Protein 2QXX (pdb70)

Sequence (378 aa):
MLLSDRDLRAEISSGRLGIDPFDDTLVQPSSIDVRLDCLFRVFNNTRYTHIDPAKQQDELTSLVQPVDGEPFVLHPGEFVLGSTLELFTLPDNLAGRLEGKSSLGRLGLLTHSTAGFIDPGFSGHITLELSNVANLPITLWPGMKIGQLCMLRLTSPSEHPYGSSRAGSKYQGQRGPTPSRSYQNFIRSMLLSDRDLRAEISSGRLGIDPFDDTLVQPSSIDVRLDCLFRVFNNTRYTHIDPAKQQDELTSLVQPVDGEPFVLHPGEFVLGSTLELFTLPDNLAGRLEGKSSLGRLGLLTHSTAGFIDPGFSGHITLELSNVANLPITLWPGMKIGQLCMLRLTSPSEHPYGSSRAGSKYQGQRGPTPSRSYQNFIRS

Radius of gyration: 27.89 Å; Cα contacts (8 Å, |Δi|>4): 872; chains: 2; bounding box: 77×61×64 Å

GO terms:
  GO:0033973 dCTP deaminase (dUMP-forming) activity (F, IDA)
  GO:0004170 dUTP diphosphatase activity (F, IDA)
  GO:0033973 dCTP deaminase (dUMP-forming) activity (F, EXP)

Nearest PDB structures (foldseek):
  2qxx-assembly1_A  TM=1.005E+00  e=3.492E-38  Mycobacterium tuberculosis H37Rv
  4a6a-assembly1_A  TM=9.926E-01  e=9.448E-34  Mycobacterium tuberculosis H37Rv
  2qlp-assembly2_E  TM=9.787E-01  e=1.272E-26  Mycobacterium tuberculosis H37Rv
  2v9x-assembly2_F  TM=9.375E-01  e=1.054E-19  Escherichia coli
  2v9x-assembly1_J  TM=9.568E-01  e=3.405E-17  Escherichia coli

InterPro domains:
  IPR011962 dCTP deaminase [MF_00146] (1-182)
  IPR011962 dCTP deaminase [PF22769] (2-151)
  IPR011962 dCTP deaminase [TIGR02274] (3-181)
  IPR033704 dUTPase, trimeric [cd07557] (68-149)
  IPR036157 dUTPase-like superfamily [G3DSA:2.70.40.10] (1-187)
  IPR036157 dUTPase-like superfamily [SSF51283] (1-184)

Structure (mmCIF, N/CA/C/O backbone):
data_2QXX
#
_entry.id   2QXX
#
_cell.length_a   82.640
_cell.length_b   82.640
_cell.length_c   82.640
_cell.angle_alpha   70.750
_cell.angle_beta   70.750
_cell.angle_gamma   70.750
#
_symmetry.space_group_name_H-M   'R 3 2'
#
loop_
_entity.id
_entity.type
_entity.pdbx_description
1 polymer 'Deoxycytidine triphosphate deaminase'
2 non-polymer 'MAGNESIUM ION'
3 non-polymer "THYMIDINE-5'-TRIPHOSPHATE"
4 non-polymer 'PENTAETHYLENE GLYCOL'
5 water water
#
loop_
_atom_site.group_PDB
_atom_site.id
_atom_site.type_symbol
_atom_site.label_atom_id
_atom_site.label_alt_id
_atom_site.label_comp_id
_atom_site.label_asym_id
_atom_site.label_entity_id
_atom_site.label_seq_id
_atom_site.pdbx_PDB_ins_code
_atom_site.Cartn_x
_atom_site.Cartn_y
_atom_site.Cartn_z
_atom_site.occupancy
_atom_site.B_iso_or_equiv
_atom_site.auth_seq_id
_atom_site.auth_comp_id
_atom_site.auth_asym_id
_atom_site.auth_atom_id
_atom_site.pdbx_PDB_model_num
ATOM 1 N N . MET A 1 1 ? -4.506 -3.838 -3.967 1.00 27.29 1 MET A N 1
ATOM 2 C CA . MET A 1 1 ? -3.175 -3.807 -4.614 1.00 26.38 1 MET A CA 1
ATOM 3 C C . MET A 1 1 ? -2.943 -5.090 -5.406 1.00 21.16 1 MET A C 1
ATOM 4 O O . MET A 1 1 ? -2.609 -6.133 -4.847 1.00 21.22 1 MET A O 1
ATOM 9 N N . LEU A 1 2 ? -3.117 -4.984 -6.713 1.00 16.60 2 LEU A N 1
ATOM 10 C CA . LEU A 1 2 ? -3.068 -6.099 -7.639 1.00 15.46 2 LEU A CA 1
ATOM 11 C C . LEU A 1 2 ? -1.705 -6.143 -8.308 1.00 14.38 2 LEU A C 1
ATOM 12 O O . LEU A 1 2 ? -1.217 -5.118 -8.768 1.00 14.31 2 LEU A O 1
ATOM 17 N N . LEU A 1 3 ? -1.090 -7.324 -8.372 1.00 12.15 3 LEU A N 1
ATOM 18 C CA . LEU A 1 3 ? 0.260 -7.459 -8.931 1.00 11.26 3 LEU A CA 1
ATOM 19 C C . LEU A 1 3 ? 0.294 -7.256 -10.445 1.00 12.56 3 LEU A C 1
ATOM 20 O O . LEU A 1 3 ? -0.433 -7.907 -11.190 1.00 14.52 3 LEU A O 1
ATOM 25 N N . SER A 1 4 ? 1.158 -6.360 -10.895 1.00 11.61 4 SER A N 1
ATOM 26 C CA . SER A 1 4 ? 1.420 -6.173 -12.317 1.00 8.71 4 SER A CA 1
ATOM 27 C C . SER A 1 4 ? 2.170 -7.390 -12.870 1.00 9.54 4 SER A C 1
ATOM 28 O O . SER A 1 4 ? 2.691 -8.189 -12.108 1.00 11.52 4 SER A O 1
ATOM 31 N N . ASP A 1 5 ? 2.249 -7.507 -14.191 1.00 10.29 5 ASP A N 1
ATOM 32 C CA . ASP A 1 5 ? 3.064 -8.550 -14.841 1.00 10.68 5 ASP A CA 1
ATOM 33 C C . ASP A 1 5 ? 4.486 -8.710 -14.298 1.00 10.76 5 ASP A C 1
ATOM 34 O O . ASP A 1 5 ? 4.966 -9.833 -14.078 1.00 15.18 5 ASP A O 1
ATOM 39 N N . ARG A 1 6 ? 5.158 -7.589 -14.062 1.00 11.28 6 ARG A N 1
ATOM 40 C CA . ARG A 1 6 ? 6.527 -7.603 -13.570 1.00 11.29 6 ARG A CA 1
ATOM 41 C C . ARG A 1 6 ? 6.646 -8.179 -12.160 1.00 13.16 6 ARG A C 1
ATOM 42 O O . ARG A 1 6 ? 7.544 -8.968 -11.875 1.00 15.01 6 ARG A O 1
ATOM 50 N N . ASP A 1 7 ? 5.738 -7.773 -11.282 1.00 11.27 7 ASP A N 1
ATOM 51 C CA . ASP A 1 7 ? 5.756 -8.231 -9.909 1.00 15.03 7 ASP A CA 1
ATOM 52 C C . ASP A 1 7 ? 5.317 -9.694 -9.803 1.00 15.60 7 ASP A C 1
ATOM 53 O O . ASP A 1 7 ? 5.837 -10.448 -8.961 1.00 16.05 7 ASP A O 1
ATOM 58 N N . LEU A 1 8 ? 4.371 -10.103 -10.653 1.00 15.23 8 LEU A N 1
ATOM 59 C CA . LEU A 1 8 ? 4.018 -11.523 -10.749 1.00 13.92 8 LEU A CA 1
ATOM 60 C C . LEU A 1 8 ? 5.258 -12.319 -11.118 1.00 12.92 8 LEU A C 1
ATOM 61 O O . LEU A 1 8 ? 5.530 -13.363 -10.534 1.00 15.86 8 LEU A O 1
ATOM 66 N N . ARG A 1 9 ? 6.007 -11.827 -12.091 1.00 13.01 9 ARG A N 1
ATOM 67 C CA . ARG A 1 9 ? 7.237 -12.492 -12.525 1.00 13.00 9 ARG A CA 1
ATOM 68 C C . ARG A 1 9 ? 8.298 -12.557 -11.413 1.00 15.07 9 ARG A C 1
ATOM 69 O O . ARG A 1 9 ? 9.021 -13.559 -11.271 1.00 13.41 9 ARG A O 1
ATOM 77 N N . ALA A 1 10 ? 8.376 -11.495 -10.618 1.00 14.99 10 ALA A N 1
ATOM 78 C CA . ALA A 1 10 ? 9.299 -11.450 -9.479 1.00 15.88 10 ALA A CA 1
ATOM 79 C C . ALA A 1 10 ? 8.936 -12.444 -8.395 1.00 13.80 10 ALA A C 1
ATOM 80 O O . ALA A 1 10 ? 9.820 -13.028 -7.779 1.00 14.10 10 ALA A O 1
ATOM 82 N N . GLU A 1 11 ? 7.639 -12.630 -8.156 1.00 14.14 11 GLU A N 1
ATOM 83 C CA . GLU A 1 11 ? 7.183 -13.572 -7.135 1.00 14.52 11 GLU A CA 1
ATOM 84 C C . GLU A 1 11 ? 7.467 -14.991 -7.596 1.00 16.04 11 GLU A C 1
ATOM 85 O O . GLU A 1 11 ? 7.677 -15.894 -6.781 1.00 13.51 11 GLU A O 1
ATOM 91 N N . ILE A 1 12 ? 7.456 -15.181 -8.912 1.00 14.86 12 ILE A N 1
ATOM 92 C CA . ILE A 1 12 ? 7.696 -16.493 -9.478 1.00 17.79 12 ILE A CA 1
ATOM 93 C C . ILE A 1 12 ? 9.191 -16.779 -9.481 1.00 18.70 12 ILE A C 1
ATOM 94 O O . ILE A 1 12 ? 9.617 -17.808 -8.980 1.00 18.57 12 ILE A O 1
ATOM 99 N N . SER A 1 13 ? 9.994 -15.865 -10.019 1.00 20.40 13 SER A N 1
ATOM 100 C CA . SER A 1 13 ? 11.446 -16.083 -10.037 1.00 21.99 13 SER A CA 1
ATOM 101 C C . SER A 1 13 ? 12.050 -16.173 -8.621 1.00 22.36 13 SER A C 1
ATOM 102 O O . SER A 1 13 ? 13.043 -16.861 -8.414 1.00 22.21 13 SER A O 1
ATOM 105 N N . SER A 1 14 ? 11.436 -15.514 -7.641 1.00 20.31 14 SER A N 1
ATOM 106 C CA . SER A 1 14 ? 11.950 -15.583 -6.283 1.00 20.03 14 SER A CA 1
ATOM 107 C C . SER A 1 14 ? 11.562 -16.884 -5.595 1.00 21.20 14 SER A C 1
ATOM 108 O O . SER A 1 14 ? 12.104 -17.227 -4.540 1.00 22.28 14 SER A O 1
ATOM 111 N N . GLY A 1 15 ? 10.615 -17.604 -6.184 1.00 20.22 15 GLY A N 1
ATOM 112 C CA . GLY A 1 15 ? 10.155 -18.862 -5.616 1.00 19.17 15 GLY A CA 1
ATOM 113 C C . GLY A 1 15 ? 9.096 -18.689 -4.545 1.00 17.32 15 GLY A C 1
ATOM 114 O O . GLY A 1 15 ? 8.739 -19.653 -3.881 1.00 19.25 15 GLY A O 1
ATOM 115 N N . ARG A 1 16 ? 8.594 -17.471 -4.358 1.00 18.35 16 ARG A N 1
ATOM 116 C CA . ARG A 1 16 ? 7.528 -17.232 -3.374 1.00 20.43 16 ARG A CA 1
ATOM 117 C C . ARG A 1 16 ? 6.167 -17.754 -3.862 1.00 20.91 16 ARG A C 1
ATOM 118 O O . ARG A 1 16 ? 5.321 -18.210 -3.065 1.00 20.51 16 ARG A O 1
ATOM 126 N N . LEU A 1 17 ? 5.959 -17.678 -5.175 1.00 18.11 17 LEU A N 1
ATOM 127 C CA . LEU A 1 17 ? 4.728 -18.145 -5.790 1.00 16.76 17 LEU A CA 1
ATOM 128 C C . LEU A 1 17 ? 5.043 -19.300 -6.747 1.00 17.30 17 LEU A C 1
ATOM 129 O O . LEU A 1 17 ? 5.797 -19.143 -7.710 1.00 18.87 17 LEU A O 1
ATOM 134 N N . GLY A 1 18 ? 4.467 -20.465 -6.480 1.00 17.06 18 GLY A N 1
ATOM 135 C CA . GLY A 1 18 ? 4.683 -21.619 -7.343 1.00 12.24 18 GLY A CA 1
ATOM 136 C C . GLY A 1 18 ? 3.580 -21.756 -8.378 1.00 12.06 18 GLY A C 1
ATOM 137 O O . GLY A 1 18 ? 2.401 -21.646 -8.073 1.00 9.87 18 GLY A O 1
ATOM 138 N N . ILE A 1 19 ? 3.969 -21.970 -9.622 1.00 9.69 19 ILE A N 1
ATOM 139 C CA . ILE A 1 19 ? 3.009 -22.306 -10.645 1.00 11.21 19 ILE A CA 1
ATOM 140 C C . ILE A 1 19 ? 3.690 -23.370 -11.455 1.00 12.96 19 ILE A C 1
ATOM 141 O O . ILE A 1 19 ? 4.742 -23.113 -12.043 1.00 12.26 19 ILE A O 1
ATOM 146 N N . ASP A 1 20 ? 3.094 -24.560 -11.485 1.00 14.59 20 ASP A N 1
ATOM 147 C CA . ASP A 1 20 ? 3.709 -25.724 -12.107 1.00 16.83 20 ASP A CA 1
ATOM 148 C C . ASP A 1 20 ? 2.737 -26.429 -13.059 1.00 16.53 20 ASP A C 1
ATOM 149 O O . ASP A 1 20 ? 1.740 -26.997 -12.624 1.00 18.57 20 ASP A O 1
ATOM 154 N N . PRO A 1 21 ? 3.023 -26.404 -14.368 1.00 15.19 21 PRO A N 1
ATOM 155 C CA . PRO A 1 21 ? 4.137 -25.734 -15.034 1.00 17.58 21 PRO A CA 1
ATOM 156 C C . PRO A 1 21 ? 3.945 -24.235 -15.233 1.00 18.47 21 PRO A C 1
ATOM 157 O O . PRO A 1 21 ? 2.821 -23.759 -15.420 1.00 19.35 21 PRO A O 1
ATOM 161 N N . PHE A 1 22 ? 5.050 -23.499 -15.226 1.00 18.23 22 PHE A N 1
ATOM 162 C CA . PHE A 1 22 ? 4.980 -22.079 -15.488 1.00 20.46 22 PHE A CA 1
ATOM 163 C C . PHE A 1 22 ? 5.358 -21.771 -16.933 1.00 21.00 22 PHE A C 1
ATOM 164 O O . PHE A 1 22 ? 6.438 -22.133 -17.404 1.00 21.91 22 PHE A O 1
ATOM 172 N N . ASP A 1 23 ? 4.462 -21.110 -17.649 1.00 20.42 23 ASP A N 1
ATOM 173 C CA . ASP A 1 23 ? 4.803 -20.676 -18.994 1.00 20.74 23 ASP A CA 1
ATOM 174 C C . ASP A 1 23 ? 4.762 -19.163 -18.999 1.00 21.13 23 ASP A C 1
ATOM 175 O O . ASP A 1 23 ? 3.701 -18.564 -18.815 1.00 23.15 23 ASP A O 1
ATOM 180 N N . ASP A 1 24 ? 5.925 -18.554 -19.207 1.00 19.52 24 ASP A N 1
ATOM 181 C CA . ASP A 1 24 ? 6.071 -17.110 -19.114 1.00 21.50 24 ASP A CA 1
ATOM 182 C C . ASP A 1 24 ? 5.311 -16.376 -20.211 1.00 20.57 24 ASP A C 1
ATOM 183 O O . ASP A 1 24 ? 4.878 -15.242 -20.006 1.00 17.82 24 ASP A O 1
ATOM 188 N N . THR A 1 25 ? 5.151 -17.012 -21.368 1.00 19.71 25 THR A N 1
ATOM 189 C CA . THR A 1 25 ? 4.338 -16.416 -22.423 1.00 21.50 25 THR A CA 1
ATOM 190 C C . THR A 1 25 ? 2.867 -16.210 -22.031 1.00 18.76 25 THR A C 1
ATOM 191 O O . THR A 1 25 ? 2.133 -15.548 -22.749 1.00 16.73 25 THR A O 1
ATOM 195 N N . LEU A 1 26 ? 2.441 -16.770 -20.902 1.00 17.48 26 LEU A N 1
ATOM 196 C CA . LEU A 1 26 ? 1.055 -16.590 -20.435 1.00 15.09 26 LEU A CA 1
ATOM 197 C C . LEU A 1 26 ? 0.855 -15.397 -19.521 1.00 16.54 26 LEU A C 1
ATOM 198 O O . LEU A 1 26 ? -0.287 -15.088 -19.161 1.00 14.14 26 LEU A O 1
ATOM 203 N N . VAL A 1 27 ? 1.940 -14.736 -19.113 1.00 13.74 27 VAL A N 1
ATOM 204 C CA . VAL A 1 27 ? 1.785 -13.627 -18.184 1.00 13.89 27 VAL A CA 1
ATOM 205 C C . VAL A 1 27 ? 1.136 -12.467 -18.922 1.00 13.59 27 VAL A C 1
ATOM 206 O O . VAL A 1 27 ? 1.418 -12.239 -20.096 1.00 12.69 27 VAL A O 1
ATOM 210 N N . GLN A 1 28 ? 0.237 -11.767 -18.243 1.00 10.70 28 GLN A N 1
ATOM 211 C CA . GLN A 1 28 ? -0.507 -10.671 -18.877 1.00 13.42 28 GLN A CA 1
ATOM 212 C C . GLN A 1 28 ? -0.349 -9.371 -18.071 1.00 13.97 28 GLN A C 1
ATOM 213 O O . GLN A 1 28 ? 0.233 -9.382 -16.985 1.00 12.42 28 GLN A O 1
ATOM 219 N N . PRO A 1 29 ? -0.864 -8.245 -18.593 1.00 13.89 29 PRO A N 1
ATOM 220 C CA . PRO A 1 29 ? -0.616 -6.973 -17.945 1.00 13.14 29 PRO A CA 1
ATOM 221 C C . PRO A 1 29 ? -0.806 -7.020 -16.450 1.00 15.78 29 PRO A C 1
ATOM 222 O O . PRO A 1 29 ? -0.079 -6.342 -15.711 1.00 16.37 29 PRO A O 1
ATOM 226 N N . SER A 1 30 ? -1.759 -7.830 -16.005 1.00 14.43 30 SER A N 1
ATOM 227 C CA . SER A 1 30 ? -2.206 -7.780 -14.628 1.00 14.53 30 SER A CA 1
ATOM 228 C C . SER A 1 30 ? -2.606 -9.159 -14.082 1.00 14.22 30 SER A C 1
ATOM 229 O O . SER A 1 30 ? -3.280 -9.254 -13.055 1.00 14.80 30 SER A O 1
ATOM 232 N N . SER A 1 31 ? -2.209 -10.227 -14.775 1.00 13.59 31 SER A N 1
ATOM 233 C CA . SER A 1 31 ? -2.692 -11.570 -14.445 1.00 14.32 31 SER A CA 1
ATOM 234 C C . SER A 1 31 ? -1.883 -12.579 -15.217 1.00 13.71 31 SER A C 1
ATOM 235 O O . SER A 1 31 ? -1.059 -12.203 -16.038 1.00 11.25 31 SER A O 1
ATOM 238 N N . ILE A 1 32 ? -2.075 -13.861 -14.936 1.00 13.53 32 ILE A N 1
ATOM 239 C CA . ILE A 1 32 ? -1.451 -14.863 -15.793 1.00 13.73 32 ILE A CA 1
ATOM 240 C C . ILE A 1 32 ? -2.556 -15.774 -16.324 1.00 12.57 32 ILE A C 1
ATOM 241 O O . ILE A 1 32 ? -3.391 -16.225 -15.562 1.00 11.85 32 ILE A O 1
ATOM 246 N N . ASP A 1 33 ? -2.599 -15.984 -17.638 1.00 14.67 33 ASP A N 1
ATOM 247 C CA . ASP A 1 33 ? -3.614 -16.860 -18.217 1.00 14.50 33 ASP A CA 1
ATOM 248 C C . ASP A 1 33 ? -3.351 -18.259 -17.714 1.00 14.13 33 ASP A C 1
ATOM 249 O O . ASP A 1 33 ? -2.188 -18.646 -17.574 1.00 15.61 33 ASP A O 1
ATOM 254 N N . VAL A 1 34 ? -4.423 -19.002 -17.420 1.00 13.72 34 VAL A N 1
ATOM 255 C CA . VAL A 1 34 ? -4.308 -20.387 -16.966 1.00 11.56 34 VAL A CA 1
ATOM 256 C C . VAL A 1 34 ? -5.007 -21.356 -17.939 1.00 13.72 34 VAL A C 1
ATOM 257 O O . VAL A 1 34 ? -5.800 -20.935 -18.791 1.00 11.70 34 VAL A O 1
ATOM 261 N N . ARG A 1 35 ? -4.687 -22.647 -17.817 1.00 11.04 35 ARG A N 1
ATOM 262 C CA . ARG A 1 35 ? -5.139 -23.656 -18.773 1.00 11.34 35 ARG A CA 1
ATOM 263 C C . ARG A 1 35 ? -6.018 -24.734 -18.152 1.00 11.38 35 ARG A C 1
ATOM 264 O O . ARG A 1 35 ? -5.936 -25.022 -16.948 1.00 15.72 35 ARG A O 1
ATOM 272 N N . LEU A 1 36 ? -6.859 -25.322 -18.994 1.00 11.01 36 LEU A N 1
ATOM 273 C CA . LEU A 1 36 ? -7.818 -26.338 -18.599 1.00 12.40 36 LEU A CA 1
ATOM 274 C C . LEU A 1 36 ? -7.200 -27.734 -18.583 1.00 12.46 36 LEU A C 1
ATOM 275 O O . LEU A 1 36 ? -6.501 -28.123 -19.529 1.00 10.21 36 LEU A O 1
ATOM 280 N N . ASP A 1 37 ? -7.478 -28.487 -17.517 1.00 11.00 37 ASP A N 1
ATOM 281 C CA . ASP A 1 37 ? -7.035 -29.885 -17.399 1.00 12.76 37 ASP A CA 1
ATOM 282 C C . ASP A 1 37 ? -7.947 -30.833 -18.186 1.00 11.96 37 ASP A C 1
ATOM 283 O O . ASP A 1 37 ? -8.858 -30.395 -18.888 1.00 12.49 37 ASP A O 1
ATOM 288 N N . CYS A 1 38 ? -7.700 -32.140 -18.082 1.00 12.10 38 CYS A N 1
ATOM 289 C CA . CYS A 1 38 ? -8.493 -33.115 -18.831 1.00 11.23 38 CYS A CA 1
ATOM 290 C C . CYS A 1 38 ? -9.488 -33.824 -17.923 1.00 12.85 38 CYS A C 1
ATOM 291 O O . CYS A 1 38 ? -9.997 -34.882 -18.256 1.00 12.55 38 CYS A O 1
ATOM 294 N N . LEU A 1 39 ? -9.775 -33.223 -16.768 1.00 13.42 39 LEU A N 1
ATOM 295 C CA . LEU A 1 39 ? -10.622 -33.845 -15.777 1.00 12.40 39 LEU A CA 1
ATOM 296 C C . LEU A 1 39 ? -11.872 -33.009 -15.578 1.00 11.89 39 LEU A C 1
ATOM 297 O O . LEU A 1 39 ? -11.770 -31.810 -15.287 1.00 7.45 39 LEU A O 1
ATOM 302 N N . PHE A 1 40 ? -13.041 -33.648 -15.713 1.00 9.97 40 PHE A N 1
ATOM 303 C CA . PHE A 1 40 ? -14.333 -32.969 -15.587 1.00 11.59 40 PHE A CA 1
ATOM 304 C C . PHE A 1 40 ? -15.301 -33.760 -14.706 1.00 14.31 40 PHE A C 1
ATOM 305 O O . PHE A 1 40 ? -15.295 -34.998 -14.702 1.00 15.41 40 PHE A O 1
ATOM 313 N N . ARG A 1 41 ? -16.106 -33.039 -13.932 1.00 13.98 41 ARG A N 1
ATOM 314 C CA . ARG A 1 41 ? -17.194 -33.660 -13.186 1.00 11.83 41 ARG A CA 1
ATOM 315 C C . ARG A 1 41 ? -18.537 -33.190 -13.716 1.00 11.51 41 ARG A C 1
ATOM 316 O O . ARG A 1 41 ? -18.808 -31.979 -13.762 1.00 8.32 41 ARG A O 1
ATOM 324 N N . VAL A 1 42 ? -19.355 -34.156 -14.135 1.00 11.67 42 VAL A N 1
ATOM 325 C CA . VAL A 1 42 ? -20.716 -33.906 -14.625 1.00 11.92 42 VAL A CA 1
ATOM 326 C C . VAL A 1 42 ? -21.785 -34.290 -13.588 1.00 10.96 42 VAL A C 1
ATOM 327 O O . VAL A 1 42 ? -21.600 -35.218 -12.812 1.00 10.35 42 VAL A O 1
ATOM 331 N N . PHE A 1 43 ? -22.885 -33.542 -13.565 1.00 9.94 43 PHE A N 1
ATOM 332 C CA . PHE A 1 43 ? -23.967 -33.808 -12.644 1.00 11.85 43 PHE A CA 1
ATOM 333 C C . PHE A 1 43 ? -24.926 -34.811 -13.312 1.00 14.05 43 PHE A C 1
ATOM 334 O O . PHE A 1 43 ? -25.867 -34.431 -13.999 1.00 13.72 43 PHE A O 1
ATOM 342 N N . ASN A 1 44 ? -24.660 -36.106 -13.150 1.00 13.02 44 ASN A N 1
ATOM 343 C CA . ASN A 1 44 ? -25.407 -37.093 -13.912 1.00 16.09 44 ASN A CA 1
ATOM 344 C C . ASN A 1 44 ? -25.877 -38.225 -13.026 1.00 16.72 44 ASN A C 1
ATOM 345 O O . ASN A 1 44 ? -26.057 -39.355 -13.474 1.00 19.52 44 ASN A O 1
ATOM 350 N N . ASN A 1 45 ? -26.055 -37.914 -11.758 1.00 13.35 45 ASN A N 1
ATOM 351 C CA . ASN A 1 45 ? -26.542 -38.886 -10.806 1.00 13.27 45 ASN A CA 1
ATOM 352 C C . ASN A 1 45 ? -28.014 -39.221 -11.030 1.00 12.57 45 ASN A C 1
ATOM 353 O O . ASN A 1 45 ? -28.796 -38.343 -11.330 1.00 11.42 45 ASN A O 1
ATOM 358 N N . THR A 1 46 ? -28.405 -40.484 -10.861 1.00 14.27 46 THR A N 1
ATOM 359 C CA . THR A 1 46 ? -29.819 -40.839 -11.046 1.00 14.98 46 THR A CA 1
ATOM 360 C C . THR A 1 46 ? -30.448 -41.560 -9.856 1.00 14.25 46 THR A C 1
ATOM 361 O O . THR A 1 46 ? -31.485 -42.188 -10.028 1.00 17.65 46 THR A O 1
ATOM 365 N N . ARG A 1 47 ? -29.835 -41.469 -8.668 1.00 12.32 47 ARG A N 1
ATOM 366 C CA . ARG A 1 47 ? -30.353 -42.133 -7.478 1.00 13.47 47 ARG A CA 1
ATOM 367 C C . ARG A 1 47 ? -30.791 -41.189 -6.365 1.00 12.15 47 ARG A C 1
ATOM 368 O O . ARG A 1 47 ? -31.767 -41.474 -5.684 1.00 12.22 47 ARG A O 1
ATOM 376 N N . TYR A 1 48 ? -30.065 -40.093 -6.157 1.00 12.07 48 TYR A N 1
ATOM 377 C CA . TYR A 1 48 ? -30.369 -39.189 -5.052 1.00 10.41 48 TYR A CA 1
ATOM 378 C C . TYR A 1 48 ? -31.624 -38.391 -5.386 1.00 10.49 48 TYR A C 1
ATOM 379 O O . TYR A 1 48 ? -31.830 -38.019 -6.536 1.00 7.96 48 TYR A O 1
ATOM 388 N N . THR A 1 49 ? -32.396 -38.044 -4.361 1.00 10.35 49 THR A N 1
ATOM 389 C CA . THR A 1 49 ? -33.631 -37.286 -4.535 1.00 10.06 49 THR A CA 1
ATOM 390 C C . THR A 1 49 ? -33.398 -35.772 -4.531 1.00 9.98 49 THR A C 1
ATOM 391 O O . THR A 1 49 ? -34.259 -35.016 -4.984 1.00 13.24 49 THR A O 1
ATOM 395 N N . HIS A 1 50 ? -32.250 -35.358 -3.997 1.00 8.05 50 HIS A N 1
ATOM 396 C CA . HIS A 1 50 ? -31.884 -33.958 -3.752 1.00 9.51 50 HIS A CA 1
ATOM 397 C C . HIS A 1 50 ? -30.453 -33.819 -3.237 1.00 9.80 50 HIS A C 1
ATOM 398 O O . HIS A 1 50 ? -29.812 -34.805 -2.812 1.00 10.05 50 HIS A O 1
ATOM 405 N N . ILE A 1 51 ? -29.971 -32.574 -3.247 1.00 7.85 51 ILE A N 1
ATOM 406 C CA . ILE A 1 51 ? -28.672 -32.220 -2.659 1.00 9.02 51 ILE A CA 1
ATOM 407 C C . ILE A 1 51 ? -28.879 -31.623 -1.264 1.00 11.59 51 ILE A C 1
ATOM 408 O O . ILE A 1 51 ? -29.747 -30.752 -1.072 1.00 11.55 51 ILE A O 1
ATOM 413 N N . ASP A 1 52 ? -28.114 -32.118 -0.291 1.00 12.57 52 ASP A N 1
ATOM 414 C CA . ASP A 1 52 ? -28.138 -31.594 1.085 1.00 12.83 52 ASP A CA 1
ATOM 415 C C . ASP A 1 52 ? -26.703 -31.290 1.471 1.00 12.43 52 ASP A C 1
ATOM 416 O O . ASP A 1 52 ? -25.902 -32.201 1.672 1.00 14.40 52 ASP A O 1
ATOM 421 N N . PRO A 1 53 ? -26.356 -30.001 1.543 1.00 11.54 53 PRO A N 1
ATOM 422 C CA . PRO A 1 53 ? -24.983 -29.590 1.831 1.00 11.40 53 PRO A CA 1
ATOM 423 C C . PRO A 1 53 ? -24.475 -30.146 3.185 1.00 12.15 53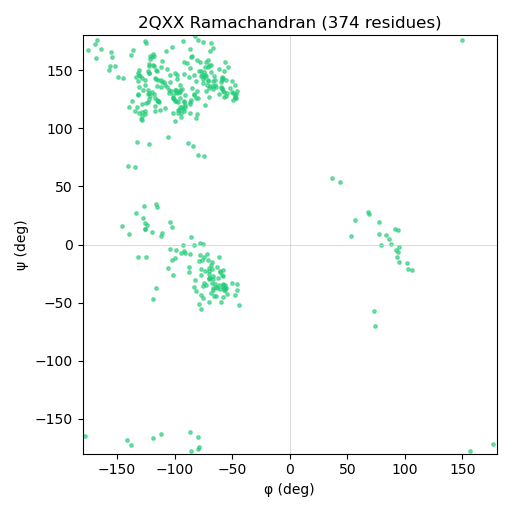 PRO A C 1
ATOM 424 O O . PRO A 1 53 ? -23.274 -30.254 3.395 1.00 14.29 53 PRO A O 1
ATOM 428 N N . ALA A 1 54 ? -25.390 -30.497 4.081 1.00 11.37 54 ALA A N 1
ATOM 429 C CA . ALA A 1 54 ? -25.021 -31.102 5.358 1.00 14.68 54 ALA A CA 1
ATOM 430 C C . ALA A 1 54 ? -24.659 -32.581 5.245 1.00 17.89 54 ALA A C 1
ATOM 431 O O . ALA A 1 54 ? -24.166 -33.157 6.211 1.00 20.65 54 ALA A O 1
ATOM 433 N N . LYS A 1 55 ? -24.886 -33.192 4.077 1.00 18.10 55 LYS A N 1
ATOM 434 C CA . LYS A 1 55 ? -24.671 -34.634 3.900 1.00 18.66 55 LYS A CA 1
ATOM 435 C C . LYS A 1 55 ? -23.564 -34.934 2.900 1.00 17.85 55 LYS A C 1
ATOM 436 O O . LYS A 1 55 ? -23.337 -34.172 1.967 1.00 17.12 55 LYS A O 1
ATOM 442 N N . GLN A 1 56 ? -22.867 -36.045 3.099 1.00 15.26 56 GLN A N 1
ATOM 443 C CA . GLN A 1 56 ? -21.862 -36.478 2.129 1.00 17.16 56 GLN A CA 1
ATOM 444 C C . GLN A 1 56 ? -22.519 -37.210 0.959 1.00 17.49 56 GLN A C 1
ATOM 445 O O . GLN A 1 56 ? -23.259 -38.172 1.146 1.00 17.98 56 GLN A O 1
ATOM 451 N N . GLN A 1 57 ? -22.234 -36.752 -0.254 1.00 18.67 57 GLN A N 1
ATOM 452 C CA . GLN A 1 57 ? -22.877 -37.274 -1.440 1.00 17.06 57 GLN A CA 1
ATOM 453 C C . GLN A 1 57 ? -21.860 -37.369 -2.544 1.00 18.73 57 GLN A C 1
ATOM 454 O O . GLN A 1 57 ? -21.956 -36.659 -3.533 1.00 15.97 57 GLN A O 1
ATOM 460 N N . ASP A 1 58 ? -20.893 -38.263 -2.386 1.00 20.06 58 ASP A N 1
ATOM 461 C CA . ASP A 1 58 ? -19.761 -38.275 -3.296 1.00 24.58 58 ASP A CA 1
ATOM 462 C C . ASP A 1 58 ? -20.142 -38.687 -4.694 1.00 23.88 58 ASP A C 1
ATOM 463 O O . ASP A 1 58 ? -19.440 -38.363 -5.653 1.00 27.25 58 ASP A O 1
ATOM 468 N N . GLU A 1 59 ? -21.273 -39.368 -4.812 1.00 21.67 59 GLU A N 1
ATOM 469 C CA . GLU A 1 59 ? -21.739 -39.821 -6.117 1.00 21.35 59 GLU A CA 1
ATOM 470 C C . GLU A 1 59 ? -22.562 -38.782 -6.884 1.00 16.35 59 GLU A C 1
ATOM 471 O O . GLU A 1 59 ? -23.114 -39.084 -7.935 1.00 10.66 59 GLU A O 1
ATOM 477 N N . LEU A 1 60 ? -22.645 -37.563 -6.359 1.00 12.27 60 LEU A N 1
ATOM 478 C CA . LEU A 1 60 ? -23.398 -36.516 -7.046 1.00 11.35 60 LEU A CA 1
ATOM 479 C C . LEU A 1 60 ? -22.879 -36.260 -8.456 1.00 12.76 60 LEU A C 1
ATOM 480 O O . LEU A 1 60 ? -23.651 -35.983 -9.379 1.00 12.19 60 LEU A O 1
ATOM 485 N N . THR A 1 61 ? -21.566 -36.353 -8.639 1.00 11.29 61 THR A N 1
ATOM 486 C CA . THR A 1 61 ? -20.986 -36.102 -9.952 1.00 12.61 61 THR A CA 1
ATOM 487 C C . THR A 1 61 ? -20.214 -37.335 -10.423 1.00 12.00 61 THR A C 1
ATOM 488 O O . THR A 1 61 ? -19.834 -38.191 -9.620 1.00 10.42 61 THR A O 1
ATOM 492 N N . SER A 1 62 ? -19.984 -37.426 -11.725 1.00 12.99 62 SER A N 1
ATOM 493 C CA . SER A 1 62 ? -19.104 -38.470 -12.270 1.00 14.97 62 SER A CA 1
ATOM 494 C C . SER A 1 62 ? -17.875 -37.793 -12.801 1.00 13.94 62 SER A C 1
ATOM 495 O O . SER A 1 62 ? -17.982 -36.729 -13.392 1.00 12.34 62 SER A O 1
ATOM 498 N N . LEU A 1 63 ? -16.718 -38.416 -12.609 1.00 13.21 63 LEU A N 1
ATOM 499 C CA . LEU A 1 63 ? -15.477 -37.913 -13.161 1.00 15.58 63 LEU A CA 1
ATOM 500 C C . LEU A 1 63 ? -15.350 -38.368 -14.617 1.00 18.95 63 LEU A C 1
ATOM 501 O O . LEU A 1 63 ? -15.508 -39.539 -14.930 1.00 18.63 63 LEU A O 1
ATOM 506 N N . VAL A 1 64 ? -15.080 -37.435 -15.514 1.00 15.88 64 VAL A N 1
ATOM 507 C CA . VAL A 1 64 ? -15.080 -37.742 -16.928 1.00 17.94 64 VAL A CA 1
ATOM 508 C C . VAL A 1 64 ? -13.780 -37.179 -17.493 1.00 19.62 64 VAL A C 1
ATOM 509 O O . VAL A 1 64 ? -13.377 -36.067 -17.155 1.00 20.78 64 VAL A O 1
ATOM 513 N N . GLN A 1 65 ? -13.105 -37.965 -18.319 1.00 20.35 65 GLN A N 1
ATOM 514 C CA . GLN A 1 65 ? -11.890 -37.517 -18.981 1.00 20.31 65 GLN A CA 1
ATOM 515 C C . GLN A 1 65 ? -12.048 -37.799 -20.469 1.00 20.70 65 GLN A C 1
ATOM 516 O O . GLN A 1 65 ? -12.283 -38.937 -20.855 1.00 23.87 65 GLN A O 1
ATOM 522 N N . PRO A 1 66 ? -11.974 -36.762 -21.319 1.00 21.35 66 PRO A N 1
ATOM 523 C CA . PRO A 1 66 ? -12.183 -37.102 -22.725 1.00 21.66 66 PRO A CA 1
ATOM 524 C C . PRO A 1 66 ? -11.026 -37.909 -23.322 1.00 23.41 66 PRO A C 1
ATOM 525 O O . PRO A 1 66 ? -9.893 -37.812 -22.855 1.00 22.44 66 PRO A O 1
ATOM 529 N N . VAL A 1 67 ? -11.318 -38.689 -24.360 1.00 26.63 67 VAL A N 1
ATOM 530 C CA . VAL A 1 67 ? -10.278 -39.386 -25.120 1.00 30.33 67 VAL A CA 1
ATOM 531 C C . VAL A 1 67 ? -9.188 -38.404 -25.565 1.00 30.99 67 VAL A C 1
ATOM 532 O O . VAL A 1 67 ? -9.490 -37.323 -26.048 1.00 29.89 67 VAL A O 1
ATOM 536 N N . ASP A 1 68 ? -7.925 -38.776 -25.405 1.00 32.84 68 ASP A N 1
ATOM 537 C CA . ASP A 1 68 ? -6.823 -37.902 -25.822 1.00 33.69 68 ASP A CA 1
ATOM 538 C C . ASP A 1 68 ? -7.031 -37.331 -27.226 1.00 31.35 68 ASP A C 1
ATOM 539 O O . ASP A 1 68 ? -7.255 -38.070 -28.187 1.00 29.87 68 ASP A O 1
ATOM 544 N N . GLY A 1 69 ? -6.961 -36.008 -27.334 1.00 29.34 69 GLY A N 1
ATOM 545 C CA . GLY A 1 69 ? -7.169 -35.328 -28.607 1.00 27.01 69 GLY A CA 1
ATOM 546 C C . GLY A 1 69 ? -8.604 -34.891 -28.854 1.00 26.18 69 GLY A C 1
ATOM 547 O O . GLY A 1 69 ? -8.893 -34.237 -29.854 1.00 27.20 69 GLY A O 1
ATOM 548 N N . GLU A 1 70 ? -9.509 -35.250 -27.947 1.00 23.01 70 GLU A N 1
ATOM 549 C CA . GLU A 1 70 ? -10.919 -34.876 -28.095 1.00 21.43 70 GLU A CA 1
ATOM 550 C C . GLU A 1 70 ? -11.347 -33.862 -27.033 1.00 17.13 70 GLU A C 1
ATOM 551 O O . GLU A 1 70 ? -10.779 -33.832 -25.952 1.00 13.12 70 GLU A O 1
ATOM 557 N N . PRO A 1 71 ? -12.350 -33.031 -27.346 1.00 17.92 71 PRO A N 1
ATOM 558 C CA . PRO A 1 71 ? -12.882 -32.066 -26.364 1.00 15.24 71 PRO A CA 1
ATOM 559 C C . PRO A 1 71 ? -13.929 -32.698 -25.456 1.00 15.72 71 PRO A C 1
ATOM 560 O O . PRO A 1 71 ? -14.446 -33.778 -25.748 1.00 15.58 71 PRO A O 1
ATOM 564 N N . PHE A 1 72 ? -14.203 -32.047 -24.333 1.00 13.32 72 PHE A N 1
ATOM 565 C CA . PHE A 1 72 ? -15.346 -32.390 -23.526 1.00 10.72 72 PHE A CA 1
ATOM 566 C C . PHE A 1 72 ? -16.419 -31.452 -24.012 1.00 10.91 72 PHE A C 1
ATOM 567 O O . PHE A 1 72 ? -16.159 -30.271 -24.176 1.00 13.48 72 PHE A O 1
ATOM 575 N N . VAL A 1 73 ? -17.620 -31.968 -24.255 1.00 12.65 73 VAL A N 1
ATOM 576 C CA . VAL A 1 73 ? -18.712 -31.131 -24.743 1.00 7.79 73 VAL A CA 1
ATOM 577 C C . VAL A 1 73 ? -19.593 -30.689 -23.586 1.00 9.78 73 VAL A C 1
ATOM 578 O O . VAL A 1 73 ? -20.257 -31.512 -22.952 1.00 9.47 73 VAL A O 1
ATOM 582 N N . LEU A 1 74 ? -19.568 -29.382 -23.329 1.00 8.89 74 LEU A N 1
ATOM 583 C CA . LEU A 1 74 ? -20.405 -28.720 -22.348 1.00 8.48 74 LEU A CA 1
ATOM 584 C C . LEU A 1 74 ? -21.693 -28.255 -23.035 1.00 11.24 74 LEU A C 1
ATOM 585 O O . LEU A 1 74 ? -21.681 -27.460 -23.999 1.00 11.39 74 LEU A O 1
ATOM 590 N N . HIS A 1 75 ? -22.810 -28.768 -22.545 1.00 9.09 75 HIS A N 1
ATOM 591 C CA . HIS A 1 75 ? -24.073 -28.591 -23.242 1.00 9.76 75 HIS A CA 1
ATOM 592 C C . HIS A 1 75 ? -24.723 -27.307 -22.751 1.00 9.87 75 HIS A C 1
ATOM 593 O O . HIS A 1 75 ? -24.434 -26.869 -21.639 1.00 10.30 75 HIS A O 1
ATOM 600 N N . PRO A 1 76 ? -25.603 -26.705 -23.576 1.00 10.00 76 PRO A N 1
ATOM 601 C CA . PRO A 1 76 ? -26.287 -25.462 -23.224 1.00 8.44 76 PRO A CA 1
ATOM 602 C C . PRO A 1 76 ? -27.071 -25.605 -21.930 1.00 10.75 76 PRO A C 1
ATOM 603 O O . PRO A 1 76 ? -27.849 -26.549 -21.795 1.00 11.61 76 PRO A O 1
ATOM 607 N N . GLY A 1 77 ? -26.903 -24.656 -21.012 1.00 10.41 77 GLY A N 1
ATOM 608 C CA . GLY A 1 77 ? -27.589 -24.689 -19.724 1.00 9.45 77 GLY A CA 1
ATOM 609 C C . GLY A 1 77 ? -26.950 -25.672 -18.766 1.00 13.19 77 GLY A C 1
ATOM 610 O O . GLY A 1 77 ? -27.503 -25.958 -17.707 1.00 15.31 77 GLY A O 1
ATOM 611 N N . GLU A 1 78 ? -25.786 -26.206 -19.132 1.00 13.69 78 GLU A N 1
ATOM 612 C CA . GLU A 1 78 ? -25.086 -27.147 -18.254 1.00 13.60 78 GLU A CA 1
ATOM 613 C C . GLU A 1 78 ? -23.945 -26.499 -17.444 1.00 11.20 78 GLU A C 1
ATOM 614 O O . GLU A 1 78 ? -23.314 -25.556 -17.891 1.00 9.16 78 GLU A O 1
ATOM 620 N N . PHE A 1 79 ? -23.730 -27.013 -16.233 1.00 10.31 79 PHE A N 1
ATOM 621 C CA . PHE A 1 79 ? -22.678 -26.593 -15.316 1.00 9.02 79 PHE A CA 1
ATOM 622 C C . PHE A 1 79 ? -21.873 -27.859 -15.018 1.00 9.45 79 PHE A C 1
ATOM 623 O O . PHE A 1 79 ? -22.451 -28.916 -14.788 1.00 12.12 79 PHE A O 1
ATOM 631 N N . VAL A 1 80 ? -20.547 -27.770 -15.091 1.00 10.79 80 VAL A N 1
ATOM 632 C CA . VAL A 1 80 ? -19.675 -28.854 -14.659 1.00 12.62 80 VAL A CA 1
ATOM 633 C C . VAL A 1 80 ? -18.532 -28.265 -13.850 1.00 11.72 80 VAL A C 1
ATOM 634 O O . VAL A 1 80 ? -18.314 -27.054 -13.865 1.00 11.66 80 VAL A O 1
ATOM 638 N N . LEU A 1 81 ? -17.793 -29.130 -13.164 1.00 9.79 81 LEU A N 1
ATOM 639 C CA . LEU A 1 81 ? -16.531 -28.739 -12.540 1.00 9.31 81 LEU A CA 1
ATOM 640 C C . LEU A 1 81 ? -15.377 -29.146 -13.427 1.00 9.49 81 LEU A C 1
ATOM 641 O O . LEU A 1 81 ? -15.304 -30.288 -13.875 1.00 10.56 81 LEU A O 1
ATOM 646 N N . GLY A 1 82 ? -14.447 -28.225 -13.639 1.00 9.89 82 GLY A N 1
ATOM 647 C CA . GLY A 1 82 ? -13.233 -28.536 -14.377 1.00 12.75 82 GLY A CA 1
ATOM 648 C C . GLY A 1 82 ? -12.076 -28.299 -13.429 1.00 11.90 82 GLY A C 1
ATOM 649 O O . GLY A 1 82 ? -12.291 -28.132 -12.231 1.00 12.57 82 GLY A O 1
ATOM 650 N N . SER A 1 83 ? -10.859 -28.261 -13.961 1.00 10.68 83 SER A N 1
ATOM 651 C CA . SER A 1 83 ? -9.682 -28.066 -13.126 1.00 9.86 83 SER A CA 1
ATOM 652 C C . SER A 1 83 ? -8.580 -27.393 -13.922 1.00 11.27 83 SER A C 1
ATOM 653 O O . SER A 1 83 ? -8.521 -27.5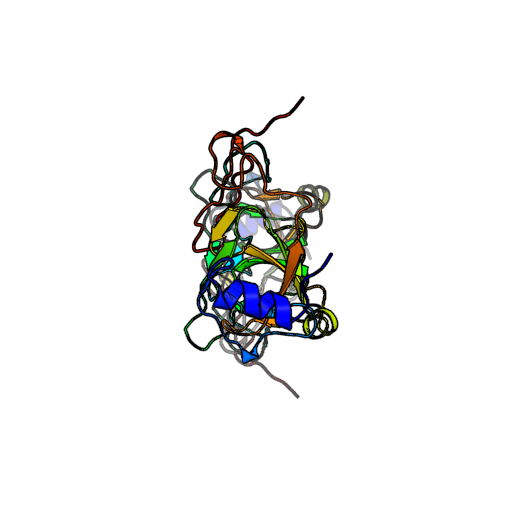36 -15.142 1.00 12.24 83 SER A O 1
ATOM 656 N N . THR A 1 84 ? -7.694 -26.668 -13.243 1.00 11.17 84 THR A N 1
ATOM 657 C CA . THR A 1 84 ? -6.561 -26.063 -13.926 1.00 9.93 84 THR A CA 1
ATOM 658 C C . THR A 1 84 ? -5.512 -27.133 -14.211 1.00 9.61 84 THR A C 1
ATOM 659 O O . THR A 1 84 ? -5.318 -28.071 -13.432 1.00 9.66 84 THR A O 1
ATOM 663 N N . LEU A 1 85 ? -4.849 -26.990 -15.343 1.00 11.45 85 LEU A N 1
ATOM 664 C CA . LEU A 1 85 ? -3.720 -27.840 -15.688 1.00 13.81 85 LEU A CA 1
ATOM 665 C C . LEU A 1 85 ? -2.568 -27.546 -14.699 1.00 14.08 85 LEU A C 1
ATOM 666 O O . LEU A 1 85 ? -1.870 -28.448 -14.239 1.00 19.33 85 LEU A O 1
ATOM 671 N N . GLU A 1 86 ? -2.403 -26.275 -14.353 1.00 15.59 86 GLU A N 1
ATOM 672 C CA . GLU A 1 86 ? -1.352 -25.833 -13.441 1.00 13.51 86 GLU A CA 1
ATOM 673 C C . GLU A 1 86 ? -1.636 -26.198 -11.997 1.00 14.07 86 GLU A C 1
ATOM 674 O O . GLU A 1 86 ? -2.791 -26.207 -11.563 1.00 13.48 86 GLU A O 1
ATOM 680 N N . LEU A 1 87 ? -0.566 -26.490 -11.253 1.00 15.07 87 LEU A N 1
ATOM 681 C CA . LEU A 1 87 ? -0.633 -26.582 -9.794 1.00 15.36 87 LEU A CA 1
ATOM 682 C C . LEU A 1 87 ? -0.085 -25.283 -9.194 1.00 12.58 87 LEU A C 1
ATOM 683 O O . LEU A 1 87 ? 1.024 -24.865 -9.497 1.00 13.80 87 LEU A O 1
ATOM 688 N N . PHE A 1 88 ? -0.877 -24.634 -8.358 1.00 13.07 88 PHE A N 1
ATOM 689 C CA . PHE A 1 88 ? -0.482 -23.346 -7.774 1.00 12.55 88 PHE A CA 1
ATOM 690 C C . PHE A 1 88 ? -0.047 -23.521 -6.331 1.00 12.42 88 PHE A C 1
ATOM 691 O O . PHE A 1 88 ? -0.659 -24.279 -5.583 1.00 13.08 88 PHE A O 1
ATOM 699 N N . THR A 1 89 ? 1.011 -22.825 -5.932 1.00 11.45 89 THR A N 1
ATOM 700 C CA . THR A 1 89 ? 1.394 -22.801 -4.511 1.00 13.68 89 THR A CA 1
ATOM 701 C C . THR A 1 89 ? 1.556 -21.353 -4.090 1.00 13.45 89 THR A C 1
ATOM 702 O O . THR A 1 89 ? 2.446 -20.666 -4.593 1.00 13.97 89 THR A O 1
ATOM 706 N N . LEU A 1 90 ? 0.683 -20.881 -3.193 1.00 12.27 90 LEU A N 1
ATOM 707 C CA . LEU A 1 90 ? 0.725 -19.486 -2.747 1.00 13.48 90 LEU A CA 1
ATOM 708 C C . LEU A 1 90 ? 1.459 -19.328 -1.420 1.00 15.70 90 LEU A C 1
ATOM 709 O O . LEU A 1 90 ? 1.381 -20.199 -0.549 1.00 16.42 90 LEU A O 1
ATOM 714 N N . PRO A 1 91 ? 2.159 -18.197 -1.252 1.00 16.15 91 PRO A N 1
ATOM 715 C CA . PRO A 1 91 ? 2.796 -17.911 0.029 1.00 18.76 91 PRO A CA 1
ATOM 716 C C . PRO A 1 91 ? 1.750 -17.373 1.000 1.00 19.20 91 PRO A C 1
ATOM 717 O O . PRO A 1 91 ? 0.597 -17.162 0.610 1.00 20.48 91 PRO A O 1
ATOM 721 N N . ASP A 1 92 ? 2.138 -17.139 2.245 1.00 17.88 92 ASP A N 1
ATOM 722 C CA . ASP A 1 92 ? 1.191 -16.690 3.252 1.00 18.60 92 ASP A CA 1
ATOM 723 C C . ASP A 1 92 ? 0.792 -15.212 3.116 1.00 15.67 92 ASP A C 1
ATOM 724 O O . ASP A 1 92 ? -0.010 -14.719 3.892 1.00 14.00 92 ASP A O 1
ATOM 729 N N . ASN A 1 93 ? 1.320 -14.515 2.115 1.00 13.35 93 ASN A N 1
ATOM 730 C CA . ASN A 1 93 ? 1.105 -13.072 2.025 1.00 15.28 93 ASN A CA 1
ATOM 731 C C . ASN A 1 93 ? 0.517 -12.553 0.697 1.00 16.36 93 ASN A C 1
ATOM 732 O O . ASN A 1 93 ? 0.529 -11.347 0.425 1.00 15.94 93 ASN A O 1
ATOM 737 N N . LEU A 1 94 ? 0.004 -13.471 -0.119 1.00 15.10 94 LEU A N 1
ATOM 738 C CA . LEU A 1 94 ? -0.670 -13.131 -1.364 1.00 16.96 94 LEU A CA 1
ATOM 739 C C . LEU A 1 94 ? -1.965 -13.894 -1.337 1.00 16.11 94 LEU A C 1
ATOM 740 O O . LEU A 1 94 ? -2.018 -14.956 -0.762 1.00 13.53 94 LEU A O 1
ATOM 745 N N . ALA A 1 95 ? -2.996 -13.358 -1.980 1.00 16.65 95 ALA A N 1
ATOM 746 C CA . ALA A 1 95 ? -4.204 -14.119 -2.299 1.00 16.90 95 ALA A CA 1
ATOM 747 C C . ALA A 1 95 ? -4.517 -13.957 -3.785 1.00 17.89 95 ALA A C 1
ATOM 748 O O . ALA A 1 95 ? -4.327 -12.884 -4.344 1.00 18.76 95 ALA A O 1
ATOM 750 N N . GLY A 1 96 ? -5.011 -15.009 -4.421 1.00 17.99 96 GLY A N 1
ATOM 751 C CA . GLY A 1 96 ? -5.285 -14.937 -5.847 1.00 18.10 96 GLY A CA 1
ATOM 752 C C . GLY A 1 96 ? -6.769 -14.872 -6.137 1.00 21.57 96 GLY A C 1
ATOM 753 O O . GLY A 1 96 ? -7.596 -15.115 -5.265 1.00 21.83 96 GLY A O 1
ATOM 754 N N . ARG A 1 97 ? -7.101 -14.525 -7.373 1.00 23.04 97 ARG A N 1
ATOM 755 C CA . ARG A 1 97 ? -8.452 -14.647 -7.893 1.00 24.14 97 ARG A CA 1
ATOM 756 C C . ARG A 1 97 ? -8.327 -15.423 -9.184 1.00 23.90 97 ARG A C 1
ATOM 757 O O . ARG A 1 97 ? -7.456 -15.117 -9.988 1.00 27.48 97 ARG A O 1
ATOM 765 N N . LEU A 1 98 ? -9.166 -16.437 -9.383 1.00 21.99 98 LEU A N 1
ATOM 766 C CA . LEU A 1 98 ? -9.155 -17.183 -10.639 1.00 22.90 98 LEU A CA 1
ATOM 767 C C . LEU A 1 98 ? -10.373 -16.804 -11.481 1.00 24.84 98 LEU A C 1
ATOM 768 O O . LEU A 1 98 ? -11.443 -17.386 -11.331 1.00 26.00 98 LEU A O 1
ATOM 773 N N . GLU A 1 99 ? -10.203 -15.819 -12.360 1.00 22.24 99 GLU A N 1
ATOM 774 C CA . GLU A 1 99 ? -11.309 -15.280 -13.137 1.00 20.84 99 GLU A CA 1
ATOM 775 C C . GLU A 1 99 ? -11.414 -16.001 -14.473 1.00 18.58 99 GLU A C 1
ATOM 776 O O . GLU A 1 99 ? -10.570 -16.840 -14.801 1.00 18.37 99 GLU A O 1
ATOM 782 N N . GLY A 1 100 ? -12.450 -15.677 -15.243 1.00 15.60 100 GLY A N 1
ATOM 783 C CA . GLY A 1 100 ? -12.613 -16.254 -16.572 1.00 14.19 100 GLY A CA 1
ATOM 784 C C . GLY A 1 100 ? -11.835 -15.410 -17.560 1.00 14.95 100 GLY A C 1
ATOM 785 O O . GLY A 1 100 ? -10.969 -14.652 -17.148 1.00 15.35 100 GLY A O 1
ATOM 786 N N . LYS A 1 101 ? -12.148 -15.528 -18.852 1.00 12.14 101 LYS A N 1
ATOM 787 C CA . LYS A 1 101 ? -11.543 -14.671 -19.870 1.00 15.18 101 LYS A CA 1
ATOM 788 C C . LYS A 1 101 ? -12.644 -14.116 -20.752 1.00 12.43 101 LYS A C 1
ATOM 789 O O . LYS A 1 101 ? -13.564 -14.842 -21.100 1.00 13.40 101 LYS A O 1
ATOM 795 N N . SER A 1 102 ? -12.524 -12.847 -21.135 1.00 10.76 102 SER A N 1
ATOM 796 C CA . SER A 1 102 ? -13.541 -12.166 -21.924 1.00 7.38 102 SER A CA 1
ATOM 797 C C . SER A 1 102 ? -13.852 -12.864 -23.249 1.00 5.97 102 SER A C 1
ATOM 798 O O . SER A 1 102 ? -15.009 -12.903 -23.656 1.00 6.62 102 SER A O 1
ATOM 801 N N . SER A 1 103 ? -12.831 -13.423 -23.910 1.00 8.15 103 SER A N 1
ATOM 802 C CA . SER A 1 103 ? -13.040 -14.170 -25.160 1.00 8.12 103 SER A CA 1
ATOM 803 C C . SER A 1 103 ? -14.001 -15.329 -24.975 1.00 8.71 103 SER A C 1
ATOM 804 O O . SER A 1 103 ? -14.709 -15.710 -25.896 1.00 7.75 103 SER A O 1
ATOM 807 N N . LEU A 1 104 ? -13.958 -15.936 -23.792 1.00 8.19 104 LEU A N 1
ATOM 808 C CA . LEU A 1 104 ? -14.748 -17.115 -23.536 1.00 9.49 104 LEU A CA 1
ATOM 809 C C . LEU A 1 104 ? -16.178 -16.734 -23.143 1.00 9.96 104 LEU A C 1
ATOM 810 O O . LEU A 1 104 ? -17.127 -17.409 -23.546 1.00 12.75 104 LEU A O 1
ATOM 815 N N . GLY A 1 105 ? -16.333 -15.643 -22.395 1.00 9.08 105 GLY A N 1
ATOM 816 C CA . GLY A 1 105 ? -17.654 -15.134 -22.057 1.00 8.11 105 GLY A CA 1
ATOM 817 C C . GLY A 1 105 ? -18.415 -14.624 -23.266 1.00 8.92 105 GLY A C 1
ATOM 818 O O . GLY A 1 105 ? -19.651 -14.646 -23.291 1.00 11.84 105 GLY A O 1
ATOM 819 N N . ARG A 1 106 ? -17.688 -14.177 -24.285 1.00 8.40 106 ARG A N 1
ATOM 820 C CA . ARG A 1 106 ? -18.312 -13.710 -25.533 1.00 6.96 106 ARG A CA 1
ATOM 821 C C . ARG A 1 106 ? -18.916 -14.846 -26.359 1.00 7.58 106 ARG A C 1
ATOM 822 O O . ARG A 1 106 ? -19.669 -14.611 -27.309 1.00 10.18 106 ARG A O 1
ATOM 830 N N . LEU A 1 107 ? -18.556 -16.076 -25.984 1.00 8.91 107 LEU A N 1
ATOM 831 C CA . LEU A 1 107 ? -19.112 -17.311 -26.540 1.00 9.96 107 LEU A CA 1
ATOM 832 C C . LEU A 1 107 ? -20.110 -17.977 -25.591 1.00 6.57 107 LEU A C 1
ATOM 833 O O . LEU A 1 107 ? -20.682 -19.007 -25.923 1.00 7.09 107 LEU A O 1
ATOM 838 N N . GLY A 1 108 ? -20.287 -17.436 -24.397 1.00 9.64 108 GLY A N 1
ATOM 839 C CA . GLY A 1 108 ? -21.287 -17.997 -23.475 1.00 5.91 108 GLY A CA 1
ATOM 840 C C . GLY A 1 108 ? -20.676 -19.012 -22.526 1.00 8.73 108 GLY A C 1
ATOM 841 O O . GLY A 1 108 ? -21.385 -19.769 -21.852 1.00 8.98 108 GLY A O 1
ATOM 842 N N . LEU A 1 109 ? -19.349 -19.043 -22.479 1.00 6.69 109 LEU A N 1
ATOM 843 C CA . LEU A 1 109 ? -18.641 -19.890 -21.534 1.00 9.39 109 LEU A CA 1
ATOM 844 C C . LEU A 1 109 ? -18.281 -19.041 -20.326 1.00 9.81 109 LEU A C 1
ATOM 845 O O . LEU A 1 109 ? -17.515 -18.077 -20.426 1.00 11.57 109 LEU A O 1
ATOM 850 N N . LEU A 1 110 ? -18.856 -19.390 -19.191 1.00 8.86 110 LEU A N 1
ATOM 851 C CA . LEU A 1 110 ? -18.667 -18.619 -17.972 1.00 10.65 110 LEU A CA 1
ATOM 852 C C . LEU A 1 110 ? -17.905 -19.444 -16.940 1.00 12.18 110 LEU A C 1
ATOM 853 O O . LEU A 1 110 ? -18.321 -20.537 -16.605 1.00 13.84 110 LEU A O 1
ATOM 858 N N . THR A 1 111 ? -16.781 -18.921 -16.458 1.00 15.33 111 THR A N 1
ATOM 859 C CA . THR A 1 111 ? -16.139 -19.446 -15.258 1.00 19.20 111 THR A CA 1
ATOM 860 C C . THR A 1 111 ? -16.676 -18.642 -14.079 1.00 21.99 111 THR A C 1
ATOM 861 O O . THR A 1 111 ? -16.467 -17.428 -14.003 1.00 25.97 111 THR A O 1
ATOM 865 N N . HIS A 1 112 ? -17.371 -19.309 -13.169 1.00 19.12 112 HIS A N 1
ATOM 866 C CA . HIS A 1 112 ? -18.004 -18.618 -12.054 1.00 21.04 112 HIS A CA 1
ATOM 867 C C . HIS A 1 112 ? -17.086 -18.191 -10.918 1.00 21.98 112 HIS A C 1
ATOM 868 O O . HIS A 1 112 ? -17.225 -17.080 -10.407 1.00 22.57 112 HIS A O 1
ATOM 875 N N . SER A 1 113 ? -16.172 -19.071 -10.509 1.00 21.87 113 SER A N 1
ATOM 876 C CA . SER A 1 113 ? -15.321 -18.818 -9.338 1.00 25.65 113 SER A CA 1
ATOM 877 C C . SER A 1 113 ? -16.125 -18.086 -8.276 1.00 23.96 113 SER A C 1
ATOM 878 O O . SER A 1 113 ? -15.783 -16.989 -7.845 1.00 24.34 113 SER A O 1
ATOM 881 N N . THR A 1 114 ? -17.214 -18.714 -7.875 1.00 27.13 114 THR A N 1
ATOM 882 C CA . THR A 1 114 ? -18.165 -18.121 -6.955 1.00 27.67 114 THR A CA 1
ATOM 883 C C . THR A 1 114 ? -17.479 -17.681 -5.655 1.00 26.47 114 THR A C 1
ATOM 884 O O . THR A 1 114 ? -17.807 -16.631 -5.102 1.00 24.26 114 THR A O 1
ATOM 888 N N . ALA A 1 115 ? -16.514 -18.482 -5.195 1.00 23.20 115 ALA A N 1
ATOM 889 C CA . ALA A 1 115 ? -15.789 -18.227 -3.940 1.00 26.74 115 ALA A CA 1
ATOM 890 C C . ALA A 1 115 ? -14.765 -17.094 -4.058 1.00 26.37 115 ALA A C 1
ATOM 891 O O . ALA A 1 115 ? -14.215 -16.643 -3.058 1.00 24.33 115 ALA A O 1
ATOM 893 N N . GLY A 1 116 ? -14.503 -16.659 -5.292 1.00 28.17 116 GLY A N 1
ATOM 894 C CA . GLY A 1 116 ? -13.618 -15.521 -5.564 1.00 28.03 116 GLY A CA 1
ATOM 895 C C . GLY A 1 116 ? -12.131 -15.762 -5.387 1.00 26.65 116 GLY A C 1
ATOM 896 O O . GLY A 1 116 ? -11.373 -15.806 -6.369 1.00 29.16 116 GLY A O 1
ATOM 897 N N . PHE A 1 117 ? -11.712 -15.922 -4.135 1.00 25.14 117 PHE A N 1
ATOM 898 C CA . PHE A 1 117 ? -10.281 -15.943 -3.780 1.00 23.34 117 PHE A CA 1
ATOM 899 C C . PHE A 1 117 ? -9.631 -17.327 -3.604 1.00 19.22 117 PHE A C 1
ATOM 900 O O . PHE A 1 117 ? -10.251 -18.260 -3.120 1.00 16.18 117 PHE A O 1
ATOM 908 N N . ILE A 1 118 ? -8.379 -17.431 -4.054 1.00 15.95 118 ILE A N 1
ATOM 909 C CA . ILE A 1 118 ? -7.510 -18.541 -3.733 1.00 12.25 118 ILE A CA 1
ATOM 910 C C . ILE A 1 118 ? -6.754 -18.087 -2.490 1.00 13.90 118 ILE A C 1
ATOM 911 O O . ILE A 1 118 ? -6.111 -17.034 -2.501 1.00 10.62 118 ILE A O 1
ATOM 916 N N . ASP A 1 119 ? -6.858 -18.859 -1.411 1.00 8.73 119 ASP A N 1
ATOM 917 C CA . ASP A 1 119 ? -6.370 -18.423 -0.107 1.00 11.02 119 ASP A CA 1
ATOM 918 C C . ASP A 1 119 ? -4.864 -18.404 0.066 1.00 9.57 119 ASP A C 1
ATOM 919 O O . ASP A 1 119 ? -4.168 -19.289 -0.438 1.00 14.57 119 ASP A O 1
ATOM 924 N N . PRO A 1 120 ? -4.362 -17.424 0.841 1.00 12.78 120 PRO A N 1
ATOM 925 C CA . PRO A 1 120 ? -2.962 -17.445 1.263 1.00 12.27 120 PRO A CA 1
ATOM 926 C C . PRO A 1 120 ? -2.633 -18.844 1.774 1.00 13.92 120 PRO A C 1
ATOM 927 O O . PRO A 1 120 ? -3.376 -19.415 2.582 1.00 12.35 120 PRO A O 1
ATOM 931 N N . GLY A 1 121 ? -1.548 -19.412 1.276 1.00 14.45 121 GLY A N 1
ATOM 932 C CA . GLY A 1 121 ? -1.121 -20.719 1.759 1.00 12.93 121 GLY A CA 1
ATOM 933 C C . GLY A 1 121 ? -1.649 -21.882 0.937 1.00 13.21 121 GLY A C 1
ATOM 934 O O . GLY A 1 121 ? -1.212 -23.024 1.130 1.00 13.09 121 GLY A O 1
ATOM 935 N N . PHE A 1 122 ? -2.599 -21.617 0.038 1.00 9.97 122 PHE A N 1
ATOM 936 C CA . PHE A 1 122 ? -3.179 -22.690 -0.774 1.00 10.86 122 PHE A CA 1
ATOM 937 C C . PHE A 1 122 ? -2.155 -23.327 -1.731 1.00 11.91 122 PHE A C 1
ATOM 938 O O . PHE A 1 122 ? -1.360 -22.637 -2.359 1.00 12.53 122 PHE A O 1
ATOM 946 N N . SER A 1 123 ? -2.174 -24.647 -1.830 1.00 13.30 123 SER A N 1
ATOM 947 C CA . SER A 1 123 ? -1.359 -25.354 -2.821 1.00 13.38 123 SER A CA 1
ATOM 948 C C . SER A 1 123 ? -2.182 -26.461 -3.482 1.00 13.79 123 SER A C 1
ATOM 949 O O . SER A 1 123 ? -2.712 -27.348 -2.807 1.00 15.50 123 SER A O 1
ATOM 952 N N . GLY A 1 124 ? -2.288 -26.426 -4.804 1.00 15.66 124 GLY A N 1
ATOM 953 C CA . GLY A 1 124 ? -3.060 -27.447 -5.513 1.00 12.28 124 GLY A CA 1
ATOM 954 C C . GLY A 1 124 ? -3.540 -26.973 -6.869 1.00 14.11 124 GLY A C 1
ATOM 955 O O . GLY A 1 124 ? -3.221 -25.858 -7.288 1.00 13.97 124 GLY A O 1
ATOM 956 N N . HIS A 1 125 ? -4.292 -27.822 -7.570 1.00 12.27 125 HIS A N 1
ATOM 957 C CA . HIS A 1 125 ? -4.933 -27.383 -8.788 1.00 12.39 125 HIS A CA 1
ATOM 958 C C . HIS A 1 125 ? -6.164 -26.634 -8.360 1.00 13.37 125 HIS A C 1
ATOM 959 O O . HIS A 1 125 ? -6.623 -26.805 -7.238 1.00 10.93 125 HIS A O 1
ATOM 966 N N . ILE A 1 126 ? -6.681 -25.778 -9.228 1.00 10.56 126 ILE A N 1
ATOM 967 C CA . ILE A 1 126 ? -7.859 -24.994 -8.868 1.00 14.12 126 ILE A CA 1
ATOM 968 C C . ILE A 1 126 ? -9.074 -25.570 -9.588 1.00 14.53 126 ILE A C 1
ATOM 969 O O . ILE A 1 126 ? -9.013 -25.855 -10.795 1.00 13.50 126 ILE A O 1
ATOM 974 N N . THR A 1 127 ? -10.162 -25.757 -8.843 1.00 11.57 127 THR A N 1
ATOM 975 C CA . THR A 1 127 ? -11.384 -26.354 -9.362 1.00 9.72 127 THR A CA 1
ATOM 976 C C . THR A 1 127 ? -12.239 -25.277 -9.992 1.00 12.74 127 THR A C 1
ATOM 977 O O . THR A 1 127 ? -12.629 -24.320 -9.314 1.00 11.05 127 THR A O 1
ATOM 981 N N . LEU A 1 128 ? -12.561 -25.456 -11.271 1.00 10.68 128 LEU A N 1
ATOM 982 C CA . LEU A 1 128 ? -13.288 -24.435 -12.038 1.00 10.52 128 LEU A CA 1
ATOM 983 C C . LEU A 1 128 ? -14.773 -24.741 -12.189 1.00 12.17 128 LEU A C 1
ATOM 984 O O . LEU A 1 128 ? -15.160 -25.833 -12.624 1.00 11.64 128 LEU A O 1
ATOM 989 N N . GLU A 1 129 ? -15.603 -23.759 -11.853 1.00 7.16 129 GLU A N 1
ATOM 990 C CA . GLU A 1 129 ? -17.025 -23.890 -11.990 1.00 8.93 129 GLU A CA 1
ATOM 991 C C . GLU A 1 129 ? -17.414 -23.307 -13.331 1.00 9.73 129 GLU A C 1
ATOM 992 O O . GLU A 1 129 ? -17.355 -22.091 -13.510 1.00 10.62 129 GLU A O 1
ATOM 998 N N . LEU A 1 130 ? -17.819 -24.178 -14.257 1.00 9.53 130 LEU A N 1
ATOM 999 C CA . LEU A 1 130 ? -18.044 -23.799 -15.653 1.00 11.67 130 LEU A CA 1
ATOM 1000 C C . LEU A 1 130 ? -19.489 -23.997 -16.099 1.00 11.91 130 LEU A C 1
ATOM 1001 O O . LEU A 1 130 ? -20.054 -25.070 -15.920 1.00 10.29 130 LEU A O 1
ATOM 1006 N N . SER A 1 131 ? -20.053 -22.951 -16.695 1.00 11.62 131 SER A N 1
ATOM 1007 C CA . SER A 1 131 ? -21.413 -22.939 -17.203 1.00 11.23 131 SER A CA 1
ATOM 1008 C C . SER A 1 131 ? -21.395 -22.604 -18.672 1.00 9.40 131 SER A C 1
ATOM 1009 O O . SER A 1 131 ? -20.579 -21.801 -19.124 1.00 9.33 131 SER A O 1
ATOM 1012 N N . ASN A 1 132 ? -22.346 -23.168 -19.398 1.00 5.99 132 ASN A N 1
ATOM 1013 C CA . ASN A 1 132 ? -22.602 -22.751 -20.765 1.00 6.72 132 ASN A CA 1
ATOM 1014 C C . ASN A 1 132 ? -23.970 -22.086 -20.811 1.00 6.43 132 ASN A C 1
ATOM 1015 O O . ASN A 1 132 ? -24.980 -22.723 -20.542 1.00 7.90 132 ASN A O 1
ATOM 1020 N N . VAL A 1 133 ? -23.996 -20.792 -21.135 1.00 7.73 133 VAL A N 1
ATOM 1021 C CA . VAL A 1 133 ? -25.242 -20.030 -21.175 1.00 9.38 133 VAL A CA 1
ATOM 1022 C C . VAL A 1 133 ? -25.605 -19.650 -22.614 1.00 10.10 133 VAL A C 1
ATOM 1023 O O . VAL A 1 133 ? -26.520 -18.862 -22.838 1.00 9.22 133 VAL A O 1
ATOM 1027 N N . ALA A 1 134 ? -24.894 -20.226 -23.583 1.00 8.32 134 ALA A N 1
ATOM 1028 C CA . ALA A 1 134 ? -25.247 -20.083 -25.000 1.00 8.33 134 ALA A CA 1
ATOM 1029 C C . ALA A 1 134 ? -26.357 -21.071 -25.396 1.00 11.64 134 ALA A C 1
ATOM 1030 O O . ALA A 1 134 ? -26.845 -21.878 -24.566 1.00 9.76 134 ALA A O 1
ATOM 1032 N N . ASN A 1 135 ? -26.747 -21.011 -26.672 1.00 9.54 135 ASN A N 1
ATOM 1033 C CA . ASN A 1 135 ? -27.772 -21.886 -27.208 1.00 11.24 135 ASN A CA 1
ATOM 1034 C C . ASN A 1 135 ? -27.159 -23.138 -27.829 1.00 11.74 135 ASN A C 1
ATOM 1035 O O . ASN A 1 135 ? -27.877 -24.003 -28.319 1.00 10.54 135 ASN A O 1
ATOM 1040 N N . LEU A 1 136 ? -25.833 -23.228 -27.794 1.00 9.86 136 LEU A N 1
ATOM 1041 C CA . LEU A 1 136 ? -25.119 -24.291 -28.502 1.00 7.82 136 LEU A CA 1
ATOM 1042 C C . LEU A 1 136 ? -24.107 -24.934 -27.591 1.00 8.73 136 LEU A C 1
ATOM 1043 O O . LEU A 1 136 ? -23.546 -24.263 -26.743 1.00 6.69 136 LEU A O 1
ATOM 1048 N N . PRO A 1 137 ? -23.853 -26.246 -27.774 1.00 10.34 137 PRO A N 1
ATOM 1049 C CA . PRO A 1 137 ? -22.771 -26.903 -27.042 1.00 9.51 137 PRO A CA 1
ATOM 1050 C C . PRO A 1 137 ? -21.415 -26.285 -27.379 1.00 11.49 137 PRO A C 1
ATOM 1051 O O . PRO A 1 137 ? -21.207 -25.786 -28.497 1.00 11.60 137 PRO A O 1
ATOM 1055 N N . ILE A 1 138 ? -20.497 -26.350 -26.417 1.00 10.37 138 ILE A N 1
ATOM 1056 C CA . ILE A 1 138 ? -19.161 -25.758 -26.544 1.00 10.42 138 ILE A CA 1
ATOM 1057 C C . ILE A 1 138 ? -18.151 -26.868 -26.343 1.00 11.34 138 ILE A C 1
ATOM 1058 O O . ILE A 1 138 ? -18.205 -27.608 -25.336 1.00 9.82 138 ILE A O 1
ATOM 1063 N N . THR A 1 139 ? -17.257 -27.023 -27.312 1.00 7.92 139 THR A N 1
ATOM 1064 C CA . THR A 1 139 ? -16.171 -27.994 -27.166 1.00 8.10 139 THR A CA 1
ATOM 1065 C C . THR A 1 139 ? -15.046 -27.411 -26.308 1.00 9.38 139 THR A C 1
ATOM 1066 O O . THR A 1 139 ? -14.370 -26.458 -26.707 1.00 11.75 139 THR A O 1
ATOM 1070 N N . LEU A 1 140 ? -14.860 -27.969 -25.115 1.00 9.78 140 LEU A N 1
ATOM 1071 C CA . LEU A 1 140 ? -13.780 -27.550 -24.236 1.00 9.97 140 LEU A CA 1
ATOM 1072 C C . LEU A 1 140 ? -12.577 -28.450 -24.456 1.00 12.54 140 LEU A C 1
ATOM 1073 O O . LEU A 1 140 ? -12.643 -29.656 -24.217 1.00 11.58 140 LEU A O 1
ATOM 1078 N N . TRP A 1 141 ? -11.472 -27.852 -24.889 1.00 12.78 141 TRP A N 1
ATOM 1079 C CA . TRP A 1 141 ? -10.248 -28.597 -25.167 1.00 12.31 141 TRP A CA 1
ATOM 1080 C C . TRP A 1 141 ? -9.295 -28.584 -23.979 1.00 10.33 141 TRP A C 1
ATOM 1081 O O . TRP A 1 141 ? -8.858 -27.524 -23.581 1.00 12.21 141 TRP A O 1
ATOM 1092 N N . PRO A 1 142 ? -8.976 -29.755 -23.406 1.00 12.90 142 PRO A N 1
ATOM 1093 C CA . PRO A 1 142 ? -7.896 -29.847 -22.433 1.00 13.02 142 PRO A CA 1
ATOM 1094 C C . PRO A 1 142 ? -6.655 -29.134 -22.928 1.00 13.25 142 PRO A C 1
ATOM 1095 O O . PRO A 1 142 ? -6.204 -29.394 -24.046 1.00 15.26 142 PRO A O 1
ATOM 1099 N N . GLY A 1 143 ? -6.118 -28.230 -22.109 1.00 11.54 143 GLY A N 1
ATOM 1100 C CA . GLY A 1 143 ? -4.931 -27.468 -22.484 1.00 12.56 143 GLY A CA 1
ATOM 1101 C C . GLY A 1 143 ? -5.226 -26.051 -22.939 1.00 13.08 143 GLY A C 1
ATOM 1102 O O . GLY A 1 143 ? -4.322 -25.220 -22.988 1.00 14.23 143 GLY A O 1
ATOM 1103 N N . MET A 1 144 ? -6.487 -25.753 -23.253 1.00 10.40 144 MET A N 1
ATOM 1104 C CA . MET A 1 144 ? -6.830 -24.413 -23.725 1.00 11.27 144 MET A CA 1
ATOM 1105 C C . MET A 1 144 ? -6.728 -23.427 -22.567 1.00 13.11 144 MET A C 1
ATOM 1106 O O . MET A 1 144 ? -6.816 -23.827 -21.398 1.00 10.84 144 MET A O 1
ATOM 1111 N N . LYS A 1 145 ? -6.568 -22.143 -22.880 1.00 9.37 145 LYS A N 1
ATOM 1112 C CA . LYS A 1 145 ? -6.617 -21.128 -21.843 1.00 14.45 145 LYS A CA 1
ATOM 1113 C C . LYS A 1 145 ? -8.063 -20.997 -21.402 1.00 12.50 145 LYS A C 1
ATOM 1114 O O . LYS A 1 145 ? -8.962 -20.904 -22.240 1.00 16.51 145 LYS A O 1
ATOM 1120 N N . ILE A 1 146 ? -8.298 -21.008 -20.098 1.00 12.29 146 ILE A N 1
ATOM 1121 C CA . ILE A 1 146 ? -9.662 -21.149 -19.582 1.00 9.82 146 ILE A CA 1
ATOM 1122 C C . ILE A 1 146 ? -10.029 -20.000 -18.636 1.00 12.28 146 ILE A C 1
ATOM 1123 O O . ILE A 1 146 ? -11.186 -19.833 -18.252 1.00 11.31 146 ILE A O 1
ATOM 1128 N N . GLY A 1 147 ? -9.029 -19.210 -18.259 1.00 13.44 147 GLY A N 1
ATOM 1129 C CA . GLY A 1 147 ? -9.202 -18.192 -17.229 1.00 14.21 147 GLY A CA 1
ATOM 1130 C C . GLY A 1 147 ? -7.877 -17.504 -16.954 1.00 14.23 147 GLY A C 1
ATOM 1131 O O . GLY A 1 147 ? -6.913 -17.715 -17.675 1.00 10.33 147 GLY A O 1
ATOM 1132 N N . GLN A 1 148 ? -7.833 -16.672 -15.919 1.00 12.81 148 GLN A N 1
ATOM 1133 C CA . GLN A 1 148 ? -6.598 -15.985 -15.555 1.00 13.13 148 GLN A CA 1
ATOM 1134 C C . GLN A 1 148 ? -6.471 -15.818 -14.058 1.00 14.48 148 GLN A C 1
ATOM 1135 O O . GLN A 1 148 ? -7.453 -15.568 -13.366 1.00 14.88 148 GLN A O 1
ATOM 1141 N N . LEU A 1 149 ? -5.244 -15.944 -13.569 1.00 16.01 149 LEU A N 1
ATOM 1142 C CA . LEU A 1 149 ? -4.961 -15.785 -12.150 1.00 15.72 149 LEU A CA 1
ATOM 1143 C C . LEU A 1 149 ? -4.463 -14.367 -11.868 1.00 15.30 149 LEU A C 1
ATOM 1144 O O . LEU A 1 149 ? -3.480 -13.920 -12.447 1.00 11.84 149 LEU A O 1
ATOM 1149 N N . CYS A 1 150 ? -5.156 -13.665 -10.979 1.00 17.23 150 CYS A N 1
ATOM 1150 C CA . CYS A 1 150 ? -4.727 -12.362 -10.526 1.00 17.64 150 CYS A CA 1
ATOM 1151 C C . CYS A 1 150 ? -4.300 -12.478 -9.074 1.00 18.54 150 CYS A C 1
ATOM 1152 O O . CYS A 1 150 ? -4.941 -13.182 -8.286 1.00 16.64 150 CYS A O 1
ATOM 1155 N N . MET A 1 151 ? -3.218 -11.799 -8.717 1.00 14.39 151 MET A N 1
ATOM 1156 C CA . MET A 1 151 ? -2.704 -11.880 -7.364 1.00 13.63 151 MET A CA 1
ATOM 1157 C C . MET A 1 151 ? -2.872 -10.553 -6.651 1.00 12.56 151 MET A C 1
ATOM 1158 O O . MET A 1 151 ? -2.637 -9.490 -7.229 1.00 15.16 151 MET A O 1
ATOM 1163 N N . LEU A 1 152 ? -3.325 -10.621 -5.407 1.00 7.85 152 LEU A N 1
ATOM 1164 C CA . LEU A 1 152 ? -3.370 -9.444 -4.555 1.00 15.19 152 LEU A CA 1
ATOM 1165 C C . LEU A 1 152 ? -2.427 -9.573 -3.372 1.00 15.44 152 LEU A C 1
ATOM 1166 O O . LEU A 1 152 ? -2.295 -10.656 -2.784 1.00 13.43 152 LEU A O 1
ATOM 1171 N N . ARG A 1 153 ? -1.778 -8.465 -3.012 1.00 12.03 153 ARG A N 1
ATOM 1172 C CA . ARG A 1 153 ? -0.996 -8.458 -1.803 1.00 14.14 153 ARG A CA 1
ATOM 1173 C C . ARG A 1 153 ? -1.947 -8.474 -0.621 1.00 13.76 153 ARG A C 1
ATOM 1174 O O . ARG A 1 153 ? -2.965 -7.774 -0.630 1.00 13.39 153 ARG A O 1
ATOM 1182 N N . LEU A 1 154 ? -1.624 -9.277 0.387 1.00 11.86 154 LEU A N 1
ATOM 1183 C CA . LEU A 1 154 ? -2.319 -9.209 1.674 1.00 14.34 154 LEU A CA 1
ATOM 1184 C C . LEU A 1 154 ? -1.777 -8.007 2.446 1.00 14.01 154 LEU A C 1
ATOM 1185 O O . LEU A 1 154 ? -0.650 -7.560 2.200 1.00 12.21 154 LEU A O 1
ATOM 1190 N N . THR A 1 155 ? -2.554 -7.497 3.394 1.00 14.68 155 THR A N 1
ATOM 1191 C CA . THR A 1 155 ? -2.101 -6.381 4.220 1.00 14.11 155 THR A CA 1
ATOM 1192 C C . THR A 1 155 ? -0.899 -6.819 5.042 1.00 16.08 155 THR A C 1
ATOM 1193 O O . THR A 1 155 ? 0.038 -6.043 5.289 1.00 19.11 155 THR A O 1
ATOM 1197 N N . SER A 1 156 ? -0.946 -8.072 5.475 1.00 15.63 156 SER A N 1
ATOM 1198 C CA . SER A 1 156 ? 0.126 -8.687 6.233 1.00 14.82 156 SER A CA 1
ATOM 1199 C C . SER A 1 156 ? 0.052 -10.196 6.032 1.00 14.69 156 SER A C 1
ATOM 1200 O O . SER A 1 156 ? -0.945 -10.720 5.538 1.00 17.15 156 SER A O 1
ATOM 1203 N N . PRO A 1 157 ? 1.109 -10.907 6.400 1.00 14.69 157 PRO A N 1
ATOM 1204 C CA . PRO A 1 157 ? 1.060 -12.354 6.234 1.00 15.60 157 PRO A CA 1
ATOM 1205 C C . PRO A 1 157 ? -0.111 -12.918 7.014 1.00 17.97 157 PRO A C 1
ATOM 1206 O O . PRO A 1 157 ? -0.420 -12.423 8.100 1.00 18.13 157 PRO A O 1
ATOM 1210 N N . SER A 1 158 ? -0.772 -13.929 6.458 1.00 16.67 158 SER A N 1
ATOM 1211 C CA . SER A 1 158 ? -1.868 -14.596 7.158 1.00 16.73 158 SER A CA 1
ATOM 1212 C C . SER A 1 158 ? -1.323 -15.378 8.340 1.00 17.74 158 SER A C 1
ATOM 1213 O O . SER A 1 158 ? -0.325 -16.068 8.218 1.00 14.19 158 SER A O 1
ATOM 1216 N N . GLU A 1 159 ? -1.998 -15.278 9.483 1.00 20.27 159 GLU A N 1
ATOM 1217 C CA . GLU A 1 159 ? -1.549 -15.928 10.698 1.00 21.46 159 GLU A CA 1
ATOM 1218 C C . GLU A 1 159 ? -1.682 -17.444 10.630 1.00 21.54 159 GLU A C 1
ATOM 1219 O O . GLU A 1 159 ? -0.730 -18.153 10.953 1.00 25.14 159 GLU A O 1
ATOM 1225 N N . HIS A 1 160 ? -2.859 -17.940 10.230 1.00 18.13 160 HIS A N 1
ATOM 1226 C CA . HIS A 1 160 ? -3.096 -19.386 10.040 1.00 17.47 160 HIS A CA 1
ATOM 1227 C C . HIS A 1 160 ? -3.542 -19.648 8.610 1.00 17.84 160 HIS A C 1
ATOM 1228 O O . HIS A 1 160 ? -4.738 -19.722 8.340 1.00 19.30 160 HIS A O 1
ATOM 1235 N N . PRO A 1 161 ? -2.587 -19.821 7.693 1.00 17.36 161 PRO A N 1
ATOM 1236 C CA . PRO A 1 161 ? -2.890 -19.861 6.268 1.00 14.02 161 PRO A CA 1
ATOM 1237 C C . PRO A 1 161 ? -3.674 -21.108 5.886 1.00 13.84 161 PRO A C 1
ATOM 1238 O O . PRO A 1 161 ? -3.855 -22.001 6.709 1.00 8.69 161 PRO A O 1
ATOM 1242 N N . TYR A 1 162 ? -4.118 -21.180 4.634 1.00 12.78 162 TYR A N 1
ATOM 1243 C CA . TYR A 1 162 ? -4.884 -22.326 4.190 1.00 12.89 162 TYR A CA 1
ATOM 1244 C C . TYR A 1 162 ? -4.019 -23.557 4.425 1.00 13.17 162 TYR A C 1
ATOM 1245 O O . TYR A 1 162 ? -2.809 -23.496 4.243 1.00 13.33 162 TYR A O 1
ATOM 1254 N N . GLY A 1 163 ? -4.637 -24.667 4.817 1.00 12.89 163 GLY A N 1
ATOM 1255 C CA . GLY A 1 163 ? -3.882 -25.911 5.037 1.00 14.94 163 GLY A CA 1
ATOM 1256 C C . GLY A 1 163 ? -3.659 -26.173 6.510 1.00 17.12 163 GLY A C 1
ATOM 1257 O O . GLY A 1 163 ? -3.394 -27.303 6.914 1.00 17.36 163 GLY A O 1
ATOM 1258 N N . SER A 1 164 ? -3.757 -25.123 7.319 1.00 17.43 164 SER A N 1
ATOM 1259 C CA . SER A 1 164 ? -3.547 -25.264 8.750 1.00 19.10 164 SER A CA 1
ATOM 1260 C C . SER A 1 164 ? -4.768 -25.910 9.416 1.00 21.68 164 SER A C 1
ATOM 1261 O O . SER A 1 164 ? -5.906 -25.680 9.006 1.00 21.67 164 SER A O 1
ATOM 1264 N N . SER A 1 165 ? -4.544 -26.715 10.451 1.00 22.10 165 SER A N 1
ATOM 1265 C CA . SER A 1 165 ? -5.666 -27.329 11.150 1.00 22.33 165 SER A CA 1
ATOM 1266 C C . SER A 1 165 ? -6.645 -26.265 11.649 1.00 24.00 165 SER A C 1
ATOM 1267 O O . SER A 1 165 ? -7.855 -26.464 11.612 1.00 24.79 165 SER A O 1
ATOM 1270 N N . ARG A 1 166 ? -6.121 -25.133 12.104 1.00 25.98 166 ARG A N 1
ATOM 1271 C CA . ARG A 1 166 ? -6.959 -24.066 12.654 1.00 28.52 166 ARG A CA 1
ATOM 1272 C C . ARG A 1 166 ? -7.906 -23.445 11.599 1.00 28.44 166 ARG A C 1
ATOM 1273 O O . ARG A 1 166 ? -9.030 -23.050 11.920 1.00 27.85 166 ARG A O 1
ATOM 1281 N N . ALA A 1 167 ? -7.460 -23.371 10.344 1.00 24.91 167 ALA A N 1
ATOM 1282 C CA . ALA A 1 167 ? -8.331 -22.911 9.262 1.00 23.37 167 ALA A CA 1
ATOM 1283 C C . ALA A 1 167 ? -9.386 -23.957 8.874 1.00 23.91 167 ALA A C 1
ATOM 1284 O O . ALA A 1 167 ? -10.425 -23.615 8.295 1.00 24.38 167 ALA A O 1
ATOM 1286 N N . GLY A 1 168 ? -9.103 -25.221 9.184 1.00 20.25 168 GLY A N 1
ATOM 1287 C CA . GLY A 1 168 ? -10.021 -26.330 8.938 1.00 20.28 168 GLY A CA 1
ATOM 1288 C C . GLY A 1 168 ? -10.222 -26.631 7.467 1.00 20.39 168 GLY A C 1
ATOM 1289 O O . GLY A 1 168 ? -11.265 -27.147 7.069 1.00 21.35 168 GLY A O 1
ATOM 1290 N N . SER A 1 169 ? -9.202 -26.315 6.677 1.00 18.32 169 SER A N 1
ATOM 1291 C CA . SER A 1 169 ? -9.236 -26.390 5.212 1.00 16.82 169 SER A CA 1
ATOM 1292 C C . SER A 1 169 ? -9.548 -27.788 4.684 1.00 17.90 169 SER A C 1
ATOM 1293 O O . SER A 1 169 ? -9.095 -28.770 5.253 1.00 21.58 169 SER A O 1
ATOM 1296 N N . LYS A 1 170 ? -10.296 -27.864 3.579 1.00 15.37 170 LYS A N 1
ATOM 1297 C CA . LYS A 1 170 ? -10.826 -29.132 3.061 1.00 12.88 170 LYS A CA 1
ATOM 1298 C C . LYS A 1 170 ? -10.098 -29.657 1.813 1.00 15.11 170 LYS A C 1
ATOM 1299 O O . LYS A 1 170 ? -10.182 -30.843 1.521 1.00 14.97 170 LYS A O 1
ATOM 1305 N N . TYR A 1 171 ? -9.394 -28.783 1.088 1.00 14.55 171 TYR A N 1
ATOM 1306 C CA . TYR A 1 171 ? -8.936 -29.088 -0.273 1.00 13.14 171 TYR A CA 1
ATOM 1307 C C . TYR A 1 171 ? -7.446 -28.910 -0.509 1.00 16.18 171 TYR A C 1
ATOM 1308 O O . TYR A 1 171 ? -7.002 -28.895 -1.663 1.00 15.44 171 TYR A O 1
ATOM 1317 N N . GLN A 1 172 ? -6.675 -28.765 0.564 1.00 13.56 172 GLN A N 1
ATOM 1318 C CA . GLN A 1 172 ? -5.237 -28.570 0.428 1.00 15.48 172 GLN A CA 1
ATOM 1319 C C . GLN A 1 172 ? -4.626 -29.726 -0.348 1.00 13.48 172 GLN A C 1
ATOM 1320 O O . GLN A 1 172 ? -4.849 -30.884 -0.016 1.00 16.73 172 GLN A O 1
ATOM 1326 N N . GLY 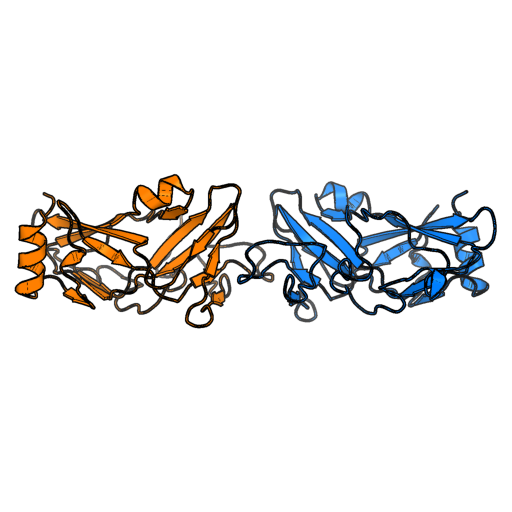A 1 173 ? -3.881 -29.412 -1.405 1.00 14.80 173 GLY A N 1
ATOM 1327 C CA . GLY A 1 173 ? -3.178 -30.437 -2.175 1.00 13.26 173 GLY A CA 1
ATOM 1328 C C . GLY A 1 173 ? -3.978 -31.101 -3.279 1.00 17.04 173 GLY A C 1
ATOM 1329 O O . GLY A 1 173 ? -3.492 -32.024 -3.925 1.00 15.16 173 GLY A O 1
ATOM 1330 N N . GLN A 1 174 ? -5.203 -30.641 -3.522 1.00 18.03 174 GLN A N 1
ATOM 1331 C CA . GLN A 1 174 ? -6.077 -31.363 -4.454 1.00 15.12 174 GLN A CA 1
ATOM 1332 C C . GLN A 1 174 ? -5.433 -31.442 -5.828 1.00 16.99 174 GLN A C 1
ATOM 1333 O O . GLN A 1 174 ? -4.888 -30.452 -6.327 1.00 16.88 174 GLN A O 1
ATOM 1339 N N . ARG A 1 175 ? -5.487 -32.624 -6.439 1.00 17.03 175 ARG A N 1
ATOM 1340 C CA . ARG A 1 175 ? -4.930 -32.807 -7.781 1.00 18.96 175 ARG A CA 1
ATOM 1341 C C . ARG A 1 175 ? -6.000 -32.769 -8.880 1.00 18.96 175 ARG A C 1
ATOM 1342 O O . ARG A 1 175 ? -5.692 -32.703 -10.075 1.00 21.13 175 ARG A O 1
ATOM 1350 N N . GLY A 1 176 ? -7.263 -32.825 -8.486 1.00 17.30 176 GLY A N 1
ATOM 1351 C CA . GLY A 1 176 ? -8.340 -32.778 -9.471 1.00 18.03 176 GLY A CA 1
ATOM 1352 C C . GLY A 1 176 ? -9.497 -31.958 -8.951 1.00 16.67 176 GLY A C 1
ATOM 1353 O O . GLY A 1 176 ? -9.353 -31.246 -7.940 1.00 19.24 176 GLY A O 1
ATOM 1354 N N . PRO A 1 177 ? -10.647 -32.023 -9.639 1.00 15.03 177 PRO A N 1
ATOM 1355 C CA . PRO A 1 177 ? -11.806 -31.295 -9.125 1.00 16.27 177 PRO A CA 1
ATOM 1356 C C . PRO A 1 177 ? -12.523 -32.040 -7.974 1.00 17.87 177 PRO A C 1
ATOM 1357 O O . PRO A 1 177 ? -13.576 -32.639 -8.174 1.00 22.85 177 PRO A O 1
ATOM 1361 N N . THR A 1 178 ? -11.941 -31.989 -6.780 1.00 17.96 178 THR A N 1
ATOM 1362 C CA . THR A 1 178 ? -12.461 -32.708 -5.604 1.00 16.21 178 THR A CA 1
ATOM 1363 C C . THR A 1 178 ? -13.952 -32.463 -5.419 1.00 16.41 178 THR A C 1
ATOM 1364 O O . THR A 1 178 ? -14.383 -31.302 -5.436 1.00 19.11 178 THR A O 1
ATOM 1368 N N . PRO A 1 179 ? -14.749 -33.540 -5.239 1.00 13.50 179 PRO A N 1
ATOM 1369 C CA . PRO A 1 179 ? -16.144 -33.335 -4.853 1.00 13.62 179 PRO A CA 1
ATOM 1370 C C . PRO A 1 179 ? -16.261 -32.510 -3.577 1.00 15.07 179 PRO A C 1
ATOM 1371 O O . PRO A 1 179 ? -15.321 -32.434 -2.780 1.00 12.11 179 PRO A O 1
ATOM 1375 N N . SER A 1 180 ? -17.419 -31.884 -3.403 1.00 13.58 180 SER A N 1
ATOM 1376 C CA . SER A 1 180 ? -17.625 -30.982 -2.305 1.00 13.06 180 SER A CA 1
ATOM 1377 C C . SER A 1 180 ? -17.433 -31.681 -0.959 1.00 14.55 180 SER A C 1
ATOM 1378 O O . SER A 1 180 ? -17.864 -32.828 -0.764 1.00 15.81 180 SER A O 1
ATOM 1381 N N . ARG A 1 181 ? -16.797 -30.981 -0.027 1.00 14.67 181 ARG A N 1
ATOM 1382 C CA . ARG A 1 181 ? -16.711 -31.472 1.342 1.00 16.18 181 ARG A CA 1
ATOM 1383 C C . ARG A 1 181 ? -17.463 -30.561 2.311 1.00 15.97 181 ARG A C 1
ATOM 1384 O O . ARG A 1 181 ? -17.077 -30.410 3.466 1.00 16.76 181 ARG A O 1
ATOM 1392 N N . SER A 1 182 ? -18.545 -29.948 1.844 1.00 14.95 182 SER A N 1
ATOM 1393 C CA . SER A 1 182 ? -19.275 -29.006 2.689 1.00 15.06 182 SER A CA 1
ATOM 1394 C C . SER A 1 182 ? -19.860 -29.662 3.922 1.00 15.06 182 SER A C 1
ATOM 1395 O O . SER A 1 182 ? -20.203 -28.977 4.881 1.00 16.67 182 SER A O 1
ATOM 1398 N N . TYR A 1 183 ? -20.001 -30.983 3.894 1.00 14.75 183 TYR A N 1
ATOM 1399 C CA . TYR A 1 183 ? -20.602 -31.706 5.013 1.00 15.84 183 TYR A CA 1
ATOM 1400 C C . TYR A 1 183 ? -19.653 -31.692 6.212 1.00 20.98 183 TYR A C 1
ATOM 1401 O O . TYR A 1 183 ? -20.090 -31.790 7.356 1.00 24.97 183 TYR A O 1
ATOM 1410 N N . GLN A 1 184 ? -18.356 -31.556 5.958 1.00 25.63 184 GLN A N 1
ATOM 1411 C CA . GLN A 1 184 ? -17.382 -31.469 7.055 1.00 32.14 184 GLN A CA 1
ATOM 1412 C C . GLN A 1 184 ? -17.575 -30.176 7.848 1.00 36.82 184 GLN A C 1
ATOM 1413 O O . GLN A 1 184 ? -17.735 -29.100 7.268 1.00 39.26 184 GLN A O 1
ATOM 1419 N N . ASN A 1 185 ? -17.581 -30.281 9.173 1.00 41.50 185 ASN A N 1
ATOM 1420 C CA . ASN A 1 185 ? -17.729 -29.097 10.026 1.00 46.35 185 ASN A CA 1
ATOM 1421 C C . ASN A 1 185 ? -18.956 -28.263 9.670 1.00 46.41 185 ASN A C 1
ATOM 1422 O O . ASN A 1 185 ? -19.151 -27.166 10.200 1.00 48.42 185 ASN A O 1
ATOM 1427 N N . PHE A 1 186 ? -19.777 -28.778 8.767 1.00 43.51 186 PHE A N 1
ATOM 1428 C CA . PHE A 1 186 ? -21.019 -28.115 8.438 1.00 41.50 186 PHE A CA 1
ATOM 1429 C C . PHE A 1 186 ? -21.731 -27.679 9.715 1.00 43.22 186 PHE A C 1
ATOM 1430 O O . PHE A 1 186 ? -21.864 -28.476 10.645 1.00 43.85 186 PHE A O 1
ATOM 1438 N N . ILE A 1 187 ? -22.188 -26.423 9.753 1.00 44.61 187 ILE A N 1
ATOM 1439 C CA . ILE A 1 187 ? -23.048 -25.923 10.848 1.00 45.93 187 ILE A CA 1
ATOM 1440 C C . ILE A 1 187 ? -24.419 -25.479 10.333 1.00 45.85 187 ILE A C 1
ATOM 1441 O O . ILE A 1 187 ? -24.557 -25.096 9.170 1.00 46.39 187 ILE A O 1
ATOM 1446 N N . ARG A 1 188 ? -25.424 -25.534 11.203 1.00 45.26 188 ARG A N 1
ATOM 1447 C CA . ARG A 1 188 ? -26.758 -25.018 10.891 1.00 47.25 188 ARG A CA 1
ATOM 1448 C C . ARG A 1 188 ? -27.441 -24.649 12.206 1.00 48.31 188 ARG A C 1
ATOM 1449 O O . ARG A 1 188 ? -27.018 -25.111 13.265 1.00 48.96 188 ARG A O 1
ATOM 1457 N N . SER A 1 189 ? -28.482 -23.819 12.154 1.00 49.17 189 SER A N 1
ATOM 1458 C CA . SER A 1 189 ? -29.193 -23.434 13.378 1.00 50.55 189 SER A CA 1
ATOM 1459 C C . SER A 1 189 ? -30.409 -24.326 13.647 1.00 52.04 189 SER A C 1
ATOM 1460 O O . SER A 1 189 ? -30.598 -24.819 14.762 1.00 52.50 189 SER A O 1
ATOM 1463 N N . MET B 1 1 ? -63.345 -46.291 -34.342 1.00 25.11 1 MET B N 1
ATOM 1464 C CA . MET B 1 1 ? -64.073 -46.886 -33.185 1.00 27.09 1 MET B CA 1
ATOM 1465 C C . MET B 1 1 ? -63.129 -47.384 -32.108 1.00 21.03 1 MET B C 1
ATOM 1466 O O . MET B 1 1 ? -62.235 -48.171 -32.381 1.00 18.74 1 MET B O 1
ATOM 1471 N N . LEU B 1 2 ? -63.356 -46.938 -30.883 1.00 16.81 2 LEU B N 1
ATOM 1472 C CA . LEU B 1 2 ? -62.474 -47.251 -29.781 1.00 14.69 2 LEU B CA 1
ATOM 1473 C C . LEU B 1 2 ? -63.026 -48.448 -29.007 1.00 15.03 2 LEU B C 1
ATOM 1474 O O . LEU B 1 2 ? -64.205 -48.458 -28.647 1.00 14.15 2 LEU B O 1
ATOM 1479 N N . LEU B 1 3 ? -62.191 -49.446 -28.729 1.00 11.57 3 LEU B N 1
ATOM 1480 C CA . LEU B 1 3 ? -62.655 -50.584 -27.940 1.00 10.36 3 LEU B CA 1
ATOM 1481 C C . LEU B 1 3 ? -62.986 -50.216 -26.504 1.00 11.78 3 LEU B C 1
ATOM 1482 O O . LEU B 1 3 ? -62.231 -49.512 -25.835 1.00 12.71 3 LEU B O 1
ATOM 1487 N N . SER B 1 4 ? -64.104 -50.737 -26.020 1.00 10.08 4 SER B N 1
ATOM 1488 C CA . SER B 1 4 ? -64.505 -50.585 -24.627 1.00 9.06 4 SER B CA 1
ATOM 1489 C C . SER B 1 4 ? -63.870 -51.683 -23.772 1.00 8.30 4 SER B C 1
ATOM 1490 O O . SER B 1 4 ? -63.347 -52.644 -24.314 1.00 10.69 4 SER B O 1
ATOM 1493 N N . ASP B 1 5 ? -63.937 -51.539 -22.448 1.00 10.01 5 ASP B N 1
ATOM 1494 C CA . ASP B 1 5 ? -63.364 -52.526 -21.510 1.00 11.05 5 ASP B CA 1
ATOM 1495 C C . ASP B 1 5 ? -63.666 -53.959 -21.898 1.00 11.05 5 ASP B C 1
ATOM 1496 O O . ASP B 1 5 ? -62.757 -54.786 -21.983 1.00 9.37 5 ASP B O 1
ATOM 1501 N N . ARG B 1 6 ? -64.950 -54.247 -22.124 1.00 11.76 6 ARG B N 1
ATOM 1502 C CA . ARG B 1 6 ? -65.393 -55.612 -22.394 1.00 12.37 6 ARG B CA 1
ATOM 1503 C C . ARG B 1 6 ? -64.864 -56.101 -23.736 1.00 13.73 6 ARG B C 1
ATOM 1504 O O . ARG B 1 6 ? -64.540 -57.285 -23.891 1.00 13.53 6 ARG B O 1
ATOM 1512 N N . ASP B 1 7 ? -64.728 -55.189 -24.697 1.00 8.28 7 ASP B N 1
ATOM 1513 C CA . ASP B 1 7 ? -64.175 -55.590 -25.987 1.00 11.88 7 ASP B CA 1
ATOM 1514 C C . ASP B 1 7 ? -62.672 -55.802 -25.927 1.00 11.94 7 ASP B C 1
ATOM 1515 O O . ASP B 1 7 ? -62.147 -56.692 -26.589 1.00 13.40 7 ASP B O 1
ATOM 1520 N N . LEU B 1 8 ? -61.987 -54.989 -25.127 1.00 11.76 8 LEU B N 1
ATOM 1521 C CA . LEU B 1 8 ? -60.554 -55.187 -24.867 1.00 13.93 8 LEU B CA 1
ATOM 1522 C C . LEU B 1 8 ? -60.340 -56.550 -24.239 1.00 13.27 8 LEU B C 1
ATOM 1523 O O . LEU B 1 8 ? -59.500 -57.326 -24.699 1.00 15.90 8 LEU B O 1
ATOM 1528 N N . ARG B 1 9 ? -61.117 -56.842 -23.203 1.00 10.79 9 ARG B N 1
ATOM 1529 C CA . ARG B 1 9 ? -61.064 -58.150 -22.545 1.00 14.06 9 ARG B CA 1
ATOM 1530 C C . ARG B 1 9 ? -61.270 -59.314 -23.528 1.00 15.46 9 ARG B C 1
ATOM 1531 O O . ARG B 1 9 ? -60.581 -60.340 -23.457 1.00 11.29 9 ARG B O 1
ATOM 1539 N N . ALA B 1 10 ? -62.220 -59.162 -24.439 1.00 14.12 10 ALA B N 1
ATOM 1540 C CA . ALA B 1 10 ? -62.499 -60.207 -25.420 1.00 14.78 10 ALA B CA 1
ATOM 1541 C C . ALA B 1 10 ? -61.365 -60.375 -26.408 1.00 14.38 10 ALA B C 1
ATOM 1542 O O . ALA B 1 10 ? -61.041 -61.501 -26.799 1.00 13.63 10 ALA B O 1
ATOM 1544 N N . GLU B 1 11 ? -60.790 -59.267 -26.869 1.00 14.49 11 GLU B N 1
ATOM 1545 C CA . GLU B 1 11 ? -59.662 -59.368 -27.797 1.00 14.57 11 GLU B CA 1
ATOM 1546 C C . GLU B 1 11 ? -58.516 -60.096 -27.110 1.00 14.78 11 GLU B C 1
ATOM 1547 O O . GLU B 1 11 ? -57.787 -60.856 -27.739 1.00 14.94 11 GLU B O 1
ATOM 1553 N N . ILE B 1 12 ? -58.378 -59.869 -25.808 1.00 16.51 12 ILE B N 1
ATOM 1554 C CA . ILE B 1 12 ? -57.282 -60.468 -25.054 1.00 18.53 12 ILE B CA 1
ATOM 1555 C C . ILE B 1 12 ? -57.507 -61.949 -24.774 1.00 19.30 12 ILE B C 1
ATOM 1556 O O . ILE B 1 12 ? -56.608 -62.749 -24.988 1.00 18.24 12 ILE B O 1
ATOM 1561 N N . SER B 1 13 ? -58.708 -62.316 -24.335 1.00 19.95 13 SER B N 1
ATOM 1562 C CA . SER B 1 13 ? -58.986 -63.714 -23.989 1.00 22.06 13 SER B CA 1
ATOM 1563 C C . SER B 1 13 ? -59.045 -64.650 -25.204 1.00 20.98 13 SER B C 1
ATOM 1564 O O . SER B 1 13 ? -58.855 -65.860 -25.070 1.00 22.59 13 SER B O 1
ATOM 1567 N N . SER B 1 14 ? -59.317 -64.092 -26.382 1.00 19.26 14 SER B N 1
ATOM 1568 C CA . SER B 1 14 ? -59.369 -64.874 -27.611 1.00 21.03 14 SER B CA 1
ATOM 1569 C C . SER B 1 14 ? -57.989 -65.024 -28.262 1.00 21.24 14 SER B C 1
ATOM 1570 O O . SER B 1 14 ? -57.824 -65.776 -29.226 1.00 22.24 14 SER B O 1
ATOM 1573 N N . GLY B 1 15 ? -57.002 -64.301 -27.738 1.00 19.33 15 GLY B N 1
ATOM 1574 C CA . GLY B 1 15 ? -55.639 -64.334 -28.271 1.00 19.30 15 GLY B CA 1
ATOM 1575 C C . GLY B 1 15 ? -55.443 -63.528 -29.548 1.00 18.14 15 GLY B C 1
ATOM 1576 O O . GLY B 1 15 ? -54.494 -63.763 -30.285 1.00 20.22 15 GLY B O 1
ATOM 1577 N N . ARG B 1 16 ? -56.345 -62.594 -29.840 1.00 16.88 16 ARG B N 1
ATOM 1578 C CA . ARG B 1 16 ? -56.148 -61.729 -31.012 1.00 18.31 16 ARG B CA 1
ATOM 1579 C C . ARG B 1 16 ? -55.210 -60.557 -30.681 1.00 18.80 16 ARG B C 1
ATOM 1580 O O . ARG B 1 16 ? -54.491 -60.057 -31.547 1.00 18.38 16 ARG B O 1
ATOM 1588 N N . LEU B 1 17 ? -55.236 -60.122 -29.424 1.00 15.01 17 LEU B N 1
ATOM 1589 C CA . LEU B 1 17 ? -54.367 -59.056 -28.951 1.00 15.93 17 LEU B CA 1
ATOM 1590 C C . LEU B 1 17 ? -53.590 -59.622 -27.775 1.00 15.21 17 LEU B C 1
ATOM 1591 O O . LEU B 1 17 ? -54.176 -60.109 -26.810 1.00 17.35 17 LEU B O 1
ATOM 1596 N N . GLY B 1 18 ? -52.271 -59.591 -27.871 1.00 14.07 18 GLY B N 1
ATOM 1597 C CA . GLY B 1 18 ? -51.431 -60.050 -26.765 1.00 12.12 18 GLY B CA 1
ATOM 1598 C C . GLY B 1 18 ? -50.969 -58.931 -25.836 1.00 10.56 18 GLY B C 1
ATOM 1599 O O . GLY B 1 18 ? -50.495 -57.884 -26.275 1.00 8.37 18 GLY B O 1
ATOM 1600 N N . ILE B 1 19 ? -51.138 -59.144 -24.540 1.00 10.06 19 ILE B N 1
ATOM 1601 C CA . ILE B 1 19 ? -50.516 -58.300 -23.555 1.00 9.81 19 ILE B CA 1
ATOM 1602 C C . ILE B 1 19 ? -49.876 -59.229 -22.537 1.00 12.82 19 ILE B C 1
ATOM 1603 O O . ILE B 1 19 ? -50.561 -60.008 -21.888 1.00 15.01 19 ILE B O 1
ATOM 1608 N N . ASP B 1 20 ? -48.561 -59.150 -22.402 1.00 14.79 20 ASP B N 1
ATOM 1609 C CA . ASP B 1 20 ? -47.841 -60.068 -21.538 1.00 14.92 20 ASP B CA 1
ATOM 1610 C C . ASP B 1 20 ? -46.820 -59.365 -20.648 1.00 16.10 20 ASP B C 1
ATOM 1611 O O . ASP B 1 20 ? -45.799 -58.850 -21.153 1.00 17.44 20 ASP B O 1
ATOM 1616 N N . PRO B 1 21 ? -47.031 -59.397 -19.316 1.00 14.81 21 PRO B N 1
ATOM 1617 C CA . PRO B 1 21 ? -48.122 -60.033 -18.560 1.00 16.79 21 PRO B CA 1
ATOM 1618 C C . PRO B 1 21 ? -49.432 -59.265 -18.593 1.00 17.53 21 PRO B C 1
ATOM 1619 O O . PRO B 1 21 ? -49.436 -58.035 -18.680 1.00 22.47 21 PRO B O 1
ATOM 1623 N N . PHE B 1 22 ? -50.540 -59.991 -18.514 1.00 18.53 22 PHE B N 1
ATOM 1624 C CA . PHE B 1 22 ? -51.853 -59.368 -18.469 1.00 19.32 22 PHE B CA 1
ATOM 1625 C C . PHE B 1 22 ? -52.459 -59.397 -17.062 1.00 19.95 22 PHE B C 1
ATOM 1626 O O . PHE B 1 22 ? -52.504 -60.441 -16.412 1.00 20.13 22 PHE B O 1
ATOM 1634 N N . ASP B 1 23 ? -52.926 -58.241 -16.600 1.00 20.26 23 ASP B N 1
ATOM 1635 C CA . ASP B 1 23 ? -53.621 -58.148 -15.327 1.00 20.41 23 ASP B CA 1
ATOM 1636 C C . ASP B 1 23 ? -54.987 -57.490 -15.540 1.00 21.40 23 ASP B C 1
ATOM 1637 O O . ASP B 1 23 ? -55.076 -56.309 -15.908 1.00 20.90 23 ASP B O 1
ATOM 1642 N N . ASP B 1 24 ? -56.050 -58.259 -15.308 1.00 20.02 24 ASP B N 1
ATOM 1643 C CA . ASP B 1 24 ? -57.405 -57.814 -15.612 1.00 22.01 24 ASP B CA 1
ATOM 1644 C C . ASP B 1 24 ? -57.797 -56.564 -14.828 1.00 19.19 24 ASP B C 1
ATOM 1645 O O . ASP B 1 24 ? -58.671 -55.815 -15.249 1.00 17.51 24 ASP B O 1
ATOM 1650 N N . THR B 1 25 ? -57.140 -56.338 -13.697 1.00 20.92 25 THR B N 1
ATOM 1651 C CA . THR B 1 25 ? -57.483 -55.216 -12.828 1.00 21.76 25 THR B CA 1
ATOM 1652 C C . THR B 1 25 ? -57.048 -53.891 -13.448 1.00 18.08 25 THR B C 1
ATOM 1653 O O . THR B 1 25 ? -57.371 -52.824 -12.957 1.00 19.24 25 THR B O 1
ATOM 1657 N N . LEU B 1 26 ? -56.312 -53.970 -14.544 1.00 16.42 26 LEU B N 1
ATOM 1658 C CA . LEU B 1 26 ? -55.762 -52.782 -15.158 1.00 13.96 26 LEU B CA 1
ATOM 1659 C C . LEU B 1 26 ? -56.678 -52.266 -16.256 1.00 14.84 26 LEU B C 1
ATOM 1660 O O . LEU B 1 26 ? -56.443 -51.195 -16.819 1.00 11.80 26 LEU B O 1
ATOM 1665 N N . VAL B 1 27 ? -57.712 -53.039 -16.574 1.00 11.67 27 VAL B N 1
ATOM 1666 C CA . VAL B 1 27 ? -58.551 -52.708 -17.698 1.00 13.48 27 VAL B CA 1
ATOM 1667 C C . VAL B 1 27 ? -59.439 -51.554 -17.280 1.00 12.14 27 VAL B C 1
ATOM 1668 O O . VAL B 1 27 ? -59.941 -51.516 -16.159 1.00 11.04 27 VAL B O 1
ATOM 1672 N N . GLN B 1 28 ? -59.630 -50.603 -18.170 1.00 8.10 28 GLN B N 1
ATOM 1673 C CA . GLN B 1 28 ? -60.374 -49.410 -17.791 1.00 10.08 28 GLN B CA 1
ATOM 1674 C C . GLN B 1 28 ? -61.501 -49.227 -18.769 1.00 12.13 28 GLN B C 1
ATOM 1675 O O . GLN B 1 28 ? -61.596 -49.974 -19.738 1.00 11.01 28 GLN B O 1
ATOM 1681 N N . PRO B 1 29 ? -62.369 -48.233 -18.535 1.00 12.20 29 PRO B N 1
ATOM 1682 C CA . PRO B 1 29 ? -63.551 -48.090 -19.389 1.00 12.85 29 PRO B CA 1
ATOM 1683 C C . PRO B 1 29 ? -63.258 -48.101 -20.896 1.00 14.23 29 PRO B C 1
ATOM 1684 O O . PRO B 1 29 ? -64.058 -48.627 -21.683 1.00 12.16 29 PRO B O 1
ATOM 1688 N N . SER B 1 30 ? -62.098 -47.570 -21.266 1.00 12.76 30 SER B N 1
ATOM 1689 C CA . SER B 1 30 ? -61.772 -47.250 -22.645 1.00 15.25 30 SER B CA 1
ATOM 1690 C C . SER B 1 30 ? -60.336 -47.600 -22.988 1.00 13.25 30 SER B C 1
ATOM 1691 O O . SER B 1 30 ? -59.839 -47.220 -24.056 1.00 12.21 30 SER B O 1
ATOM 1694 N N . SER B 1 31 ? -59.651 -48.293 -22.082 1.00 11.64 31 SER B N 1
ATOM 1695 C CA . SER B 1 31 ? -58.217 -48.440 -22.209 1.00 10.98 31 SER B CA 1
ATOM 1696 C C . SER B 1 31 ? -57.704 -49.502 -21.266 1.00 13.05 31 SER B C 1
ATOM 1697 O O . SER B 1 31 ? -58.455 -50.070 -20.465 1.00 10.36 31 SER B O 1
ATOM 1700 N N . ILE B 1 32 ? -56.416 -49.775 -21.348 1.00 9.72 32 ILE B N 1
ATOM 1701 C CA . ILE B 1 32 ? -55.821 -50.575 -20.294 1.00 13.29 32 ILE B CA 1
ATOM 1702 C C . ILE B 1 32 ? -54.545 -49.908 -19.804 1.00 14.12 32 ILE B C 1
ATOM 1703 O O . ILE B 1 32 ? -53.708 -49.462 -20.597 1.00 11.16 32 ILE B O 1
ATOM 1708 N N . ASP B 1 33 ? -54.452 -49.757 -18.487 1.00 13.95 33 ASP B N 1
ATOM 1709 C CA . ASP B 1 33 ? -53.286 -49.154 -17.874 1.00 13.03 33 ASP B CA 1
ATOM 1710 C C . ASP B 1 33 ? -52.078 -50.072 -18.091 1.00 12.44 33 ASP B C 1
ATOM 1711 O O . ASP B 1 33 ? -52.197 -51.291 -18.041 1.00 14.48 33 ASP B O 1
ATOM 1716 N N . VAL B 1 34 ? -50.932 -49.466 -18.365 1.00 12.55 34 VAL B N 1
ATOM 1717 C CA . VAL B 1 34 ? -49.698 -50.174 -18.651 1.00 11.07 34 VAL B CA 1
ATOM 1718 C C . VAL B 1 34 ? -48.659 -49.727 -17.635 1.00 13.52 34 VAL B C 1
ATOM 1719 O O . VAL B 1 34 ? -48.828 -48.706 -16.967 1.00 13.95 34 VAL B O 1
ATOM 1723 N N . ARG B 1 35 ? -47.595 -50.514 -17.494 1.00 12.89 35 ARG B N 1
ATOM 1724 C CA . ARG B 1 35 ? -46.659 -50.311 -16.425 1.00 9.60 35 ARG B CA 1
ATOM 1725 C C . ARG B 1 35 ? -45.238 -50.069 -16.924 1.00 11.09 35 ARG B C 1
ATOM 1726 O O . ARG B 1 35 ? -44.834 -50.515 -18.012 1.00 13.50 35 ARG B O 1
ATOM 1734 N N . LEU B 1 36 ? -44.472 -49.390 -16.087 1.00 11.17 36 LEU B N 1
ATOM 1735 C CA . LEU B 1 36 ? -43.083 -49.055 -16.373 1.00 10.89 36 LEU B CA 1
ATOM 1736 C C . LEU B 1 36 ? -42.111 -50.215 -16.101 1.00 13.51 36 LEU B C 1
ATOM 1737 O O . LEU B 1 36 ? -42.153 -50.842 -15.052 1.00 10.88 36 LEU B O 1
ATOM 1742 N N . ASP B 1 37 ? -41.238 -50.484 -17.061 1.00 10.61 37 ASP B N 1
ATOM 1743 C CA . ASP B 1 37 ? -40.141 -51.432 -16.888 1.00 13.10 37 ASP B CA 1
ATOM 1744 C C . ASP B 1 37 ? -38.963 -50.811 -16.087 1.00 12.41 37 ASP B C 1
ATOM 1745 O O . ASP B 1 37 ? -39.033 -49.678 -15.585 1.00 11.53 37 ASP B O 1
ATOM 1750 N N . CYS B 1 38 ? -37.870 -51.550 -15.968 1.00 11.57 38 CYS B N 1
ATOM 1751 C CA . CYS B 1 38 ? -36.761 -51.091 -15.156 1.00 11.14 38 CYS B CA 1
ATOM 1752 C C . CYS B 1 38 ? -35.628 -50.531 -15.997 1.00 12.10 38 CYS B C 1
ATOM 1753 O O . CYS B 1 38 ? -34.533 -50.334 -15.493 1.00 13.16 38 CYS B O 1
ATOM 1756 N N . LEU B 1 39 ? -35.900 -50.251 -17.270 1.00 11.98 39 LEU B N 1
ATOM 1757 C CA . LEU B 1 39 ? -34.857 -49.823 -18.208 1.00 12.59 39 LEU B CA 1
ATOM 1758 C C . LEU B 1 39 ? -35.087 -48.401 -18.684 1.00 11.78 39 LEU B C 1
ATOM 1759 O O . LEU B 1 39 ? -36.152 -48.089 -19.208 1.00 9.93 39 LEU B O 1
ATOM 1764 N N . PHE B 1 40 ? -34.086 -47.545 -18.501 1.00 9.81 40 PHE B N 1
ATOM 1765 C CA . PHE B 1 40 ? -34.209 -46.143 -18.880 1.00 12.87 40 PHE B CA 1
ATOM 1766 C C . PHE B 1 40 ? -33.007 -45.727 -19.726 1.00 12.57 40 PHE B C 1
ATOM 1767 O O . PHE B 1 40 ? -31.901 -46.191 -19.502 1.00 13.79 40 PHE B O 1
ATOM 1775 N N . ARG B 1 41 ? -33.219 -44.847 -20.695 1.00 11.06 41 ARG B N 1
ATOM 1776 C CA . ARG B 1 41 ? -32.103 -44.267 -21.447 1.00 9.30 41 ARG B CA 1
ATOM 1777 C C . ARG B 1 41 ? -31.972 -42.770 -21.193 1.00 8.87 41 ARG B C 1
ATOM 1778 O O . ARG B 1 41 ? -32.925 -42.016 -21.406 1.00 8.80 41 ARG B O 1
ATOM 1786 N N . VAL B 1 42 ? -30.791 -42.348 -20.742 1.00 8.54 42 VAL B N 1
ATOM 1787 C CA . VAL B 1 42 ? -30.543 -40.952 -20.352 1.00 10.96 42 VAL B CA 1
ATOM 1788 C C . VAL B 1 42 ? -29.626 -40.273 -21.358 1.00 8.99 42 VAL B C 1
ATOM 1789 O O . VAL B 1 42 ? -28.695 -40.889 -21.864 1.00 7.97 42 VAL B O 1
ATOM 1793 N N . PHE B 1 43 ? -29.919 -39.016 -21.668 1.00 9.71 43 PHE B N 1
ATOM 1794 C CA . PHE B 1 43 ? -29.108 -38.260 -22.600 1.00 9.93 43 PHE B CA 1
ATOM 1795 C C . PHE B 1 43 ? -27.931 -37.664 -21.831 1.00 13.16 43 PHE B C 1
ATOM 1796 O O . PHE B 1 43 ? -27.994 -36.523 -21.361 1.00 14.06 43 PHE B O 1
ATOM 1804 N N . ASN B 1 44 ? -26.871 -38.453 -21.671 1.00 13.22 44 ASN B N 1
ATOM 1805 C CA . ASN B 1 44 ? -25.695 -38.004 -20.922 1.00 16.29 44 ASN B CA 1
ATOM 1806 C C . ASN B 1 44 ? -24.385 -38.146 -21.682 1.00 17.66 44 ASN B C 1
ATOM 1807 O O . ASN B 1 44 ? -23.343 -38.409 -21.082 1.00 20.43 44 ASN B O 1
ATOM 1812 N N . ASN B 1 45 ? -24.439 -37.974 -22.998 1.00 12.58 45 ASN B N 1
ATOM 1813 C CA . ASN B 1 45 ? -23.244 -38.078 -23.836 1.00 13.07 45 ASN B CA 1
ATOM 1814 C C . ASN B 1 45 ? -22.437 -36.775 -23.817 1.00 14.99 45 ASN B C 1
ATOM 1815 O O . ASN B 1 45 ? -23.012 -35.677 -23.827 1.00 14.57 45 ASN B O 1
ATOM 1820 N N . THR B 1 46 ? -21.109 -36.885 -23.786 1.00 15.37 46 THR B N 1
ATOM 1821 C CA . THR B 1 46 ? -20.249 -35.696 -23.639 1.00 14.90 46 THR B CA 1
ATOM 1822 C C . THR B 1 46 ? -19.195 -35.644 -24.736 1.00 15.24 46 THR B C 1
ATOM 1823 O O . THR B 1 46 ? -18.161 -34.988 -24.597 1.00 15.69 46 THR B O 1
ATOM 1827 N N . ARG B 1 47 ? -19.499 -36.323 -25.835 1.00 14.61 47 ARG B N 1
ATOM 1828 C CA . ARG B 1 47 ? -18.586 -36.517 -26.939 1.00 14.13 47 ARG B CA 1
ATOM 1829 C C . ARG B 1 47 ? -19.124 -35.905 -28.255 1.00 15.33 47 ARG B C 1
ATOM 1830 O O . ARG B 1 47 ? -18.411 -35.192 -28.947 1.00 15.59 47 ARG B O 1
ATOM 1838 N N . TYR B 1 48 ? -20.386 -36.164 -28.592 1.00 12.40 48 TYR B N 1
ATOM 1839 C CA . TYR B 1 48 ? -20.954 -35.655 -29.842 1.00 11.02 48 TYR B CA 1
ATOM 1840 C C . TYR B 1 48 ? -21.097 -34.142 -29.793 1.00 10.20 48 TYR B C 1
ATOM 1841 O O . TYR B 1 48 ? -21.380 -33.593 -28.725 1.00 9.61 48 TYR B O 1
ATOM 1850 N N . THR B 1 49 ? -20.973 -33.470 -30.940 1.00 10.69 49 THR B N 1
ATOM 1851 C CA . THR B 1 49 ? -21.253 -32.020 -30.987 1.00 9.09 49 THR B CA 1
ATOM 1852 C C . THR B 1 49 ? -22.716 -31.672 -31.249 1.00 8.90 49 THR B C 1
ATOM 1853 O O . THR B 1 49 ? -23.177 -30.563 -30.921 1.00 9.18 49 THR B O 1
ATOM 1857 N N . HIS B 1 50 ? -23.441 -32.600 -31.860 1.00 8.52 50 HIS B N 1
ATOM 1858 C CA . HIS B 1 50 ? -24.838 -32.381 -32.190 1.00 10.04 50 HIS B CA 1
ATOM 1859 C C . HIS B 1 50 ? -25.529 -33.710 -32.516 1.00 9.31 50 HIS B C 1
ATOM 1860 O O . HIS B 1 50 ? -24.878 -34.753 -32.689 1.00 5.15 50 HIS B O 1
ATOM 1867 N N . ILE B 1 51 ? -26.855 -33.669 -32.591 1.00 7.86 51 ILE B N 1
ATOM 1868 C CA . ILE B 1 51 ? -27.627 -34.827 -33.039 1.00 8.89 51 ILE B CA 1
ATOM 1869 C C . ILE B 1 51 ? -27.961 -34.648 -34.513 1.00 10.26 51 ILE B C 1
ATOM 1870 O O . ILE B 1 51 ? -28.401 -33.581 -34.926 1.00 9.50 51 ILE B O 1
ATOM 1875 N N . ASP B 1 52 ? -27.698 -35.675 -35.318 1.00 13.29 52 ASP B N 1
ATOM 1876 C CA . ASP B 1 52 ? -28.101 -35.668 -36.737 1.00 11.67 52 ASP B CA 1
ATOM 1877 C 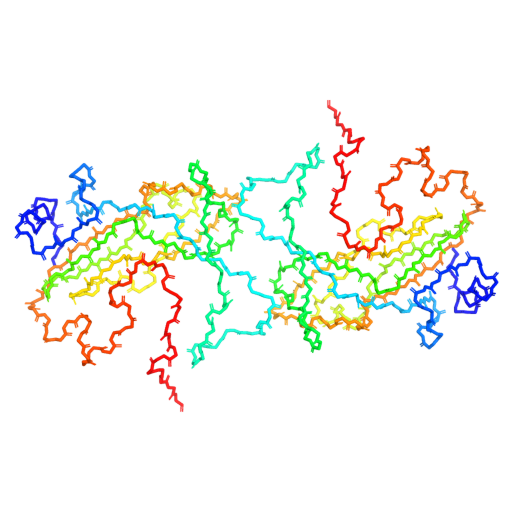C . ASP B 1 52 ? -28.941 -36.919 -37.045 1.00 11.14 52 ASP B C 1
ATOM 1878 O O . ASP B 1 52 ? -28.424 -38.051 -37.017 1.00 11.60 52 ASP B O 1
ATOM 1883 N N . PRO B 1 53 ? -30.236 -36.722 -37.338 1.00 8.28 53 PRO B N 1
ATOM 1884 C CA . PRO B 1 53 ? -31.176 -37.824 -37.590 1.00 10.27 53 PRO B CA 1
ATOM 1885 C C . PRO B 1 53 ? -30.772 -38.706 -38.792 1.00 10.81 53 PRO B C 1
ATOM 1886 O O . PRO B 1 53 ? -31.178 -39.859 -38.872 1.00 10.39 53 PRO B O 1
ATOM 1890 N N . ALA B 1 54 ? -29.971 -38.165 -39.702 1.00 9.61 54 ALA B N 1
ATOM 1891 C CA . ALA B 1 54 ? -29.480 -38.945 -40.828 1.00 11.56 54 ALA B CA 1
ATOM 1892 C C . ALA B 1 54 ? -28.361 -39.911 -40.438 1.00 15.27 54 ALA B C 1
ATOM 1893 O O . ALA B 1 54 ? -28.023 -40.797 -41.210 1.00 17.58 54 ALA B O 1
ATOM 1895 N N . LYS B 1 55 ? -27.784 -39.743 -39.249 1.00 14.81 55 LYS B N 1
ATOM 1896 C CA . LYS B 1 55 ? -26.664 -40.578 -38.811 1.00 17.64 55 LYS B CA 1
ATOM 1897 C C . LYS B 1 55 ? -27.026 -41.416 -37.601 1.00 17.38 55 LYS B C 1
ATOM 1898 O O . LYS B 1 55 ? -27.837 -41.007 -36.763 1.00 14.50 55 LYS B O 1
ATOM 1904 N N . GLN B 1 56 ? -26.400 -42.579 -37.500 1.00 14.42 56 GLN B N 1
ATOM 1905 C CA . GLN B 1 56 ? -26.564 -43.429 -36.316 1.00 18.01 56 GLN B CA 1
ATOM 1906 C C . GLN B 1 56 ? -25.693 -42.917 -35.176 1.00 17.62 56 GLN B C 1
ATOM 1907 O O . GLN B 1 56 ? -24.499 -42.737 -35.335 1.00 16.80 56 GLN B O 1
ATOM 1913 N N . GLN B 1 57 ? -26.299 -42.679 -34.022 1.00 16.71 57 GLN B N 1
ATOM 1914 C CA . GLN B 1 57 ? -25.571 -42.161 -32.871 1.00 18.55 57 GLN B CA 1
ATOM 1915 C C . GLN B 1 57 ? -25.958 -42.939 -31.639 1.00 17.86 57 GLN B C 1
ATOM 1916 O O . GLN B 1 57 ? -26.583 -42.412 -30.741 1.00 16.44 57 GLN B O 1
ATOM 1922 N N . ASP B 1 58 ? -25.587 -44.208 -31.603 1.00 21.41 58 ASP B N 1
ATOM 1923 C CA . ASP B 1 58 ? -26.106 -45.087 -30.568 1.00 25.43 58 ASP B CA 1
ATOM 1924 C C . ASP B 1 58 ? -25.570 -44.735 -29.174 1.00 25.55 58 ASP B C 1
ATOM 1925 O O . ASP B 1 58 ? -26.168 -45.108 -28.150 1.00 29.82 58 ASP B O 1
ATOM 1930 N N . GLU B 1 59 ? -24.478 -43.977 -29.132 1.00 22.66 59 GLU B N 1
ATOM 1931 C CA . GLU B 1 59 ? -23.909 -43.551 -27.860 1.00 21.66 59 GLU B CA 1
ATOM 1932 C C . GLU B 1 59 ? -24.613 -42.319 -27.302 1.00 17.02 59 GLU B C 1
ATOM 1933 O O . GLU B 1 59 ? -24.259 -41.847 -26.233 1.00 16.62 59 GLU B O 1
ATOM 1939 N N . LEU B 1 60 ? -25.614 -41.810 -28.019 1.00 13.83 60 LEU B N 1
ATOM 1940 C CA . LEU B 1 60 ? -26.340 -40.622 -27.575 1.00 11.79 60 LEU B CA 1
ATOM 1941 C C . LEU B 1 60 ? -26.929 -40.803 -26.175 1.00 11.54 60 LEU B C 1
ATOM 1942 O O . LEU B 1 60 ? -26.899 -39.880 -25.379 1.00 8.75 60 LEU B O 1
ATOM 1947 N N . THR B 1 61 ? -27.439 -41.998 -25.873 1.00 10.89 61 THR B N 1
ATOM 1948 C CA . THR B 1 61 ? -27.996 -42.257 -24.560 1.00 11.00 61 THR B CA 1
ATOM 1949 C C . THR B 1 61 ? -27.223 -43.379 -23.893 1.00 13.28 61 THR B C 1
ATOM 1950 O O . THR B 1 61 ? -26.485 -44.112 -24.551 1.00 13.01 61 THR B O 1
ATOM 1954 N N . SER B 1 62 ? -27.356 -43.481 -22.576 1.00 12.21 62 SER B N 1
ATOM 1955 C CA . SER B 1 62 ? -26.840 -44.608 -21.842 1.00 15.37 62 SER B CA 1
ATOM 1956 C C . SER B 1 62 ? -28.025 -45.317 -21.212 1.00 14.24 62 SER B C 1
ATOM 1957 O O . SER B 1 62 ? -28.996 -44.678 -20.780 1.00 10.74 62 SER B O 1
ATOM 1960 N N . LEU B 1 63 ? -27.938 -46.638 -21.166 1.00 12.69 63 LEU B N 1
ATOM 1961 C CA . LEU B 1 63 ? -28.957 -47.473 -20.561 1.00 15.67 63 LEU B CA 1
ATOM 1962 C C . LEU B 1 63 ? -28.719 -47.535 -19.059 1.00 18.03 63 LEU B C 1
ATOM 1963 O O . LEU B 1 63 ? -27.601 -47.794 -18.600 1.00 16.07 63 LEU B O 1
ATOM 1968 N N . VAL B 1 64 ? -29.765 -47.264 -18.289 1.00 16.15 64 VAL B N 1
ATOM 1969 C CA . VAL B 1 64 ? -29.637 -47.226 -16.841 1.00 17.66 64 VAL B CA 1
ATOM 1970 C C . VAL B 1 64 ? -30.676 -48.178 -16.259 1.00 20.01 64 VAL B C 1
ATOM 1971 O O . VAL B 1 64 ? -31.810 -48.219 -16.739 1.00 19.09 64 VAL B O 1
ATOM 1975 N N . GLN B 1 65 ? -30.273 -48.961 -15.260 1.00 16.10 65 GLN B N 1
ATOM 1976 C CA . GLN B 1 65 ? -31.185 -49.821 -14.537 1.00 18.46 65 GLN B CA 1
ATOM 1977 C C . GLN B 1 65 ? -31.052 -49.596 -13.024 1.00 19.50 65 GLN B C 1
ATOM 1978 O O . GLN B 1 65 ? -30.019 -49.902 -12.436 1.00 20.19 65 GLN B O 1
ATOM 1984 N N . PRO B 1 66 ? -32.073 -49.015 -12.393 1.00 19.56 66 PRO B N 1
ATOM 1985 C CA . PRO B 1 66 ? -31.985 -48.845 -10.944 1.00 20.99 66 PRO B CA 1
ATOM 1986 C C . PRO B 1 66 ? -31.771 -50.157 -10.188 1.00 24.01 66 PRO B C 1
ATOM 1987 O O . PRO B 1 66 ? -32.179 -51.226 -10.652 1.00 22.82 66 PRO B O 1
ATOM 1991 N N . VAL B 1 67 ? -31.083 -50.081 -9.055 1.00 26.31 67 VAL B N 1
ATOM 1992 C CA . VAL B 1 67 ? -30.970 -51.227 -8.169 1.00 29.37 67 VAL B CA 1
ATOM 1993 C C . VAL B 1 67 ? -32.383 -51.639 -7.774 1.00 31.92 67 VAL B C 1
ATOM 1994 O O . VAL B 1 67 ? -33.213 -50.794 -7.416 1.00 31.39 67 VAL B O 1
ATOM 1998 N N . ASP B 1 68 ? -32.662 -52.936 -7.873 1.00 33.39 68 ASP B N 1
ATOM 1999 C CA . ASP B 1 68 ? -34.007 -53.463 -7.648 1.00 34.27 68 ASP B CA 1
ATOM 2000 C C . ASP B 1 68 ? -34.654 -52.956 -6.342 1.00 32.42 68 ASP B C 1
ATOM 2001 O O . ASP B 1 68 ? -34.095 -53.089 -5.249 1.00 29.32 68 ASP B O 1
ATOM 2006 N N . GLY B 1 69 ? -35.833 -52.359 -6.487 1.00 28.84 69 GLY B N 1
ATOM 2007 C CA . GLY B 1 69 ? -36.546 -51.755 -5.369 1.00 29.33 69 GLY B CA 1
ATOM 2008 C C . GLY B 1 69 ? -36.262 -50.266 -5.213 1.00 27.52 69 GLY B C 1
ATOM 2009 O O . GLY B 1 69 ? -36.870 -49.587 -4.376 1.00 29.04 69 GLY B O 1
ATOM 2010 N N . GLU B 1 70 ? -35.326 -49.754 -6.005 1.00 25.32 70 GLU B N 1
ATOM 2011 C CA . GLU B 1 70 ? -35.024 -48.325 -5.976 1.00 22.16 70 GLU B CA 1
ATOM 2012 C C . GLU B 1 70 ? -35.562 -47.622 -7.215 1.00 18.45 70 GLU B C 1
ATOM 2013 O O . GLU B 1 70 ? -35.655 -48.225 -8.286 1.00 17.59 70 GLU B O 1
ATOM 2019 N N . PRO B 1 71 ? -35.902 -46.335 -7.075 1.00 17.42 71 PRO B N 1
ATOM 2020 C CA . PRO B 1 71 ? -36.479 -45.622 -8.209 1.00 14.13 71 PRO B CA 1
ATOM 2021 C C . PRO B 1 71 ? -35.410 -45.046 -9.128 1.00 13.93 71 PRO B C 1
ATOM 2022 O O . PRO B 1 71 ? -34.263 -44.905 -8.720 1.00 12.90 71 PRO B O 1
ATOM 2026 N N . PHE B 1 72 ? -35.796 -44.726 -10.361 1.00 12.25 72 PHE B N 1
ATOM 2027 C CA . PHE B 1 72 ? -34.980 -43.913 -11.237 1.00 9.88 72 PHE B CA 1
ATOM 2028 C C . PHE B 1 72 ? -35.418 -42.482 -10.990 1.00 9.95 72 PHE B C 1
ATOM 2029 O O . PHE B 1 72 ? -36.611 -42.184 -11.031 1.00 9.16 72 PHE B O 1
ATOM 2037 N N . VAL B 1 73 ? -34.471 -41.592 -10.722 1.00 8.99 73 VAL B N 1
ATOM 2038 C CA . VAL B 1 73 ? -34.847 -40.217 -10.441 1.00 6.30 73 VAL B CA 1
ATOM 2039 C C . VAL B 1 73 ? -34.830 -39.402 -11.724 1.00 7.53 73 VAL B C 1
ATOM 2040 O O . VAL B 1 73 ? -33.769 -39.223 -12.338 1.00 10.97 73 VAL B O 1
ATOM 2044 N N . LEU B 1 74 ? -36.006 -38.925 -12.124 1.00 7.01 74 LEU B N 1
ATOM 2045 C CA . LEU B 1 74 ? -36.124 -38.020 -13.270 1.00 7.00 74 LEU B CA 1
ATOM 2046 C C . LEU B 1 74 ? -36.063 -36.565 -12.811 1.00 8.17 74 LEU B C 1
ATOM 2047 O O . LEU B 1 74 ? -36.846 -36.129 -11.976 1.00 10.40 74 LEU B O 1
ATOM 2052 N N . HIS B 1 75 ? -35.120 -35.812 -13.352 1.00 6.22 75 HIS B N 1
ATOM 2053 C CA . HIS B 1 75 ? -34.829 -34.482 -12.809 1.00 8.33 75 HIS B CA 1
ATOM 2054 C C . HIS B 1 75 ? -35.672 -33.459 -13.539 1.00 9.34 75 HIS B C 1
ATOM 2055 O O . HIS B 1 75 ? -36.104 -33.737 -14.658 1.00 10.61 75 HIS B O 1
ATOM 2062 N N . PRO B 1 76 ? -35.930 -32.284 -12.912 1.00 9.57 76 PRO B N 1
ATOM 2063 C CA . PRO B 1 76 ? -36.754 -31.255 -13.569 1.00 8.81 76 PRO B CA 1
ATOM 2064 C C . PRO B 1 76 ? -36.176 -30.788 -14.890 1.00 11.04 76 PRO B C 1
ATOM 2065 O O . PRO B 1 76 ? -34.986 -30.466 -14.968 1.00 10.11 76 PRO B O 1
ATOM 2069 N N . GLY B 1 77 ? -37.024 -30.680 -15.905 1.00 10.51 77 GLY B N 1
ATOM 2070 C CA . GLY B 1 77 ? -36.573 -30.257 -17.204 1.00 7.87 77 GLY B CA 1
ATOM 2071 C C . GLY B 1 77 ? -35.912 -31.392 -17.975 1.00 13.35 77 GLY B C 1
ATOM 2072 O O . GLY B 1 77 ? -35.487 -31.201 -19.119 1.00 14.52 77 GLY B O 1
ATOM 2073 N N . GLU B 1 78 ? -35.834 -32.572 -17.365 1.00 10.26 78 GLU B N 1
ATOM 2074 C CA . GLU B 1 78 ? -35.179 -33.728 -18.001 1.00 12.54 78 GLU B CA 1
ATOM 2075 C C . GLU B 1 78 ? -36.102 -34.572 -18.896 1.00 11.13 78 GLU B C 1
ATOM 2076 O O . GLU B 1 78 ? -37.293 -34.740 -18.604 1.00 9.13 78 GLU B O 1
ATOM 2082 N N . PHE B 1 79 ? -35.540 -35.096 -19.990 1.00 9.76 79 PHE B N 1
ATOM 2083 C CA . PHE B 1 79 ? -36.230 -36.050 -20.873 1.00 10.05 79 PHE B CA 1
ATOM 2084 C C . PHE B 1 79 ? -35.470 -37.383 -20.936 1.00 10.17 79 PHE B C 1
ATOM 2085 O O . PHE B 1 79 ? -34.257 -37.402 -21.108 1.00 12.65 79 PHE B O 1
ATOM 2093 N N . VAL B 1 80 ? -36.185 -38.490 -20.764 1.00 11.74 80 VAL B N 1
ATOM 2094 C CA . VAL B 1 80 ? -35.589 -39.827 -20.858 1.00 13.24 80 VAL B CA 1
ATOM 2095 C C . VAL B 1 80 ? -36.507 -40.781 -21.623 1.00 12.72 80 VAL B C 1
ATOM 2096 O O . VAL B 1 80 ? -37.695 -40.486 -21.816 1.00 9.97 80 VAL B O 1
ATOM 2100 N N . LEU B 1 81 ? -35.944 -41.908 -22.073 1.00 7.76 81 LEU B N 1
ATOM 2101 C CA . LEU B 1 81 ? -36.729 -42.988 -22.653 1.00 6.88 81 LEU B CA 1
ATOM 2102 C C . LEU B 1 81 ? -36.901 -44.085 -21.619 1.00 9.65 81 LEU B C 1
ATOM 2103 O O . LEU B 1 81 ? -35.913 -44.566 -21.077 1.00 10.55 81 LEU B O 1
ATOM 2108 N N . GLY B 1 82 ? -38.146 -44.484 -21.355 1.00 9.62 82 GLY B N 1
ATOM 2109 C CA . GLY B 1 82 ? -38.411 -45.674 -20.561 1.00 11.94 82 GLY B CA 1
ATOM 2110 C C . GLY B 1 82 ? -39.029 -46.725 -21.467 1.00 11.34 82 GLY B C 1
ATOM 2111 O O . GLY B 1 82 ? -38.985 -46.602 -22.692 1.00 9.51 82 GLY B O 1
ATOM 2112 N N . SER B 1 83 ? -39.648 -47.741 -20.884 1.00 9.17 83 SER B N 1
ATOM 2113 C CA . SER B 1 83 ? -40.223 -48.819 -21.691 1.00 9.87 83 SER B CA 1
ATOM 2114 C C . SER B 1 83 ? -41.325 -49.464 -20.876 1.00 9.84 83 SER B C 1
ATOM 2115 O O . SER B 1 83 ? -41.292 -49.395 -19.648 1.00 10.03 83 SER B O 1
ATOM 2118 N N . THR B 1 84 ? -42.309 -50.069 -21.537 1.00 10.45 84 THR B N 1
ATOM 2119 C CA . THR B 1 84 ? -43.373 -50.767 -20.805 1.00 6.97 84 THR B CA 1
ATOM 2120 C C . THR B 1 84 ? -42.877 -52.079 -20.246 1.00 7.96 84 THR B C 1
ATOM 2121 O O . THR B 1 84 ? -42.067 -52.761 -20.857 1.00 8.22 84 THR B O 1
ATOM 2125 N N . LEU B 1 85 ? -43.377 -52.419 -19.068 1.00 9.14 85 LEU B N 1
ATOM 2126 C CA . LEU B 1 85 ? -43.165 -53.732 -18.485 1.00 13.75 85 LEU B CA 1
ATOM 2127 C C . LEU B 1 85 ? -43.760 -54.811 -19.413 1.00 14.08 85 LEU B C 1
ATOM 2128 O O . LEU B 1 85 ? -43.193 -55.890 -19.581 1.00 16.65 85 LEU B O 1
ATOM 2133 N N . GLU B 1 86 ? -44.904 -54.504 -20.017 1.00 13.50 86 GLU B N 1
ATOM 2134 C CA . GLU B 1 86 ? -45.637 -55.469 -20.824 1.00 12.21 86 GLU B CA 1
ATOM 2135 C C . GLU B 1 86 ? -45.115 -55.553 -22.242 1.00 13.40 86 GLU B C 1
ATOM 2136 O O . GLU B 1 86 ? -44.726 -54.539 -22.826 1.00 14.13 86 GLU B O 1
ATOM 2142 N N . LEU B 1 87 ? -45.164 -56.755 -22.810 1.00 14.04 87 LEU B N 1
ATOM 2143 C CA . LEU B 1 87 ? -44.932 -56.972 -24.246 1.00 12.81 87 LEU B CA 1
ATOM 2144 C C . LEU B 1 87 ? -46.296 -56.993 -24.932 1.00 12.39 87 LEU B C 1
ATOM 2145 O O . LEU B 1 87 ? -47.195 -57.708 -24.493 1.00 13.67 87 LEU B O 1
ATOM 2150 N N . PHE B 1 88 ? -46.474 -56.160 -25.956 1.00 13.42 88 PHE B N 1
ATOM 2151 C CA . PHE B 1 88 ? -47.753 -56.062 -26.670 1.00 13.47 88 PHE B CA 1
ATOM 2152 C C . PHE B 1 88 ? -47.655 -56.667 -28.048 1.00 13.11 88 PHE B C 1
ATOM 2153 O O . PHE B 1 88 ? -46.702 -56.401 -28.764 1.00 13.61 88 PHE B O 1
ATOM 2161 N N . THR B 1 89 ? -48.668 -57.429 -28.445 1.00 12.99 89 THR B N 1
ATOM 2162 C CA . THR B 1 89 ? -48.714 -57.985 -29.803 1.00 15.29 89 THR B CA 1
ATOM 2163 C C . THR B 1 89 ? -50.057 -57.680 -30.451 1.00 12.99 89 THR B C 1
ATOM 2164 O O . THR B 1 89 ? -51.067 -58.252 -30.050 1.00 12.93 89 THR B O 1
ATOM 2168 N N . LEU B 1 90 ? -50.076 -56.771 -31.431 1.00 13.70 90 LEU B N 1
ATOM 2169 C CA . LEU B 1 90 ? -51.340 -56.349 -32.038 1.00 13.13 90 LEU B CA 1
ATOM 2170 C C . LEU B 1 90 ? -51.673 -57.184 -33.247 1.00 16.71 90 LEU B C 1
ATOM 2171 O O . LEU B 1 90 ? -50.773 -57.596 -33.986 1.00 14.17 90 LEU B O 1
ATOM 2176 N N . PRO B 1 91 ? -52.980 -57.409 -33.477 1.00 16.42 91 PRO B N 1
ATOM 2177 C CA . PRO B 1 91 ? -53.400 -58.052 -34.713 1.00 17.29 91 PRO B CA 1
ATOM 2178 C C . PRO B 1 91 ? -53.294 -57.041 -35.864 1.00 18.03 91 PRO B C 1
ATOM 2179 O O . PRO B 1 91 ? -52.989 -55.881 -35.612 1.00 14.84 91 PRO B O 1
ATOM 2183 N N . ASP B 1 92 ? -53.523 -57.475 -37.105 1.00 16.43 92 ASP B N 1
ATOM 2184 C CA . ASP B 1 92 ? -53.433 -56.572 -38.267 1.00 16.09 92 ASP B CA 1
ATOM 2185 C C . ASP B 1 92 ? -54.661 -55.670 -38.436 1.00 13.89 92 ASP B C 1
ATOM 2186 O O . ASP B 1 92 ? -54.738 -54.880 -39.370 1.00 10.01 92 ASP B O 1
ATOM 2191 N N . ASN B 1 93 ? -55.616 -55.775 -37.528 1.00 11.64 93 ASN B N 1
ATOM 2192 C CA . ASN B 1 93 ? -56.847 -55.017 -37.679 1.00 14.31 93 ASN B CA 1
ATOM 2193 C C . ASN B 1 93 ? -57.164 -54.126 -36.487 1.00 13.18 93 ASN B C 1
ATOM 2194 O O . ASN B 1 93 ? -58.280 -53.661 -36.335 1.00 11.82 93 ASN B O 1
ATOM 2199 N N . LEU B 1 94 ? -56.160 -53.882 -35.663 1.00 12.34 94 LEU B N 1
ATOM 2200 C CA . LEU B 1 94 ? -56.245 -52.959 -34.537 1.00 16.21 94 LEU B CA 1
ATOM 2201 C C . LEU B 1 94 ? -55.046 -52.020 -34.562 1.00 15.65 94 LEU B C 1
ATOM 2202 O O . LEU B 1 94 ? -53.947 -52.430 -34.947 1.00 14.08 94 LEU B O 1
ATOM 2207 N N . ALA B 1 95 ? -55.249 -50.772 -34.145 1.00 14.13 95 ALA B N 1
ATOM 2208 C CA . ALA B 1 95 ? -54.132 -49.874 -33.840 1.00 16.15 95 ALA B CA 1
ATOM 2209 C C . ALA B 1 95 ? -54.251 -49.385 -32.399 1.00 15.80 95 ALA B C 1
ATOM 2210 O O . ALA B 1 95 ? -55.361 -49.233 -31.893 1.00 17.77 95 ALA B O 1
ATOM 2212 N N . GLY B 1 96 ? -53.119 -49.144 -31.744 1.00 15.33 96 GLY B N 1
ATOM 2213 C CA . GLY B 1 96 ? -53.133 -48.622 -30.385 1.00 17.84 96 GLY B CA 1
ATOM 2214 C C . GLY B 1 96 ? -52.640 -47.189 -30.272 1.00 20.00 96 GLY B C 1
ATOM 2215 O O . GLY B 1 96 ? -51.936 -46.676 -31.152 1.00 21.27 96 GLY B O 1
ATOM 2216 N N . ARG B 1 97 ? -53.049 -46.524 -29.202 1.00 21.52 97 ARG B N 1
ATOM 2217 C CA . ARG B 1 97 ? -52.488 -45.238 -28.817 1.00 22.47 97 ARG B CA 1
ATOM 2218 C C . ARG B 1 97 ? -52.021 -45.421 -27.392 1.00 21.70 97 ARG B C 1
ATOM 2219 O O . ARG B 1 97 ? -52.823 -45.781 -26.548 1.00 23.34 97 ARG B O 1
ATOM 2227 N N . LEU B 1 98 ? -50.740 -45.200 -27.113 1.00 20.95 98 LEU B N 1
ATOM 2228 C CA . LEU B 1 98 ? -50.246 -45.338 -25.733 1.00 22.62 98 LEU B CA 1
ATOM 2229 C C . LEU B 1 98 ? -50.131 -43.964 -25.080 1.00 24.01 98 LEU B C 1
ATOM 2230 O O . LEU B 1 98 ? -49.227 -43.201 -25.413 1.00 26.22 98 LEU B O 1
ATOM 2235 N N . GLU B 1 99 ? -51.045 -43.643 -24.163 1.00 22.13 99 GLU B N 1
ATOM 2236 C CA . GLU B 1 99 ? -51.080 -42.316 -23.544 1.00 20.59 99 GLU B CA 1
ATOM 2237 C C . GLU B 1 99 ? -50.486 -42.325 -22.141 1.00 17.14 99 GLU B C 1
ATOM 2238 O O . GLU B 1 99 ? -50.228 -43.378 -21.568 1.00 15.99 99 GLU B O 1
ATOM 2244 N N . GLY B 1 100 ? -50.281 -41.141 -21.586 1.00 13.48 100 GLY B N 1
ATOM 2245 C CA . GLY B 1 100 ? -49.910 -41.041 -20.177 1.00 14.71 100 GLY B CA 1
ATOM 2246 C C . GLY B 1 100 ? -51.170 -41.193 -19.338 1.00 12.96 100 GLY B C 1
ATOM 2247 O O . GLY B 1 100 ? -52.204 -41.641 -19.846 1.00 15.06 100 GLY B O 1
ATOM 2248 N N . LYS B 1 101 ? -51.088 -40.8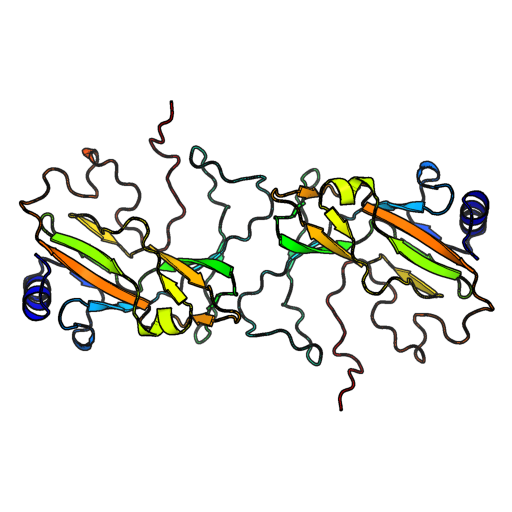33 -18.055 1.00 12.73 101 LYS B N 1
ATOM 2249 C CA . LYS B 1 101 ? -52.251 -40.847 -17.170 1.00 12.72 101 LYS B CA 1
ATOM 2250 C C . LYS B 1 101 ? -52.412 -39.474 -16.521 1.00 10.76 101 LYS B C 1
ATOM 2251 O O . LYS B 1 101 ? -51.440 -38.834 -16.153 1.00 8.07 101 LYS B O 1
ATOM 2257 N N . SER B 1 102 ? -53.645 -39.026 -16.363 1.00 9.68 102 SER B N 1
ATOM 2258 C CA . SER B 1 102 ? -53.900 -37.732 -15.763 1.00 5.87 102 SER B CA 1
ATOM 2259 C C . SER B 1 102 ? -53.274 -37.597 -14.371 1.00 6.00 102 SER B C 1
ATOM 2260 O O . SER B 1 102 ? -52.834 -36.524 -13.998 1.00 7.93 102 SER B O 1
ATOM 2263 N N . SER B 1 103 ? -53.228 -38.676 -13.598 1.00 6.35 103 SER B N 1
ATOM 2264 C CA . SER B 1 103 ? -52.593 -38.613 -12.261 1.00 6.84 103 SER B CA 1
ATOM 2265 C C . SER B 1 103 ? -51.158 -38.166 -12.287 1.00 8.79 103 SER B C 1
ATOM 2266 O O . SER B 1 103 ? -50.724 -37.412 -11.418 1.00 8.83 103 SER B O 1
ATOM 2269 N N . LEU B 1 104 ? -50.425 -38.637 -13.294 1.00 9.18 104 LEU B N 1
ATOM 2270 C CA . LEU B 1 104 ? -49.000 -38.383 -13.379 1.00 8.68 104 LEU B CA 1
ATOM 2271 C C . LEU B 1 104 ? -48.754 -37.001 -13.970 1.00 6.54 104 LEU B C 1
ATOM 2272 O O . LEU B 1 104 ? -47.891 -36.257 -13.503 1.00 9.75 104 LEU B O 1
ATOM 2277 N N . GLY B 1 105 ? -49.540 -36.640 -14.973 1.00 9.27 105 GLY B N 1
ATOM 2278 C CA . GLY B 1 105 ? -49.458 -35.294 -15.540 1.00 7.43 105 GLY B CA 1
ATOM 2279 C C . GLY B 1 105 ? -49.696 -34.202 -14.502 1.00 6.76 105 GLY B C 1
ATOM 2280 O O . GLY B 1 105 ? -49.107 -33.136 -14.576 1.00 7.68 105 GLY B O 1
ATOM 2281 N N . ARG B 1 106 ? -50.572 -34.466 -13.530 1.00 7.23 106 ARG B N 1
ATOM 2282 C CA . ARG B 1 106 ? -50.844 -33.508 -12.450 1.00 5.80 106 ARG B CA 1
ATOM 2283 C C . ARG B 1 106 ? -49.649 -33.296 -11.516 1.00 9.63 106 ARG B C 1
ATOM 2284 O O . ARG B 1 106 ? -49.657 -32.356 -10.699 1.00 11.24 106 ARG B O 1
ATOM 2292 N N . LEU B 1 107 ? -48.667 -34.207 -11.604 1.00 6.03 107 LEU B N 1
ATOM 2293 C CA . LEU B 1 107 ? -47.402 -34.129 -10.873 1.00 7.25 107 LEU B CA 1
ATOM 2294 C C . LEU B 1 107 ? -46.279 -33.557 -11.747 1.00 6.72 107 LEU B C 1
ATOM 2295 O O . LEU B 1 107 ? -45.149 -33.405 -11.293 1.00 6.36 107 LEU B O 1
ATOM 2300 N N . GLY B 1 108 ? -46.558 -33.304 -13.018 1.00 9.26 108 GLY B N 1
ATOM 2301 C CA . GLY B 1 108 ? -45.517 -32.792 -13.924 1.00 7.04 108 GLY B CA 1
ATOM 2302 C C . GLY B 1 108 ? -44.773 -33.899 -14.643 1.00 8.76 108 GLY B C 1
ATOM 2303 O O . GLY B 1 108 ? -43.726 -33.675 -15.216 1.00 11.37 108 GLY B O 1
ATOM 2304 N N . LEU B 1 109 ? -45.313 -35.107 -14.591 1.00 8.72 109 LEU B N 1
ATOM 2305 C CA . LEU B 1 109 ? -44.735 -36.249 -15.281 1.00 9.69 109 LEU B CA 1
ATOM 2306 C C . LEU B 1 109 ? -45.538 -36.484 -16.556 1.00 10.61 109 LEU B C 1
ATOM 2307 O O . LEU B 1 109 ? -46.707 -36.861 -16.490 1.00 11.89 109 LEU B O 1
ATOM 2312 N N . LEU B 1 110 ? -44.901 -36.265 -17.701 1.00 10.23 110 LEU B N 1
ATOM 2313 C CA . LEU B 1 110 ? -45.572 -36.317 -18.998 1.00 12.08 110 LEU B CA 1
ATOM 2314 C C . LEU B 1 110 ? -45.064 -37.442 -19.857 1.00 12.05 110 LEU B C 1
ATOM 2315 O O . LEU B 1 110 ? -43.877 -37.529 -20.126 1.00 14.32 110 LEU B O 1
ATOM 2320 N N . THR B 1 111 ? -45.960 -38.308 -20.295 1.00 13.67 111 THR B N 1
ATOM 2321 C CA . THR B 1 111 ? -45.618 -39.241 -21.349 1.00 19.72 111 THR B CA 1
ATOM 2322 C C . THR B 1 111 ? -45.974 -38.605 -22.672 1.00 23.38 111 THR B C 1
ATOM 2323 O O . THR B 1 111 ? -47.141 -38.319 -22.923 1.00 25.68 111 THR B O 1
ATOM 2327 N N . HIS B 1 112 ? -44.978 -38.388 -23.530 1.00 22.69 112 HIS B N 1
ATOM 2328 C CA . HIS B 1 112 ? -45.242 -37.737 -24.800 1.00 21.60 112 HIS B CA 1
ATOM 2329 C C . HIS B 1 112 ? -45.892 -38.645 -25.846 1.00 24.28 112 HIS B C 1
ATOM 2330 O O . HIS B 1 112 ? -46.955 -38.320 -26.352 1.00 26.60 112 HIS B O 1
ATOM 2337 N N . SER B 1 113 ? -45.274 -39.781 -26.161 1.00 28.98 113 SER B N 1
ATOM 2338 C CA . SER B 1 113 ? -45.732 -40.621 -27.276 1.00 33.20 113 SER B CA 1
ATOM 2339 C C . SER B 1 113 ? -46.058 -39.742 -28.482 1.00 34.40 113 SER B C 1
ATOM 2340 O O . SER B 1 113 ? -47.158 -39.777 -29.031 1.00 34.36 113 SER B O 1
ATOM 2343 N N . THR B 1 114 ? -45.078 -38.936 -28.860 1.00 34.50 114 THR B N 1
ATOM 2344 C CA . THR B 1 114 ? -45.182 -38.005 -29.965 1.00 36.18 114 THR B CA 1
ATOM 2345 C C . THR B 1 114 ? -45.805 -38.665 -31.199 1.00 35.55 114 THR B C 1
ATOM 2346 O O . THR B 1 114 ? -46.614 -38.043 -31.896 1.00 32.78 114 THR B O 1
ATOM 2350 N N . ALA B 1 115 ? -45.430 -39.924 -31.450 1.00 33.55 115 ALA B N 1
ATOM 2351 C CA . ALA B 1 115 ? -45.895 -40.665 -32.625 1.00 35.64 115 ALA B CA 1
ATOM 2352 C C . ALA B 1 115 ? -47.321 -41.166 -32.451 1.00 35.87 115 ALA B C 1
ATOM 2353 O O . ALA B 1 115 ? -48.009 -41.473 -33.425 1.00 35.98 115 ALA B O 1
ATOM 2355 N N . GLY B 1 116 ? -47.751 -41.256 -31.196 1.00 37.31 116 GLY B N 1
ATOM 2356 C CA . GLY B 1 116 ? -49.126 -41.608 -30.863 1.00 37.29 116 GLY B CA 1
ATOM 2357 C C . GLY B 1 116 ? -49.497 -43.063 -31.071 1.00 35.48 116 GLY B C 1
ATOM 2358 O O . GLY B 1 116 ? -49.932 -43.741 -30.127 1.00 36.18 116 GLY B O 1
ATOM 2359 N N . PHE B 1 117 ? -49.319 -43.552 -32.295 1.00 31.61 117 PHE B N 1
ATOM 2360 C CA . PHE B 1 117 ? -49.843 -44.870 -32.656 1.00 29.46 117 PHE B CA 1
ATOM 2361 C C . PHE B 1 117 ? -48.893 -46.070 -32.549 1.00 24.89 117 PHE B C 1
ATOM 2362 O O . PHE B 1 117 ? -47.708 -46.007 -32.902 1.00 21.94 117 PHE B O 1
ATOM 2370 N N . ILE B 1 118 ? -49.459 -47.154 -32.018 1.00 19.58 118 ILE B N 1
ATOM 2371 C CA . ILE B 1 118 ? -48.872 -48.477 -32.044 1.00 14.91 118 ILE B CA 1
ATOM 2372 C C . ILE B 1 118 ? -49.473 -49.137 -33.265 1.00 12.52 118 ILE B C 1
ATOM 2373 O O . ILE B 1 118 ? -50.685 -49.365 -33.323 1.00 11.62 118 ILE B O 1
ATOM 2378 N N . ASP B 1 119 ? -48.631 -49.404 -34.253 1.00 10.20 119 ASP B N 1
ATOM 2379 C CA . ASP B 1 119 ? -49.078 -49.921 -35.538 1.00 10.37 119 ASP B CA 1
ATOM 2380 C C . ASP B 1 119 ? -49.688 -51.320 -35.493 1.00 13.60 119 ASP B C 1
ATOM 2381 O O . ASP B 1 119 ? -49.227 -52.181 -34.729 1.00 12.02 119 ASP B O 1
ATOM 2386 N N . PRO B 1 120 ? -50.704 -51.562 -36.347 1.00 11.96 120 PRO B N 1
ATOM 2387 C CA . PRO B 1 120 ? -51.206 -52.901 -36.615 1.00 12.33 120 PRO B CA 1
ATOM 2388 C C . PRO B 1 120 ? -50.053 -53.868 -36.902 1.00 11.83 120 PRO B C 1
ATOM 2389 O O . PRO B 1 120 ? -49.225 -53.601 -37.784 1.00 11.29 120 PRO B O 1
ATOM 2393 N N . GLY B 1 121 ? -50.020 -54.970 -36.163 1.00 10.57 121 GLY B N 1
ATOM 2394 C CA . GLY B 1 121 ? -49.057 -56.045 -36.379 1.00 12.51 121 GLY B CA 1
ATOM 2395 C C . GLY B 1 121 ? -47.845 -55.907 -35.483 1.00 14.32 121 GLY B C 1
ATOM 2396 O O . GLY B 1 121 ? -46.919 -56.738 -35.520 1.00 13.41 121 GLY B O 1
ATOM 2397 N N . PHE B 1 122 ? -47.835 -54.838 -34.691 1.00 12.46 122 PHE B N 1
ATOM 2398 C CA . PHE B 1 122 ? -46.663 -54.505 -33.899 1.00 12.96 122 PHE B CA 1
ATOM 2399 C C . PHE B 1 122 ? -46.509 -55.535 -32.801 1.00 12.90 122 PHE B C 1
ATOM 2400 O O . PHE B 1 122 ? -47.485 -55.894 -32.139 1.00 9.65 122 PHE B O 1
ATOM 2408 N N . SER B 1 123 ? -45.290 -56.020 -32.612 1.00 10.49 123 SER B N 1
ATOM 2409 C CA . SER B 1 123 ? -45.016 -56.868 -31.457 1.00 13.24 123 SER B CA 1
ATOM 2410 C C . SER B 1 123 ? -43.752 -56.414 -30.727 1.00 13.08 123 SER B C 1
ATOM 2411 O O . SER B 1 123 ? -42.702 -56.246 -31.345 1.00 15.56 123 SER B O 1
ATOM 2414 N N . GLY B 1 124 ? -43.847 -56.223 -29.410 1.00 12.64 124 GLY B N 1
ATOM 2415 C CA . GLY B 1 124 ? -42.708 -55.769 -28.621 1.00 9.19 124 GLY B CA 1
ATOM 2416 C C . GLY B 1 124 ? -43.135 -54.938 -27.417 1.00 11.86 124 GLY B C 1
ATOM 2417 O O . GLY B 1 124 ? -44.319 -54.690 -27.211 1.00 11.53 124 GLY B O 1
ATOM 2418 N N . HIS B 1 125 ? -42.167 -54.552 -26.592 1.00 12.16 125 HIS B N 1
ATOM 2419 C CA . HIS B 1 125 ? -42.389 -53.552 -25.557 1.00 10.69 125 HIS B CA 1
ATOM 2420 C C . HIS B 1 125 ? -42.520 -52.180 -26.222 1.00 11.92 125 HIS B C 1
ATOM 2421 O O . HIS B 1 125 ? -42.048 -51.993 -27.336 1.00 9.03 125 HIS B O 1
ATOM 2428 N N . ILE B 1 126 ? -43.176 -51.233 -25.560 1.00 10.25 126 ILE B N 1
ATOM 2429 C CA . ILE B 1 126 ? -43.352 -49.889 -26.121 1.00 11.39 126 ILE B CA 1
ATOM 2430 C C . ILE B 1 126 ? -42.387 -48.914 -25.442 1.00 12.75 126 ILE B C 1
ATOM 2431 O O . ILE B 1 126 ? -42.246 -48.936 -24.230 1.00 12.46 126 ILE B O 1
ATOM 2436 N N . THR B 1 127 ? -41.672 -48.104 -26.227 1.00 11.68 127 THR B N 1
ATOM 2437 C CA . THR B 1 127 ? -40.671 -47.179 -25.685 1.00 9.29 127 THR B CA 1
ATOM 2438 C C . THR B 1 127 ? -41.372 -45.900 -25.290 1.00 10.63 127 THR B C 1
ATOM 2439 O O . THR B 1 127 ? -42.078 -45.314 -26.114 1.00 12.85 127 THR B O 1
ATOM 2443 N N . LEU B 1 128 ? -41.216 -45.494 -24.024 1.00 9.00 128 LEU B N 1
ATOM 2444 C CA . LEU B 1 128 ? -41.924 -44.332 -23.476 1.00 9.84 128 LEU B CA 1
ATOM 2445 C C . LEU B 1 128 ? -41.040 -43.097 -23.478 1.00 10.99 128 LEU B C 1
ATOM 2446 O O . LEU B 1 128 ? -39.947 -43.111 -22.910 1.00 11.85 128 LEU B O 1
ATOM 2451 N N . GLU B 1 129 ? -41.503 -42.029 -24.120 1.00 9.44 129 GLU B N 1
ATOM 2452 C CA . GLU B 1 129 ? -40.843 -40.729 -24.032 1.00 9.31 129 GLU B CA 1
ATOM 2453 C C . GLU B 1 129 ? -41.364 -39.988 -22.812 1.00 11.43 129 GLU B C 1
ATOM 2454 O O . GLU B 1 129 ? -42.528 -39.602 -22.801 1.00 10.81 129 GLU B O 1
ATOM 2460 N N . LEU B 1 130 ? -40.508 -39.765 -21.809 1.00 10.99 130 LEU B N 1
ATOM 2461 C CA . LEU B 1 130 ? -40.922 -39.165 -20.525 1.00 12.03 130 LEU B CA 1
ATOM 2462 C C . LEU B 1 130 ? -40.166 -37.879 -20.176 1.00 12.81 130 LEU B C 1
ATOM 2463 O O . LEU B 1 130 ? -38.925 -37.834 -20.239 1.00 13.53 130 LEU B O 1
ATOM 2468 N N . SER B 1 131 ? -40.914 -36.845 -19.814 1.00 10.46 131 SER B N 1
ATOM 2469 C CA . SER B 1 131 ? -40.349 -35.565 -19.405 1.00 8.97 131 SER B CA 1
ATOM 2470 C C . SER B 1 131 ? -40.861 -35.247 -18.022 1.00 7.52 131 SER B C 1
ATOM 2471 O O . SER B 1 131 ? -41.973 -35.626 -17.682 1.00 11.58 131 SER B O 1
ATOM 2474 N N . ASN B 1 132 ? -40.053 -34.528 -17.240 1.00 5.29 132 ASN B N 1
ATOM 2475 C CA . ASN B 1 132 ? -40.465 -33.981 -15.950 1.00 5.92 132 ASN B CA 1
ATOM 2476 C C . ASN B 1 132 ? -40.585 -32.474 -16.134 1.00 3.18 132 ASN B C 1
ATOM 2477 O O . ASN B 1 132 ? -39.600 -31.813 -16.493 1.00 8.48 132 ASN B O 1
ATOM 2482 N N . VAL B 1 133 ? -41.784 -31.925 -15.969 1.00 7.75 133 VAL B N 1
ATOM 2483 C CA . VAL B 1 133 ? -41.971 -30.484 -16.257 1.00 6.89 133 VAL B CA 1
ATOM 2484 C C . VAL B 1 133 ? -42.250 -29.688 -14.998 1.00 9.70 133 VAL B C 1
ATOM 2485 O O . VAL B 1 133 ? -42.537 -28.481 -15.057 1.00 7.08 133 VAL B O 1
ATOM 2489 N N . ALA B 1 134 ? -42.127 -30.367 -13.861 1.00 6.36 134 ALA B N 1
ATOM 2490 C CA . ALA B 1 134 ? -42.246 -29.719 -12.558 1.00 9.55 134 ALA B CA 1
ATOM 2491 C C . ALA B 1 134 ? -40.920 -29.116 -12.082 1.00 10.55 134 ALA B C 1
ATOM 2492 O O . ALA B 1 134 ? -39.898 -29.195 -12.771 1.00 10.46 134 ALA B O 1
ATOM 2494 N N . ASN B 1 135 ? -40.947 -28.543 -10.875 1.00 11.05 135 ASN B N 1
ATOM 2495 C CA . ASN B 1 135 ? -39.766 -27.930 -10.273 1.00 10.87 135 ASN B CA 1
ATOM 2496 C C . ASN B 1 135 ? -38.978 -28.918 -9.408 1.00 11.12 135 ASN B C 1
ATOM 2497 O O . ASN B 1 135 ? -37.898 -28.613 -8.923 1.00 10.98 135 ASN B O 1
ATOM 2502 N N . LEU B 1 136 ? -39.518 -30.117 -9.229 1.00 9.73 136 LEU B N 1
ATOM 2503 C CA . LEU B 1 136 ? -38.861 -31.104 -8.392 1.00 6.81 136 LEU B CA 1
ATOM 2504 C C . LEU B 1 136 ? -38.578 -32.379 -9.184 1.00 6.89 136 LEU B C 1
ATOM 2505 O O . LEU B 1 136 ? -39.296 -32.712 -10.126 1.00 4.27 136 LEU B O 1
ATOM 2510 N N . PRO B 1 137 ? -37.548 -33.122 -8.771 1.00 8.28 137 PRO B N 1
ATOM 2511 C CA . PRO B 1 137 ? -37.307 -34.401 -9.384 1.00 10.23 137 PRO B CA 1
ATOM 2512 C C . PRO B 1 137 ? -38.427 -35.347 -8.997 1.00 11.59 137 PRO B C 1
ATOM 2513 O O . PRO B 1 137 ? -39.069 -35.158 -7.944 1.00 9.37 137 PRO B O 1
ATOM 2517 N N . ILE B 1 138 ? -38.653 -36.351 -9.845 1.00 8.03 138 ILE B N 1
ATOM 2518 C CA . ILE B 1 138 ? -39.716 -37.338 -9.638 1.00 9.22 138 ILE B CA 1
ATOM 2519 C C . ILE B 1 138 ? -39.099 -38.724 -9.569 1.00 10.29 138 ILE B C 1
ATOM 2520 O O . ILE B 1 138 ? -38.317 -39.095 -10.439 1.00 8.14 138 ILE B O 1
ATOM 2525 N N . THR B 1 139 ? -39.418 -39.469 -8.515 1.00 9.53 139 THR B N 1
ATOM 2526 C CA . THR B 1 139 ? -38.950 -40.853 -8.400 1.00 8.57 139 THR B CA 1
ATOM 2527 C C . THR B 1 139 ? -39.821 -41.814 -9.203 1.00 8.80 139 THR B C 1
ATOM 2528 O O . THR B 1 139 ? -40.965 -42.092 -8.820 1.00 7.97 139 THR B O 1
ATOM 2532 N N . LEU B 1 140 ? -39.282 -42.333 -10.308 1.00 4.53 140 LEU B N 1
ATOM 2533 C CA . LEU B 1 140 ? -39.987 -43.309 -11.123 1.00 7.67 140 LEU B CA 1
ATOM 2534 C C . LEU B 1 140 ? -39.726 -44.705 -10.585 1.00 8.80 140 LEU B C 1
ATOM 2535 O O . LEU B 1 140 ? -38.582 -45.137 -10.532 1.00 9.92 140 LEU B O 1
ATOM 2540 N N . TRP B 1 141 ? -40.787 -45.404 -10.201 1.00 10.71 141 TRP B N 1
ATOM 2541 C CA . TRP B 1 141 ? -40.679 -46.759 -9.674 1.00 10.60 141 TRP B CA 1
ATOM 2542 C C . TRP B 1 141 ? -40.938 -47.789 -10.770 1.00 10.22 141 TRP B C 1
ATOM 2543 O O . TRP B 1 141 ? -42.036 -47.850 -11.307 1.00 9.63 141 TRP B O 1
ATOM 2554 N N . PRO B 1 142 ? -39.933 -48.606 -11.113 1.00 10.70 142 PRO B N 1
ATOM 2555 C CA . PRO B 1 142 ? -40.284 -49.683 -12.023 1.00 12.60 142 PRO B CA 1
ATOM 2556 C C . PRO B 1 142 ? -41.519 -50.430 -11.502 1.00 14.89 142 PRO B C 1
ATOM 2557 O O . PRO B 1 142 ? -41.670 -50.632 -10.277 1.00 15.59 142 PRO B O 1
ATOM 2561 N N . GLY B 1 143 ? -42.409 -50.804 -12.418 1.00 12.90 143 GLY B N 1
ATOM 2562 C CA . GLY B 1 143 ? -43.640 -51.492 -12.050 1.00 14.47 143 GLY B CA 1
ATOM 2563 C C . GLY B 1 143 ? -44.853 -50.598 -11.869 1.00 11.47 143 GLY B C 1
ATOM 2564 O O . GLY B 1 143 ? -45.971 -51.083 -11.858 1.00 11.00 143 GLY B O 1
ATOM 2565 N N . MET B 1 144 ? -44.652 -49.292 -11.745 1.00 10.01 144 MET B N 1
ATOM 2566 C CA . MET B 1 144 ? -45.778 -48.398 -11.533 1.00 10.60 144 MET B CA 1
ATOM 2567 C C . MET B 1 144 ? -46.622 -48.286 -12.806 1.00 12.10 144 MET B C 1
ATOM 2568 O O . MET B 1 144 ? -46.122 -48.472 -13.924 1.00 6.93 144 MET B O 1
ATOM 2573 N N . LYS B 1 145 ? -47.910 -47.996 -12.660 1.00 11.58 145 LYS B N 1
ATOM 2574 C CA . LYS B 1 145 ? -48.674 -47.622 -13.849 1.00 15.30 145 LYS B CA 1
ATOM 2575 C C . LYS B 1 145 ? -48.089 -46.311 -14.383 1.00 11.95 145 LYS B C 1
ATOM 2576 O O . LYS B 1 145 ? -47.825 -45.391 -13.618 1.00 14.67 145 LYS B O 1
ATOM 2582 N N . ILE B 1 146 ? -47.899 -46.234 -15.694 1.00 13.18 146 ILE B N 1
ATOM 2583 C CA . ILE B 1 146 ? -47.163 -45.141 -16.311 1.00 10.11 146 ILE B CA 1
ATOM 2584 C C . ILE B 1 146 ? -47.932 -44.565 -17.507 1.00 11.38 146 ILE B C 1
ATOM 2585 O O . ILE B 1 146 ? -47.565 -43.528 -18.052 1.00 10.91 146 ILE B O 1
ATOM 2590 N N . GLY B 1 147 ? -48.987 -45.251 -17.922 1.00 12.15 147 GLY B N 1
ATOM 2591 C CA . GLY B 1 147 ? -49.786 -44.790 -19.035 1.00 11.60 147 GLY B CA 1
ATOM 2592 C C . GLY B 1 147 ? -50.954 -45.719 -19.279 1.00 14.48 147 GLY B C 1
ATOM 2593 O O . GLY B 1 147 ? -51.290 -46.550 -18.431 1.00 12.57 147 GLY B O 1
ATOM 2594 N N . GLN B 1 148 ? -51.569 -45.585 -20.451 1.00 8.73 148 GLN B N 1
ATOM 2595 C CA . GLN B 1 148 ? -52.667 -46.445 -20.820 1.00 12.64 148 GLN B CA 1
ATOM 2596 C C . GLN B 1 148 ? -52.717 -46.667 -22.321 1.00 14.37 148 GLN B C 1
ATOM 2597 O O . GLN B 1 148 ? -52.415 -45.765 -23.108 1.00 15.00 148 GLN B O 1
ATOM 2603 N N . LEU B 1 149 ? -53.094 -47.883 -22.699 1.00 15.65 149 LEU B N 1
ATOM 2604 C CA . LEU B 1 149 ? -53.205 -48.305 -24.088 1.00 14.24 149 LEU B CA 1
ATOM 2605 C C . LEU B 1 149 ? -54.662 -48.296 -24.505 1.00 15.68 149 LEU B C 1
ATOM 2606 O O . LEU B 1 149 ? -55.522 -48.895 -23.830 1.00 11.29 149 LEU B O 1
ATOM 2611 N N . CYS B 1 150 ? -54.951 -47.596 -25.601 1.00 14.02 150 CYS B N 1
ATOM 2612 C CA . CYS B 1 150 ? -56.289 -47.568 -26.149 1.00 16.14 150 CYS B CA 1
ATOM 2613 C C . CYS B 1 150 ? -56.226 -48.231 -27.529 1.00 17.69 150 CYS B C 1
ATOM 2614 O O . CYS B 1 150 ? -55.295 -47.975 -28.285 1.00 15.01 150 CYS B O 1
ATOM 2617 N N . MET B 1 151 ? -57.195 -49.091 -27.844 1.00 14.59 151 MET B N 1
ATOM 2618 C CA . MET B 1 151 ? -57.243 -49.757 -29.148 1.00 13.15 151 MET B CA 1
ATOM 2619 C C . MET B 1 151 ? -58.352 -49.193 -30.047 1.00 11.09 151 MET B C 1
ATOM 2620 O O . MET B 1 151 ? -59.478 -48.974 -29.593 1.00 9.48 151 MET B O 1
ATOM 2625 N N . LEU B 1 152 ? -58.039 -48.955 -31.317 1.00 9.20 152 LEU B N 1
ATOM 2626 C CA . LEU B 1 152 ? -59.049 -48.530 -32.298 1.00 12.00 152 LEU B CA 1
ATOM 2627 C C . LEU B 1 152 ? -59.190 -49.593 -33.365 1.00 14.10 152 LEU B C 1
ATOM 2628 O O . LEU B 1 152 ? -58.182 -50.207 -33.762 1.00 12.74 152 LEU B O 1
ATOM 2633 N N . ARG B 1 153 ? -60.421 -49.811 -33.835 1.00 11.24 153 ARG B N 1
ATOM 2634 C CA . ARG B 1 153 ? -60.651 -50.725 -34.944 1.00 14.04 153 ARG B CA 1
ATOM 2635 C C . ARG B 1 153 ? -60.212 -50.060 -36.223 1.00 12.43 153 ARG B C 1
ATOM 2636 O O . ARG B 1 153 ? -60.422 -48.871 -36.399 1.00 11.20 153 ARG B O 1
ATOM 2644 N N . LEU B 1 154 ? -59.618 -50.826 -37.125 1.00 11.09 154 LEU B N 1
ATOM 2645 C CA . LEU B 1 154 ? -59.326 -50.306 -38.462 1.00 12.21 154 LEU B CA 1
ATOM 2646 C C . LEU B 1 154 ? -60.529 -50.509 -39.365 1.00 11.84 154 LEU B C 1
ATOM 2647 O O . LEU B 1 154 ? -61.296 -51.459 -39.193 1.00 9.83 154 LEU B O 1
ATOM 2652 N N . THR B 1 155 ? -60.669 -49.636 -40.362 1.00 13.26 155 THR B N 1
ATOM 2653 C CA . THR B 1 155 ? -61.722 -49.759 -41.340 1.00 12.18 155 THR B CA 1
ATOM 2654 C C . THR B 1 155 ? -61.614 -51.111 -42.041 1.00 14.12 155 THR B C 1
ATOM 2655 O O . THR B 1 155 ? -62.608 -51.658 -42.501 1.00 16.83 155 THR B O 1
ATOM 2659 N N . SER B 1 156 ? -60.404 -51.659 -42.095 1.00 15.25 156 SER B N 1
ATOM 2660 C CA . SER B 1 156 ? -60.198 -53.003 -42.610 1.00 14.62 156 SER B CA 1
ATOM 2661 C C . SER B 1 156 ? -58.775 -53.435 -42.273 1.00 17.06 156 SER B C 1
ATOM 2662 O O . SER B 1 156 ? -57.929 -52.592 -42.002 1.00 18.36 156 SER B O 1
ATOM 2665 N N . PRO B 1 157 ? -58.499 -54.749 -42.284 1.00 14.12 157 PRO B N 1
ATOM 2666 C CA . PRO B 1 157 ? -57.158 -55.191 -41.920 1.00 15.18 157 PRO B CA 1
ATOM 2667 C C . PRO B 1 157 ? -56.038 -54.629 -42.791 1.00 15.50 157 PRO B C 1
ATOM 2668 O O . PRO B 1 157 ? -56.195 -54.467 -43.998 1.00 14.53 157 PRO B O 1
ATOM 2672 N N . SER B 1 158 ? -54.922 -54.320 -42.138 1.00 14.22 158 SER B N 1
ATOM 2673 C CA . SER B 1 158 ? -53.742 -53.805 -42.785 1.00 17.34 158 SER B CA 1
ATOM 2674 C C . SER B 1 158 ? -53.178 -54.795 -43.814 1.00 18.42 158 SER B C 1
ATOM 2675 O O . SER B 1 158 ? -52.985 -55.967 -43.517 1.00 14.74 158 SER B O 1
ATOM 2678 N N . GLU B 1 159 ? -52.942 -54.293 -45.020 1.00 19.49 159 GLU B N 1
ATOM 2679 C CA . GLU B 1 159 ? -52.336 -55.014 -46.143 1.00 24.02 159 GLU B CA 1
ATOM 2680 C C . GLU B 1 159 ? -50.888 -55.439 -45.868 1.00 22.41 159 GLU B C 1
ATOM 2681 O O . GLU B 1 159 ? -50.482 -56.558 -46.187 1.00 23.95 159 GLU B O 1
ATOM 2687 N N . HIS B 1 160 ? -50.096 -54.527 -45.304 1.00 19.10 160 HIS B N 1
ATOM 2688 C CA . HIS B 1 160 ? -48.701 -54.815 -44.960 1.00 18.13 160 HIS B CA 1
ATOM 2689 C C . HIS B 1 160 ? -48.437 -54.323 -43.546 1.00 16.37 160 HIS B C 1
ATOM 2690 O O . HIS B 1 160 ? -48.001 -53.183 -43.365 1.00 19.13 160 HIS B O 1
ATOM 2697 N N . PRO B 1 161 ? -48.699 -55.174 -42.541 1.00 16.40 161 PRO B N 1
ATOM 2698 C CA . PRO B 1 161 ? -48.644 -54.750 -41.144 1.00 12.87 161 PRO B CA 1
ATOM 2699 C C . PRO B 1 161 ? -47.233 -54.376 -40.660 1.00 13.69 161 PRO B C 1
ATOM 2700 O O . PRO B 1 161 ? -46.234 -54.658 -41.341 1.00 13.10 161 PRO B O 1
ATOM 2704 N N . TYR B 1 162 ? -47.147 -53.766 -39.481 1.00 12.15 162 TYR B N 1
ATOM 2705 C CA . TYR B 1 162 ? -45.838 -53.482 -38.898 1.00 13.15 162 TYR B CA 1
ATOM 2706 C C . TYR B 1 162 ? -44.957 -54.721 -38.890 1.00 13.99 162 TYR B C 1
ATOM 2707 O O . TYR B 1 162 ? -45.385 -55.784 -38.459 1.00 15.54 162 TYR B O 1
ATOM 2716 N N . GLY B 1 163 ? -43.720 -54.587 -39.355 1.00 15.46 163 GLY B N 1
ATOM 2717 C CA . GLY B 1 163 ? -42.821 -55.737 -39.365 1.00 16.03 163 GLY B CA 1
ATOM 2718 C C . GLY B 1 163 ? -42.606 -56.289 -40.765 1.00 17.84 163 GLY B C 1
ATOM 2719 O O . GLY B 1 163 ? -41.628 -56.986 -41.008 1.00 15.07 163 GLY B O 1
ATOM 2720 N N . SER B 1 164 ? -43.531 -56.002 -41.679 1.00 16.62 164 SER B N 1
ATOM 2721 C CA . SER B 1 164 ? -43.389 -56.426 -43.076 1.00 19.78 164 SER B CA 1
ATOM 2722 C C . SER B 1 164 ? -42.331 -55.573 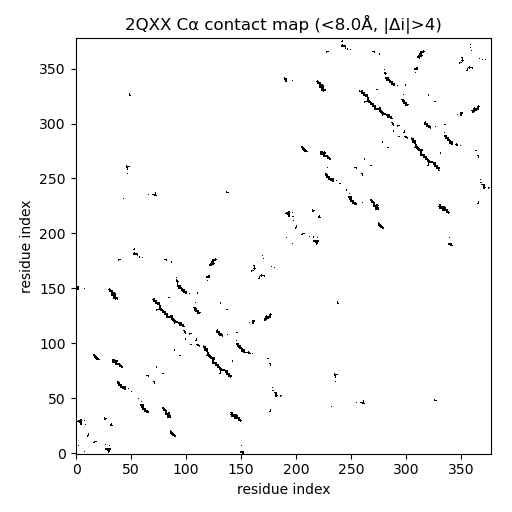-43.755 1.00 21.31 164 SER B C 1
ATOM 2723 O O . SER B 1 164 ? -42.126 -54.420 -43.375 1.00 22.34 164 SER B O 1
ATOM 2726 N N . SER B 1 165 ? -41.684 -56.121 -44.781 1.00 21.04 165 SER B N 1
ATOM 2727 C CA . SER B 1 165 ? -40.573 -55.423 -45.440 1.00 23.86 165 SER B CA 1
ATOM 2728 C C . SER B 1 165 ? -41.037 -54.195 -46.215 1.00 25.64 165 SER B C 1
ATOM 2729 O O . SER B 1 165 ? -40.301 -53.212 -46.385 1.00 22.63 165 SER B O 1
ATOM 2732 N N . ARG B 1 166 ? -42.274 -54.261 -46.680 1.00 26.90 166 ARG B N 1
ATOM 2733 C CA . ARG B 1 166 ? -42.866 -53.167 -47.410 1.00 28.62 166 ARG B CA 1
ATOM 2734 C C . ARG B 1 166 ? -43.133 -51.972 -46.458 1.00 28.96 166 ARG B C 1
ATOM 2735 O O . ARG B 1 166 ? -43.098 -50.805 -46.870 1.00 27.49 166 ARG B O 1
ATOM 2743 N N . ALA B 1 167 ? -43.364 -52.268 -45.177 1.00 25.19 167 ALA B N 1
ATOM 2744 C CA . ALA B 1 167 ? -43.522 -51.220 -44.167 1.00 24.69 167 ALA B CA 1
ATOM 2745 C C . ALA B 1 167 ? -42.163 -50.612 -43.756 1.00 24.82 167 ALA B C 1
ATOM 2746 O O . ALA B 1 167 ? -42.100 -49.461 -43.327 1.00 24.67 167 ALA B O 1
ATOM 2748 N N . GLY B 1 168 ? -41.086 -51.388 -43.898 1.00 22.24 168 GLY B N 1
ATOM 2749 C CA . GLY B 1 168 ? -39.720 -50.921 -43.582 1.00 20.84 168 GLY B CA 1
ATOM 2750 C C . GLY B 1 168 ? -39.477 -50.690 -42.100 1.00 20.06 168 GLY B C 1
ATOM 2751 O O . GLY B 1 168 ? -38.617 -49.901 -41.707 1.00 20.88 168 GLY B O 1
ATOM 2752 N N . SER B 1 169 ? -40.240 -51.397 -41.273 1.00 19.35 169 SER B N 1
ATOM 2753 C CA . SER B 1 169 ? -40.207 -51.247 -39.829 1.00 15.93 169 SER B CA 1
ATOM 2754 C C . SER B 1 169 ? -38.832 -51.410 -39.155 1.00 15.71 169 SER B C 1
ATOM 2755 O O . SER B 1 169 ? -38.045 -52.275 -39.530 1.00 18.02 169 SER B O 1
ATOM 2758 N N . LYS B 1 170 ? -38.572 -50.583 -38.143 1.00 11.99 170 LYS B N 1
ATOM 2759 C CA . LYS B 1 170 ? -37.289 -50.557 -37.431 1.00 11.27 170 LYS B CA 1
ATOM 2760 C C . LYS B 1 170 ? -37.269 -51.268 -36.063 1.00 15.15 170 LYS B C 1
ATOM 2761 O O . LYS B 1 170 ? -36.206 -51.708 -35.614 1.00 14.90 170 LYS B O 1
ATOM 2767 N N . TYR B 1 171 ? -38.420 -51.366 -35.399 1.00 10.27 171 TYR B N 1
ATOM 2768 C CA . TYR B 1 171 ? -38.454 -51.771 -33.989 1.00 12.94 171 TYR B CA 1
ATOM 2769 C C . TYR B 1 171 ? -39.242 -53.036 -33.660 1.00 13.13 171 TYR B C 1
ATOM 2770 O O . TYR B 1 171 ? -39.486 -53.327 -32.491 1.00 14.69 171 TYR B O 1
ATOM 2779 N N . GLN B 1 172 ? -39.640 -53.784 -34.676 1.00 15.12 172 GLN B N 1
ATOM 2780 C CA . GLN B 1 172 ? -40.396 -55.021 -34.447 1.00 15.52 172 GLN B CA 1
ATOM 2781 C C . GLN B 1 172 ? -39.627 -55.958 -33.514 1.00 14.84 172 GLN B C 1
ATOM 2782 O O . GLN B 1 172 ? -38.454 -56.229 -33.738 1.00 15.18 172 GLN B O 1
ATOM 2788 N N . GLY B 1 173 ? -40.280 -56.429 -32.455 1.00 13.05 173 GLY B N 1
ATOM 2789 C CA . GLY B 1 173 ? -39.659 -57.351 -31.517 1.00 12.80 173 GLY B CA 1
ATOM 2790 C C . GLY B 1 173 ? -38.876 -56.748 -30.364 1.00 16.06 173 GLY B C 1
ATOM 2791 O O . GLY B 1 173 ? -38.326 -57.489 -29.542 1.00 13.10 173 GLY B O 1
ATOM 2792 N N . GLN B 1 174 ? -38.816 -55.418 -30.280 1.00 16.06 174 GLN B N 1
ATOM 2793 C CA . GLN B 1 174 ? -37.949 -54.748 -29.285 1.00 15.42 174 GLN B CA 1
ATOM 2794 C C . GLN B 1 174 ? -38.260 -55.108 -27.830 1.00 16.30 174 GLN B C 1
ATOM 2795 O O . GLN B 1 174 ? -39.424 -55.141 -27.429 1.00 15.86 174 GLN B O 1
ATOM 2801 N N . ARG B 1 175 ? -37.215 -55.397 -27.049 1.00 15.99 175 ARG B N 1
ATOM 2802 C CA . ARG B 1 175 ? -37.392 -55.797 -25.655 1.00 19.06 175 ARG B CA 1
ATOM 2803 C C . ARG B 1 175 ? -37.085 -54.640 -24.736 1.00 18.68 175 ARG B C 1
ATOM 2804 O O . ARG B 1 175 ? -37.389 -54.694 -23.550 1.00 21.87 175 ARG B O 1
ATOM 2812 N N . GLY B 1 176 ? -36.469 -53.595 -25.272 1.00 18.01 176 GLY B N 1
ATOM 2813 C CA . GLY B 1 176 ? -36.135 -52.446 -24.446 1.00 17.51 176 GLY B CA 1
ATOM 2814 C C . GLY B 1 176 ? -36.415 -51.146 -25.164 1.00 17.93 176 GLY B C 1
ATOM 2815 O O . GLY B 1 176 ? -36.994 -51.147 -26.253 1.00 20.08 176 GLY B O 1
ATOM 2816 N N . PRO B 1 177 ? -35.993 -50.028 -24.560 1.00 15.54 177 PRO B N 1
ATOM 2817 C CA . PRO B 1 177 ? -36.113 -48.727 -25.210 1.00 16.26 177 PRO B CA 1
ATOM 2818 C C . PRO B 1 177 ? -35.081 -48.554 -26.326 1.00 17.68 177 PRO B C 1
ATOM 2819 O O . PRO B 1 177 ? -34.095 -47.852 -26.134 1.00 20.31 177 PRO B O 1
ATOM 2823 N N . THR B 1 178 ? -35.302 -49.183 -27.482 1.00 18.22 178 THR B N 1
ATOM 2824 C CA . THR B 1 178 ? -34.304 -49.153 -28.565 1.00 15.94 178 THR B CA 1
ATOM 2825 C C . THR B 1 178 ? -33.917 -47.726 -28.931 1.00 16.28 178 THR B C 1
ATOM 2826 O O . THR B 1 178 ? -34.793 -46.891 -29.134 1.00 18.68 178 THR B O 1
ATOM 2830 N N . PRO B 1 179 ? -32.599 -47.440 -29.000 1.00 14.32 179 PRO B N 1
ATOM 2831 C CA . PRO B 1 179 ? -32.132 -46.166 -29.532 1.00 14.51 179 PRO B CA 1
ATOM 2832 C C . PRO B 1 179 ? -32.717 -45.892 -30.924 1.00 13.15 179 PRO B C 1
ATOM 2833 O O . PRO B 1 179 ? -33.083 -46.829 -31.634 1.00 9.95 179 PRO B O 1
ATOM 2837 N N . SER B 1 180 ? -32.847 -44.617 -31.277 1.00 12.17 180 SER B N 1
ATOM 2838 C CA . SER B 1 180 ? -33.379 -44.217 -32.582 1.00 11.05 180 SER B CA 1
ATOM 2839 C C . SER B 1 180 ? -32.766 -44.963 -33.765 1.00 13.48 180 SER B C 1
ATOM 2840 O O . SER B 1 180 ? -31.545 -45.141 -33.830 1.00 14.84 180 SER B O 1
ATOM 2843 N N . ARG B 1 181 ? -33.603 -45.376 -34.716 1.00 10.90 181 ARG B N 1
ATOM 2844 C CA . ARG B 1 181 ? -33.091 -45.839 -36.002 1.00 12.33 181 ARG B CA 1
ATOM 2845 C C . ARG B 1 181 ? -33.538 -44.933 -37.153 1.00 10.25 181 ARG B C 1
ATOM 2846 O O . ARG B 1 181 ? -33.779 -45.396 -38.261 1.00 11.24 181 ARG B O 1
ATOM 2854 N N . SER B 1 182 ? -33.642 -43.636 -36.881 1.00 9.56 182 SER B N 1
ATOM 2855 C CA . SER B 1 182 ? -34.099 -42.686 -37.880 1.00 9.00 182 SER B CA 1
ATOM 2856 C C . SER B 1 182 ? -33.209 -42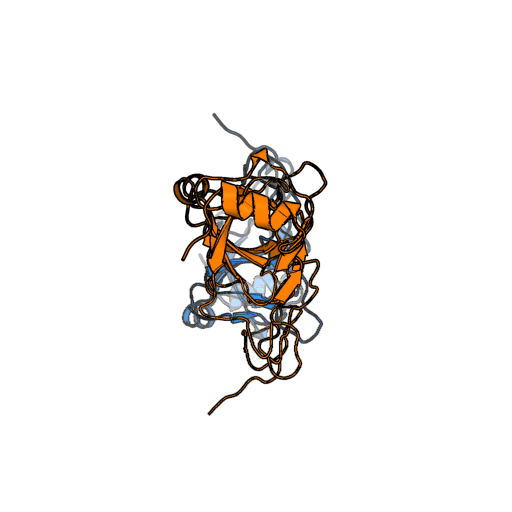.707 -39.109 1.00 11.34 182 SER B C 1
ATOM 2857 O O . SER B 1 182 ? -33.647 -42.366 -40.223 1.00 12.26 182 SER B O 1
ATOM 2860 N N . TYR B 1 183 ? -31.953 -43.107 -38.910 1.00 10.03 183 TYR B N 1
ATOM 2861 C CA . TYR B 1 183 ? -30.952 -43.091 -39.989 1.00 14.26 183 TYR B CA 1
ATOM 2862 C C . TYR B 1 183 ? -31.224 -44.159 -41.070 1.00 14.96 183 TYR B C 1
ATOM 2863 O O . TYR B 1 183 ? -30.740 -44.045 -42.197 1.00 18.32 183 TYR B O 1
ATOM 2872 N N . GLN B 1 184 ? -32.005 -45.184 -40.728 1.00 18.67 184 GLN B N 1
ATOM 2873 C CA . GLN B 1 184 ? -32.401 -46.230 -41.683 1.00 23.69 184 GLN B CA 1
ATOM 2874 C C . GLN B 1 184 ? -33.443 -45.753 -42.683 1.00 28.75 184 GLN B C 1
ATOM 2875 O O . GLN B 1 184 ? -34.563 -45.393 -42.288 1.00 32.40 184 GLN B O 1
ATOM 2881 N N . ASN B 1 185 ? -33.104 -45.806 -43.970 1.00 27.48 185 ASN B N 1
ATOM 2882 C CA . ASN B 1 185 ? -33.985 -45.305 -45.032 1.00 30.50 185 ASN B CA 1
ATOM 2883 C C . ASN B 1 185 ? -34.358 -43.834 -44.842 1.00 29.92 185 ASN B C 1
ATOM 2884 O O . ASN B 1 185 ? -35.359 -43.357 -45.375 1.00 31.53 185 ASN B O 1
ATOM 2889 N N . PHE B 1 186 ? -33.539 -43.130 -44.069 1.00 28.11 186 PHE B N 1
ATOM 2890 C CA . PHE B 1 186 ? -33.594 -41.691 -43.991 1.00 24.08 186 PHE B CA 1
ATOM 2891 C C . PHE B 1 186 ? -33.650 -41.073 -45.383 1.00 25.68 186 PHE B C 1
ATOM 2892 O O . PHE B 1 186 ? -32.823 -41.387 -46.235 1.00 25.29 186 PHE B O 1
ATOM 2900 N N . ILE B 1 187 ? -34.620 -40.193 -45.615 1.00 25.75 187 ILE B N 1
ATOM 2901 C CA . ILE B 1 187 ? -34.628 -39.400 -46.851 1.00 25.58 187 ILE B CA 1
ATOM 2902 C C . ILE B 1 187 ? -34.521 -37.912 -46.537 1.00 27.80 187 ILE B C 1
ATOM 2903 O O . ILE B 1 187 ? -34.797 -37.474 -45.410 1.00 27.93 187 ILE B O 1
ATOM 2908 N N . ARG B 1 188 ? -34.152 -37.147 -47.561 1.00 27.47 188 ARG B N 1
ATOM 2909 C CA . ARG B 1 188 ? -33.724 -35.764 -47.434 1.00 30.52 188 ARG B CA 1
ATOM 2910 C C . ARG B 1 188 ? -33.969 -35.131 -48.800 1.00 32.71 188 ARG B C 1
ATOM 2911 O O . ARG B 1 188 ? -33.890 -35.824 -49.816 1.00 32.46 188 ARG B O 1
ATOM 2919 N N . SER B 1 189 ? -34.255 -33.833 -48.851 1.00 33.93 189 SER B N 1
ATOM 2920 C CA . SER B 1 189 ? -34.153 -33.115 -50.130 1.00 34.58 189 SER B CA 1
ATOM 2921 C C . SER B 1 189 ? -32.684 -32.801 -50.383 1.00 36.90 189 SER B C 1
ATOM 2922 O O . SER B 1 189 ? -32.219 -32.843 -51.519 1.00 42.05 189 SER B O 1
#

Secondary structure (DSSP, 8-state):
-BPPHHHHHHHHHTTSSEEES--GGGEETTEEEEEB-S-EEE---SS-S---TTS--GGGSEEE-PPTT--EEEPTT-EEEEEBSSEEE--TTEEEEEE--HHHHTTTEEE--TT-EEPTT-EE--EEEEEE-SSS-EEEPTTSEEEEEEEEE-SS--SS-TTSGGGT-S-TT--S-PPP-TTTT----/-BPPHHHHHHHHHTTSSEEES--GGGEETTEEEEEB-S-EEE---SS-S---TTS--GGGSEEE-PPTT--EEEPTT-EEEEEBSSEEE--TTEEEEEE--HHHHTTTEEE--TT-EE-TT-EEPPEEEEEE-SSS-EEEPTTSEEEEEEEEE-SS--SS-TTSTTTT-S-TT--S-PPP-TTTT----

B-factor: mean 17.02, std 8.16, range [2.0, 53.85]

Foldseek 3Di:
DWDALVVVVVCDVVPQKDKVPDDNVQRDGGWGFFFWAQKKWFQDDDPDPDDDLLDDDQPRTDIDGDDPPFFDKAFAFGKMKTKTPIKIFHAQWKKKFWAFDPVCVVQQKGFCSVVGIDWHGATEIDITIIHGNDNGIDGHDGGDGGTTMMMDTHPDGHPQTAPHVVVVHDCGHPHTNRPDPSSVVPDDD/DWDALVRVVVCDVVVQKDKPPDDSVQGDGGWGFFFWAQKKWFQDDDPDPDDDLLDDDQVRTDIDGDDPPF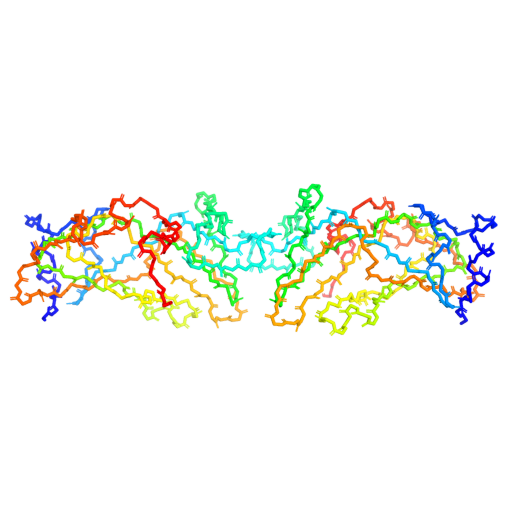FDKAFAQGKMKTWTPIKIFHAQFKKKFWAFDPVCVVQQKGWCSVVGIDWHGATEIGITIIHRNDNGIDTHHGGHGGTIMIMDGHPDGDPATAPRVVVVHDCGHPHTNRDDPSSRVPDDD

Organism: Mycobacterium tuberculosis (strain ATCC 25618 / H37Rv) (NCBI:txid83332)

CATH classification: 2.70.40.10

Solvent-accessible surface area: 19740 Å² total; per-residue (Å²): 179,86,4,46,49,183,48,0,90,41,5,26,100,59,61,117,2,28,14,96,64,72,48,64,114,13,12,75,99,43,5,3,11,1,41,0,27,40,40,0,34,8,91,50,21,24,127,65,67,109,105,36,76,24,124,104,29,66,107,37,15,42,96,35,105,16,86,129,75,47,19,1,0,0,58,59,74,41,74,0,24,0,0,0,52,2,30,0,57,7,25,63,50,0,8,0,70,2,65,20,44,70,72,19,34,200,110,10,4,65,22,82,24,115,88,10,99,22,64,19,15,15,26,0,24,10,40,0,36,0,15,1,94,33,132,117,45,24,45,0,122,48,33,45,100,0,0,47,0,16,0,46,96,59,152,66,85,29,148,78,36,40,39,33,116,183,54,32,34,61,58,81,30,23,153,15,3,33,33,69,89,43,52,74,131,79,158,182,163,182,90,5,43,46,175,47,0,92,45,5,23,101,60,64,125,1,27,14,95,62,75,53,68,112,12,11,72,99,46,4,3,10,1,41,0,27,38,39,0,35,6,90,54,23,30,139,63,68,112,103,32,72,22,127,100,28,56,114,36,14,44,92,35,106,17,88,125,72,55,21,1,0,0,57,60,73,41,74,0,23,0,0,0,52,3,31,0,60,7,25,61,46,0,8,0,76,1,56,21,45,70,74,21,31,203,108,10,4,62,22,85,17,117,86,6,105,19,62,20,16,15,28,0,24,11,36,0,39,0,13,0,93,34,132,119,43,24,46,0,120,47,32,45,102,0,0,46,0,19,0,52,105,56,154,69,85,32,150,72,39,38,38,34,117,183,53,29,34,61,62,79,30,24,148,17,4,28,26,67,82,43,59,64,126,74,158,187,167